Protein AF-X6NIG9-F1 (afdb_monomer)

Organism: Reticulomyxa filosa (NCBI:txid46433)

Nearest PDB structures (foldseek):
  2wy2-assembly1_C  TM=5.985E-01  e=7.825E-02  Escherichia coli
  6tb3-assembly1_BW  TM=7.228E-01  e=3.352E-01  Saccharomyces cerevisiae S288C
  3nyl-assembly1_A-2  TM=6.587E-01  e=1.013E+00  Homo sapiens

Foldseek 3Di:
DDDDDDDDDYDDDDDDDDPPDDDPPPPDPDDPPQKDFDFADPDDDPDDDPDPPPGDRPFIAGPQQGTWDWDFDQDPVPRDTDTDTDFDLPDAWEWEWEDPDQFKIFTQWIFGSDPDPDAAEAEAECAPPPPDDVVNVQPDQAAPPVRHGHAWYFYHYRRHTPFIWGDDRPGIDTGHHDYHYQDDAQFWKAQQPARWIWGFHFRAGHDMHGPCPPPPDDGHDADFAEDDDDDPGDIDPRHDQWTWTFTQGHPHDGDVPRGDIYIYGSVRIDGDDPVVVVVVVVVVVVVVVVLLVLLVVLLVLLVVLLVCLVVVVDDDLVVNVVSLVSSVVSLVVSVVSLVVVVVVCPPPDDPVNVVSSVVSVVSSVVSVVSSVVSVVVSVVD

Mean predicted aligned error: 17.45 Å

pLDDT: mean 71.05, std 19.31, range [29.16, 96.31]

Structure (mmCIF, N/CA/C/O backbone):
data_AF-X6NIG9-F1
#
_entry.id   AF-X6NIG9-F1
#
loop_
_atom_site.group_PDB
_atom_site.id
_atom_site.type_symbol
_atom_site.label_atom_id
_atom_site.label_alt_id
_atom_site.label_comp_id
_atom_site.label_asym_id
_atom_site.label_entity_id
_atom_site.label_seq_id
_atom_site.pdbx_PDB_ins_code
_atom_site.Cartn_x
_atom_site.Cartn_y
_atom_site.Cartn_z
_atom_site.occupancy
_atom_site.B_iso_or_equiv
_atom_site.auth_seq_id
_atom_site.auth_comp_id
_atom_site.auth_asym_id
_atom_site.auth_atom_id
_atom_site.pdbx_PDB_model_num
ATOM 1 N N . ARG A 1 1 ? 1.430 68.650 -38.994 1.00 34.19 1 ARG A N 1
ATOM 2 C CA . ARG A 1 1 ? 0.381 69.656 -38.711 1.00 34.19 1 ARG A CA 1
ATOM 3 C C . ARG A 1 1 ? -0.888 69.158 -39.383 1.00 34.19 1 ARG A C 1
ATOM 5 O O . ARG A 1 1 ? -0.844 68.956 -40.585 1.00 34.19 1 ARG A O 1
ATOM 12 N N . THR A 1 2 ? -1.914 68.960 -38.554 1.00 32.75 2 THR A N 1
ATOM 13 C CA . THR A 1 2 ? -3.346 68.787 -38.856 1.00 32.75 2 THR A CA 1
ATOM 14 C C . THR A 1 2 ? -3.829 67.444 -39.426 1.00 32.75 2 THR A C 1
ATOM 16 O O . THR A 1 2 ? -3.391 66.990 -40.475 1.00 32.75 2 THR A O 1
ATOM 19 N N . GLN A 1 3 ? -4.723 66.846 -38.631 1.00 34.69 3 GLN A N 1
ATOM 20 C CA . GLN A 1 3 ? -5.582 65.679 -38.840 1.00 34.69 3 GLN A CA 1
ATOM 21 C C . GLN A 1 3 ? -6.666 65.958 -39.893 1.00 34.69 3 GLN A C 1
ATOM 23 O O . GLN A 1 3 ? -6.984 67.122 -40.108 1.00 34.69 3 GLN A O 1
ATOM 28 N N . GLU A 1 4 ? -7.302 64.905 -40.416 1.00 32.88 4 GLU A N 1
ATOM 29 C CA . GLU A 1 4 ? -8.762 64.723 -40.301 1.00 32.88 4 GLU A CA 1
ATOM 30 C C . GLU A 1 4 ? -9.190 63.297 -40.689 1.00 32.88 4 GLU A C 1
ATOM 32 O O . GLU A 1 4 ? -8.527 62.616 -41.469 1.00 32.88 4 GLU A O 1
ATOM 37 N N . ALA A 1 5 ? -10.273 62.848 -40.057 1.00 38.19 5 ALA A N 1
ATOM 38 C CA . ALA A 1 5 ? -10.854 61.510 -40.080 1.00 38.19 5 ALA A CA 1
ATOM 39 C C . ALA A 1 5 ? -12.282 61.541 -40.664 1.00 38.19 5 ALA A C 1
ATOM 41 O O . ALA A 1 5 ? -12.922 62.589 -40.662 1.00 38.19 5 ALA A O 1
ATOM 42 N N . GLY A 1 6 ? -12.796 60.373 -41.065 1.00 29.16 6 GLY A N 1
ATOM 43 C CA . GLY A 1 6 ? -14.225 60.055 -41.264 1.00 29.16 6 GLY A CA 1
ATOM 44 C C . GLY A 1 6 ? -14.353 58.592 -41.735 1.00 29.16 6 GLY A C 1
ATOM 45 O O . GLY A 1 6 ? -13.675 58.236 -42.693 1.00 29.16 6 GLY A O 1
ATOM 46 N N . GLN A 1 7 ? -14.924 57.640 -40.970 1.00 35.38 7 GLN A N 1
ATOM 47 C CA . GLN A 1 7 ? -16.365 57.316 -40.770 1.00 35.38 7 GLN A CA 1
ATOM 48 C C . GLN A 1 7 ? -17.110 57.035 -42.101 1.00 35.38 7 GLN A C 1
ATOM 50 O O . GLN A 1 7 ? -16.980 57.829 -43.019 1.00 35.38 7 GLN A O 1
ATOM 55 N N . GLU A 1 8 ? -17.949 56.006 -42.319 1.00 35.47 8 GLU A N 1
ATOM 56 C CA . GLU A 1 8 ? -18.522 54.906 -41.515 1.00 35.47 8 GLU A CA 1
ATOM 57 C C . GLU A 1 8 ? -19.425 54.007 -42.430 1.00 35.47 8 GLU A C 1
ATOM 59 O O . GLU A 1 8 ? -19.870 54.474 -43.476 1.00 35.47 8 GLU A O 1
ATOM 64 N N . ASN A 1 9 ? -19.788 52.800 -41.947 1.00 34.06 9 ASN A N 1
ATOM 65 C CA . ASN A 1 9 ? -21.059 52.038 -42.129 1.00 34.06 9 ASN A CA 1
ATOM 66 C C . ASN A 1 9 ? -21.298 50.921 -43.197 1.00 34.06 9 ASN A C 1
ATOM 68 O O . ASN A 1 9 ? -21.572 51.175 -44.363 1.00 34.06 9 ASN A O 1
ATOM 72 N N . ASN A 1 10 ? -21.361 49.680 -42.665 1.00 33.66 10 ASN A N 1
ATOM 73 C CA . ASN A 1 10 ? -22.487 48.708 -42.550 1.00 33.66 10 ASN A CA 1
ATOM 74 C C . ASN A 1 10 ? -23.257 48.122 -43.771 1.00 33.66 10 ASN A C 1
ATOM 76 O O . ASN A 1 10 ? -24.132 48.777 -44.321 1.00 33.66 10 ASN A O 1
ATOM 80 N N . GLY A 1 11 ? -23.129 46.793 -43.983 1.00 33.66 11 GLY A N 1
ATOM 81 C CA . GLY A 1 11 ? -24.114 45.790 -43.497 1.00 33.66 11 GLY A CA 1
ATOM 82 C C . GLY A 1 11 ? -25.063 45.025 -44.467 1.00 33.66 11 GLY A C 1
ATOM 83 O O . GLY A 1 11 ? -25.946 45.632 -45.055 1.00 33.66 11 GLY A O 1
ATOM 84 N N . HIS A 1 12 ? -24.981 43.671 -44.400 1.00 37.38 12 HIS A N 1
ATOM 85 C CA . HIS A 1 12 ? -26.032 42.602 -44.456 1.00 37.38 12 HIS A CA 1
ATOM 86 C C . HIS A 1 12 ? -26.285 41.722 -45.718 1.00 37.38 12 HIS A C 1
ATOM 88 O O . HIS A 1 12 ? -26.703 42.218 -46.757 1.00 37.38 12 HIS A O 1
ATOM 94 N N . GLY A 1 13 ? -26.229 40.381 -45.515 1.00 29.20 13 GLY A N 1
ATOM 95 C CA . GLY A 1 13 ? -27.100 39.359 -46.154 1.00 29.20 13 GLY A CA 1
ATOM 96 C C . GLY A 1 13 ? -26.432 38.061 -46.681 1.00 29.20 13 GLY A C 1
ATOM 97 O O . GLY A 1 13 ? -25.794 38.113 -47.722 1.00 29.20 13 GLY A O 1
ATOM 98 N N . GLY A 1 14 ? -26.619 36.902 -46.010 1.00 35.19 14 GLY A N 1
ATOM 99 C CA . GLY A 1 14 ? -26.205 35.532 -46.447 1.00 35.19 14 GLY A CA 1
ATOM 100 C C . GLY A 1 14 ? -27.074 34.930 -47.581 1.00 35.19 14 GLY A C 1
ATOM 101 O O . GLY A 1 14 ? -28.032 35.575 -47.989 1.00 35.19 14 GLY A O 1
ATOM 102 N N . SER A 1 15 ? -26.872 33.729 -48.157 1.00 41.50 15 SER A N 1
ATOM 103 C CA . SER A 1 15 ? -26.151 32.495 -47.780 1.00 41.50 15 SER A CA 1
ATOM 104 C C . SER A 1 15 ? -25.865 31.597 -49.010 1.00 41.50 15 SER A C 1
ATOM 106 O O . SER A 1 15 ? -26.735 31.495 -49.874 1.00 41.50 15 SER A O 1
ATOM 108 N N . SER A 1 16 ? -24.788 30.807 -49.004 1.00 35.53 16 SER A N 1
ATOM 109 C CA . SER A 1 16 ? -24.772 29.413 -49.494 1.00 35.53 16 SER A CA 1
ATOM 110 C C . SER A 1 16 ? -23.580 28.682 -48.881 1.00 35.53 16 SER A C 1
ATOM 112 O O . SER A 1 16 ? -22.513 29.265 -48.741 1.00 35.53 16 SER A O 1
ATOM 114 N N . ALA A 1 17 ? -23.804 27.443 -48.455 1.00 45.56 17 ALA A N 1
ATOM 115 C CA . ALA A 1 17 ? -22.824 26.602 -47.791 1.00 45.56 17 ALA A CA 1
ATOM 116 C C . ALA A 1 17 ? -21.692 26.207 -48.750 1.00 45.56 17 ALA A C 1
ATOM 118 O O . ALA A 1 17 ? -21.857 25.276 -49.532 1.00 45.56 17 ALA A O 1
ATOM 119 N N . ASP A 1 18 ? -20.562 26.895 -48.648 1.00 34.41 18 ASP A N 1
ATOM 120 C CA . ASP A 1 18 ? -19.262 26.308 -48.940 1.00 34.41 18 ASP A CA 1
ATOM 121 C C . ASP A 1 18 ? -18.700 25.847 -47.597 1.00 34.41 18 ASP A C 1
ATOM 123 O O . ASP A 1 18 ? -18.577 26.631 -46.652 1.00 34.41 18 ASP A O 1
ATOM 127 N N . VAL A 1 19 ? -18.443 24.545 -47.468 1.00 36.00 19 VAL A N 1
ATOM 128 C CA . VAL A 1 19 ? -17.584 24.049 -46.394 1.00 36.00 19 VAL A CA 1
ATOM 129 C C . VAL A 1 19 ? -16.192 24.538 -46.770 1.00 36.00 19 VAL A C 1
ATOM 131 O O . VAL A 1 19 ? -15.483 23.870 -47.518 1.00 3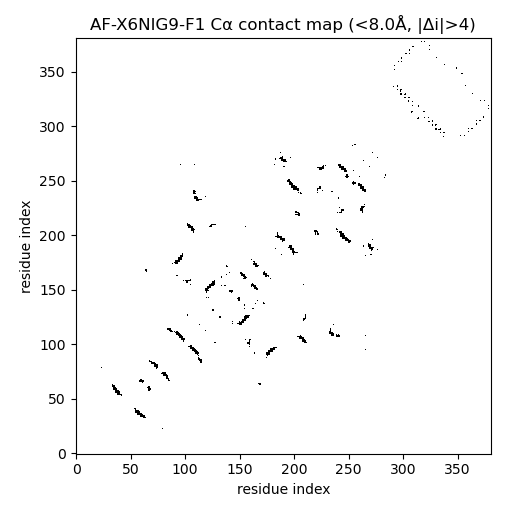6.00 19 VAL A O 1
ATOM 134 N N . ASP A 1 20 ? -15.869 25.755 -46.331 1.00 30.30 20 ASP A N 1
ATOM 135 C CA . ASP A 1 20 ? -14.535 26.334 -46.415 1.00 30.30 20 ASP A CA 1
ATOM 136 C C . ASP A 1 20 ? -13.593 25.391 -45.668 1.00 30.30 20 ASP A C 1
ATOM 138 O O . ASP A 1 20 ? -13.482 25.409 -44.440 1.00 30.30 20 ASP A O 1
ATOM 142 N N . PHE A 1 21 ? -12.951 24.501 -46.420 1.00 41.12 21 PHE A N 1
ATOM 143 C CA . PHE A 1 21 ? -11.858 23.700 -45.908 1.00 41.12 21 PHE A CA 1
ATOM 144 C C . PHE A 1 21 ? -10.700 24.657 -45.654 1.00 41.12 21 PHE A C 1
ATOM 146 O O . PHE A 1 21 ? -10.050 25.135 -46.587 1.00 41.12 21 PHE A O 1
ATOM 153 N N . MET A 1 22 ? -10.460 24.962 -44.378 1.00 32.34 22 MET A N 1
ATOM 154 C CA . MET A 1 22 ? -9.247 25.662 -43.988 1.00 32.34 22 MET A CA 1
ATOM 155 C C . MET A 1 22 ? -8.050 24.768 -44.338 1.00 32.34 22 MET A C 1
ATOM 157 O O . MET A 1 22 ? -8.026 23.606 -43.918 1.00 32.34 22 MET A O 1
ATOM 161 N N . PRO A 1 23 ? -7.051 25.278 -45.080 1.00 32.69 23 PRO A N 1
ATOM 162 C CA . PRO A 1 23 ? -5.774 24.598 -45.203 1.00 32.69 23 PRO A CA 1
ATOM 163 C C . PRO A 1 23 ? -5.247 24.371 -43.787 1.00 32.69 23 PRO A C 1
ATOM 165 O O . PRO A 1 23 ? -5.102 25.327 -43.021 1.00 32.69 23 PRO A O 1
ATOM 168 N N . ILE A 1 24 ? -5.019 23.113 -43.413 1.00 37.19 24 ILE A N 1
ATOM 169 C CA . ILE A 1 24 ? -4.397 22.814 -42.127 1.00 37.19 24 ILE A CA 1
ATOM 170 C C . ILE A 1 24 ? -2.939 23.235 -42.258 1.00 37.19 24 ILE A C 1
ATOM 172 O O . ILE A 1 24 ? -2.155 22.587 -42.951 1.00 37.19 24 ILE A O 1
ATOM 176 N N . ASP A 1 25 ? -2.595 24.334 -41.597 1.00 32.91 25 ASP A N 1
ATOM 177 C CA . ASP A 1 25 ? -1.212 24.746 -41.404 1.00 32.91 25 ASP A CA 1
ATOM 178 C C . ASP A 1 25 ? -0.575 23.736 -40.439 1.00 32.91 25 ASP A C 1
ATOM 180 O O . ASP A 1 25 ? -0.689 23.824 -39.212 1.00 32.91 25 ASP A O 1
ATOM 184 N N . LEU A 1 26 ? 0.029 22.688 -41.000 1.00 36.84 26 LEU A N 1
ATOM 185 C CA . LEU A 1 26 ? 0.861 21.769 -40.240 1.00 36.84 26 LEU A CA 1
ATOM 186 C C . LEU A 1 26 ? 2.131 22.527 -39.863 1.00 36.84 26 LEU A C 1
ATOM 188 O O . LEU A 1 26 ? 3.032 22.692 -40.678 1.00 36.84 26 LEU A O 1
ATOM 192 N N . VAL A 1 27 ? 2.202 22.972 -38.612 1.00 35.38 27 VAL A N 1
ATOM 193 C CA . VAL A 1 27 ? 3.450 23.426 -37.993 1.00 35.38 27 VAL A CA 1
ATOM 194 C C . VAL A 1 27 ? 4.011 22.242 -37.202 1.00 35.38 27 VAL A C 1
ATOM 196 O O . VAL A 1 27 ? 3.692 22.101 -36.015 1.00 35.38 27 VAL A O 1
ATOM 199 N N . PRO A 1 28 ? 4.782 21.327 -37.822 1.00 38.41 28 PRO A N 1
ATOM 200 C CA . PRO A 1 28 ? 5.372 20.218 -37.092 1.00 38.41 28 PRO A CA 1
ATOM 201 C C . PRO A 1 28 ? 6.268 20.772 -35.978 1.00 38.41 28 PRO A C 1
ATOM 203 O O . PRO A 1 28 ? 7.243 21.475 -36.225 1.00 38.41 28 PRO A O 1
ATOM 206 N N . LYS A 1 29 ? 5.965 20.436 -34.720 1.00 35.25 29 LYS A N 1
ATOM 207 C CA . LYS A 1 29 ? 6.836 20.735 -33.566 1.00 35.25 29 LYS A CA 1
ATOM 208 C C . LYS A 1 29 ? 8.028 19.766 -33.478 1.00 35.25 29 LYS A C 1
ATOM 210 O O . LYS A 1 29 ? 8.451 19.400 -32.387 1.00 35.25 29 LYS A O 1
ATOM 215 N N . VAL A 1 30 ? 8.559 19.322 -34.613 1.00 44.56 30 VAL A N 1
ATOM 216 C CA . VAL A 1 30 ? 9.712 18.414 -34.705 1.00 44.56 30 VAL A CA 1
ATOM 217 C C . VAL A 1 30 ? 10.710 18.968 -35.713 1.00 44.56 30 VAL A C 1
ATOM 219 O O . VAL A 1 30 ? 10.338 19.691 -36.633 1.00 44.56 30 VAL A O 1
ATOM 222 N N . ARG A 1 31 ? 12.002 18.690 -35.502 1.00 36.84 31 ARG A N 1
ATOM 223 C CA . ARG A 1 31 ? 13.090 19.236 -36.325 1.00 36.84 31 ARG A CA 1
ATOM 224 C C . ARG A 1 31 ? 12.960 18.696 -37.753 1.00 36.84 31 ARG A C 1
ATOM 226 O O . ARG A 1 31 ? 13.222 17.525 -37.997 1.00 36.84 31 ARG A O 1
ATOM 233 N N . GLU A 1 32 ? 12.589 19.565 -38.689 1.00 41.09 32 GLU A N 1
ATOM 234 C CA . GLU A 1 32 ? 12.249 19.264 -40.095 1.00 41.09 32 GLU A CA 1
ATOM 235 C C . GLU A 1 32 ? 13.327 18.509 -40.907 1.00 41.09 32 GLU A C 1
ATOM 237 O O . GLU A 1 32 ? 13.061 18.077 -42.021 1.00 41.09 32 GLU A O 1
ATOM 242 N N . LEU A 1 33 ? 14.541 18.331 -40.375 1.00 44.66 33 LEU A N 1
ATOM 243 C CA . LEU A 1 33 ? 15.673 17.690 -41.059 1.00 44.66 33 LEU A CA 1
ATOM 244 C C . LEU A 1 33 ? 15.820 16.186 -40.769 1.00 44.66 33 LEU A C 1
ATOM 246 O O . LEU A 1 33 ? 16.640 15.525 -41.401 1.00 44.66 33 LEU A O 1
ATOM 250 N N . GLU A 1 34 ? 15.077 15.654 -39.799 1.00 44.03 34 GLU A N 1
ATOM 251 C CA . GLU A 1 34 ? 15.214 14.268 -39.321 1.00 44.03 34 GLU A CA 1
ATOM 252 C C . GLU A 1 34 ? 14.171 13.319 -39.929 1.00 44.03 34 GLU A C 1
ATOM 254 O O . GLU A 1 34 ? 14.281 12.101 -39.799 1.00 44.03 34 GLU A O 1
ATOM 259 N N . TYR A 1 35 ? 13.183 13.866 -40.638 1.00 53.47 35 TYR A N 1
ATOM 260 C CA . TYR A 1 35 ? 12.055 13.122 -41.179 1.00 53.47 35 TYR A CA 1
ATOM 261 C C . TYR A 1 35 ? 11.883 13.422 -42.664 1.00 53.47 35 TYR A C 1
ATOM 263 O O . TYR A 1 35 ? 11.856 14.576 -43.087 1.00 53.47 35 TYR A O 1
ATOM 271 N N . GLU A 1 36 ? 11.752 12.367 -43.456 1.00 55.66 36 GLU A N 1
ATOM 272 C CA . GLU A 1 36 ? 11.386 12.445 -44.859 1.00 55.66 36 GLU A CA 1
ATOM 273 C C . GLU A 1 36 ? 9.874 12.251 -44.978 1.00 55.66 36 GLU A C 1
ATOM 275 O O . GLU A 1 36 ? 9.317 11.227 -44.572 1.00 55.66 36 GLU A O 1
ATOM 280 N N . PHE A 1 37 ? 9.208 13.270 -45.514 1.00 59.75 37 PHE A N 1
ATOM 281 C CA . PHE A 1 37 ? 7.773 13.267 -45.755 1.00 59.75 37 PHE A CA 1
ATOM 282 C C . PHE A 1 37 ? 7.544 12.914 -47.217 1.00 59.75 37 PHE A C 1
ATOM 284 O O . PHE A 1 37 ? 7.864 13.692 -48.117 1.00 59.75 37 PHE A O 1
ATOM 291 N N . VAL A 1 38 ? 6.985 11.735 -47.459 1.00 58.62 38 VAL A N 1
ATOM 292 C CA . VAL A 1 38 ? 6.597 11.327 -48.803 1.00 58.62 38 VAL A CA 1
ATOM 293 C C . VAL A 1 38 ? 5.116 11.606 -48.947 1.00 58.62 38 VAL A C 1
ATOM 295 O O . VAL A 1 38 ? 4.266 10.962 -48.331 1.00 58.62 38 VAL A O 1
ATOM 298 N N . PHE A 1 39 ? 4.806 12.578 -49.786 1.00 57.97 39 PHE A N 1
ATOM 299 C CA . PHE A 1 39 ? 3.446 12.882 -50.188 1.00 57.97 39 PHE A CA 1
ATOM 300 C C . PHE A 1 39 ? 3.101 12.049 -51.425 1.00 57.97 39 PHE A C 1
ATOM 302 O O . PHE A 1 39 ? 3.926 11.859 -52.325 1.00 57.97 39 PHE A O 1
ATOM 309 N N . GLY A 1 40 ? 1.914 11.444 -51.434 1.00 48.34 40 GLY A N 1
ATOM 310 C CA . GLY A 1 40 ? 1.479 10.644 -52.570 1.00 48.34 40 GLY A CA 1
ATOM 311 C C . GLY A 1 40 ? 1.151 11.564 -53.733 1.00 48.34 40 GLY A C 1
ATOM 312 O O . GLY A 1 40 ? 0.137 12.235 -53.663 1.00 48.34 40 GLY A O 1
ATOM 313 N N . VAL A 1 41 ? 1.976 11.568 -54.783 1.00 51.84 41 VAL A N 1
ATOM 314 C CA . VAL A 1 41 ? 1.719 12.366 -55.988 1.00 51.84 41 VAL A CA 1
ATOM 315 C C . VAL A 1 41 ? 0.427 11.877 -56.636 1.00 51.84 41 VAL A C 1
ATOM 317 O O . VAL A 1 41 ? 0.413 10.820 -57.277 1.00 51.84 41 VAL A O 1
ATOM 320 N N . ASN A 1 42 ? -0.651 12.649 -56.523 1.00 47.50 42 ASN A N 1
ATOM 321 C CA . ASN A 1 42 ? -1.708 12.556 -57.517 1.00 47.50 42 ASN A CA 1
ATOM 322 C C . ASN A 1 42 ? -1.167 13.216 -58.785 1.00 47.50 42 ASN A C 1
ATOM 324 O O . ASN A 1 42 ? -0.959 14.424 -58.847 1.00 47.50 42 ASN A O 1
ATOM 328 N N . HIS A 1 43 ? -0.856 12.402 -59.795 1.00 40.56 43 HIS A N 1
ATOM 329 C CA . HIS A 1 43 ? -0.439 12.897 -61.100 1.00 40.56 43 HIS A CA 1
ATOM 330 C C . HIS A 1 43 ? -1.504 13.830 -61.670 1.00 40.56 43 HIS A C 1
ATOM 332 O O . HIS A 1 43 ? -2.429 13.331 -62.290 1.00 40.56 43 HIS A O 1
ATOM 338 N N . HIS A 1 44 ? -1.332 15.143 -61.532 1.00 39.66 44 HIS A N 1
ATOM 339 C CA . HIS A 1 44 ? -1.788 16.128 -62.509 1.00 39.66 44 HIS A CA 1
ATOM 340 C C . HIS A 1 44 ? -0.942 17.405 -62.401 1.00 39.66 44 HIS A C 1
ATOM 342 O O . HIS A 1 44 ? -1.284 18.355 -61.710 1.00 39.66 44 HIS A O 1
ATOM 348 N N . GLY A 1 45 ? 0.191 17.408 -63.112 1.00 36.16 45 GLY A N 1
ATOM 349 C CA . GLY A 1 45 ? 0.643 18.625 -63.785 1.00 36.16 45 GLY A CA 1
ATOM 350 C C . GLY A 1 45 ? -0.169 18.780 -65.071 1.00 36.16 45 GLY A C 1
ATOM 351 O O . GLY A 1 45 ? -0.537 17.767 -65.668 1.00 36.16 45 GLY A O 1
ATOM 352 N N . ASP A 1 46 ? -0.432 20.024 -65.466 1.00 48.88 46 ASP A N 1
ATOM 353 C CA . ASP A 1 46 ? -1.384 20.420 -66.512 1.00 48.88 46 ASP A CA 1
ATOM 354 C C . ASP A 1 46 ? -2.854 20.069 -66.163 1.00 48.88 46 ASP A C 1
ATOM 356 O O . ASP A 1 46 ? -3.260 18.910 -66.208 1.00 48.88 46 ASP A O 1
ATOM 360 N N . GLU A 1 47 ? -3.721 21.021 -65.791 1.00 36.44 47 GLU A N 1
ATOM 361 C CA . GLU A 1 47 ? -3.616 22.490 -65.858 1.00 36.44 47 GLU A CA 1
ATOM 362 C C . GLU A 1 47 ? -3.641 23.191 -64.488 1.00 36.44 47 GLU A C 1
ATOM 364 O O . GLU A 1 47 ? -4.529 22.959 -63.675 1.00 36.44 47 GLU A O 1
ATOM 369 N N . ALA A 1 48 ? -2.717 24.155 -64.378 1.00 39.09 48 ALA A N 1
ATOM 370 C CA . ALA A 1 48 ? -2.722 25.358 -63.544 1.00 39.09 48 ALA A CA 1
ATOM 371 C C . ALA A 1 48 ? -2.565 25.229 -62.016 1.00 39.09 48 ALA A C 1
ATOM 373 O O . ALA A 1 48 ? -3.191 24.424 -61.345 1.00 39.09 48 ALA A O 1
ATOM 374 N N . ASP A 1 49 ? -1.747 26.152 -61.507 1.00 37.88 49 ASP A N 1
ATOM 375 C CA . ASP A 1 49 ? -1.513 26.507 -60.111 1.00 37.88 49 ASP A CA 1
ATOM 376 C C . ASP A 1 49 ? -0.880 25.437 -59.214 1.00 37.88 49 ASP A C 1
ATOM 378 O O . ASP A 1 49 ? -1.458 24.419 -58.854 1.00 37.88 49 ASP A O 1
ATOM 382 N N . ILE A 1 50 ? 0.339 25.751 -58.763 1.00 42.78 50 ILE A N 1
ATOM 383 C CA . ILE A 1 50 ? 0.977 25.138 -57.595 1.00 42.78 50 ILE A CA 1
ATOM 384 C C . ILE A 1 50 ? 0.212 25.635 -56.359 1.00 42.78 50 ILE A C 1
ATOM 386 O O . ILE A 1 50 ? 0.676 26.470 -55.588 1.00 42.78 50 ILE A O 1
ATOM 390 N N . LEU A 1 51 ? -1.021 25.170 -56.225 1.00 39.19 51 LEU A N 1
ATOM 391 C CA . LEU A 1 51 ? -1.727 25.049 -54.969 1.00 39.19 51 LEU A CA 1
ATOM 392 C C . LEU A 1 51 ? -1.498 23.605 -54.538 1.00 39.19 51 LEU A C 1
ATOM 394 O O . LEU A 1 51 ? -1.562 22.704 -55.369 1.00 39.19 51 LEU A O 1
ATOM 398 N N . LEU A 1 52 ? -1.166 23.405 -53.265 1.00 43.78 52 LEU A N 1
ATOM 399 C CA . LEU A 1 52 ? -1.008 22.103 -52.614 1.00 43.78 52 LEU A CA 1
ATOM 400 C C . LEU A 1 52 ? -2.304 21.287 -52.773 1.00 43.78 52 LEU A C 1
ATOM 402 O O . LEU A 1 52 ? -3.167 21.277 -51.900 1.00 43.78 52 LEU A O 1
ATOM 406 N N . GLY A 1 53 ? -2.488 20.683 -53.941 1.00 35.16 53 GLY A N 1
ATOM 407 C CA . GLY A 1 53 ? -3.679 19.949 -54.314 1.00 35.16 53 GLY A CA 1
ATOM 408 C C . GLY A 1 53 ? -3.561 18.522 -53.821 1.00 35.16 53 GLY A C 1
ATOM 409 O O . GLY A 1 53 ? -2.723 17.785 -54.314 1.00 35.16 53 GLY A O 1
ATOM 410 N N . ASN A 1 54 ? -4.416 18.144 -52.869 1.00 44.94 54 ASN A N 1
ATOM 411 C CA . ASN A 1 54 ? -4.807 16.767 -52.538 1.00 44.94 54 ASN A CA 1
ATOM 412 C C . ASN A 1 54 ? -3.706 15.690 -52.480 1.00 44.94 54 ASN A C 1
ATOM 414 O O . ASN A 1 54 ? -3.994 14.513 -52.720 1.00 44.94 54 ASN A O 1
ATOM 418 N N . ASP A 1 55 ? -2.476 16.036 -52.118 1.00 43.66 55 ASP A N 1
ATOM 419 C CA . ASP A 1 55 ? -1.476 15.023 -51.819 1.00 43.66 55 ASP A CA 1
ATOM 420 C C . ASP A 1 55 ? -1.657 14.586 -50.359 1.00 43.66 55 ASP A C 1
ATOM 422 O O . ASP A 1 55 ? -1.249 15.263 -49.413 1.00 43.66 55 ASP A O 1
ATOM 426 N N . CYS A 1 56 ? -2.313 13.441 -50.154 1.00 47.66 56 CYS A N 1
ATOM 427 C CA . CYS A 1 56 ? -2.342 12.809 -48.841 1.00 47.66 56 CYS A CA 1
ATOM 428 C C . CYS A 1 56 ? -0.911 12.410 -48.459 1.00 47.66 56 CYS A C 1
ATOM 430 O O . CYS A 1 56 ? -0.193 11.787 -49.252 1.00 47.66 56 CYS A O 1
ATOM 432 N N . LEU A 1 57 ? -0.501 12.754 -47.237 1.00 47.94 57 LEU A N 1
ATOM 433 C CA . LEU A 1 57 ? 0.752 12.291 -46.650 1.00 47.94 57 LEU A CA 1
ATOM 434 C C . LEU A 1 57 ? 0.770 10.757 -46.700 1.00 47.94 57 LEU A C 1
ATOM 436 O O . LEU A 1 57 ? -0.035 10.101 -46.042 1.00 47.94 57 LEU A O 1
ATOM 440 N N . LYS A 1 58 ? 1.633 10.191 -47.549 1.00 51.66 58 LYS A N 1
ATOM 441 C CA . LYS A 1 58 ? 1.660 8.755 -47.848 1.00 51.66 58 LYS A CA 1
ATOM 442 C C . LYS A 1 58 ? 2.476 8.001 -46.809 1.00 51.66 58 LYS A C 1
ATOM 444 O O . LYS A 1 58 ? 2.079 6.918 -46.396 1.00 51.66 58 LYS A O 1
ATOM 449 N N . SER A 1 59 ? 3.611 8.563 -46.416 1.00 53.56 59 SER A N 1
ATOM 450 C CA . SER A 1 59 ? 4.458 8.019 -45.362 1.00 53.56 59 SER A CA 1
ATOM 451 C C . SER A 1 59 ? 5.334 9.117 -44.776 1.00 53.56 59 SER A C 1
ATOM 453 O O . SER A 1 59 ? 5.682 10.091 -45.447 1.00 53.56 59 SER A O 1
ATOM 455 N N . VAL A 1 60 ? 5.722 8.927 -43.523 1.00 54.19 60 VAL A N 1
ATOM 456 C CA . VAL A 1 60 ? 6.737 9.728 -42.845 1.00 54.19 60 VAL A CA 1
ATOM 457 C C . VAL A 1 60 ? 7.775 8.752 -42.334 1.00 54.19 60 VAL A C 1
ATOM 459 O O . VAL A 1 60 ? 7.446 7.825 -41.598 1.00 54.19 60 VAL A O 1
ATOM 462 N N . SER A 1 61 ? 9.022 8.926 -42.739 1.00 52.44 61 SER A N 1
ATOM 463 C CA . SER A 1 61 ? 10.128 8.086 -42.288 1.00 52.44 61 SER A CA 1
ATOM 464 C C . SER A 1 61 ? 11.149 8.933 -41.560 1.00 52.44 61 SER A C 1
ATOM 466 O O . SER A 1 61 ? 11.592 9.950 -42.082 1.00 52.44 61 SER A O 1
ATOM 468 N N . HIS A 1 62 ? 11.543 8.512 -40.364 1.00 53.84 62 HIS A N 1
ATOM 469 C CA . HIS A 1 62 ? 12.724 9.066 -39.724 1.00 53.84 62 HIS A CA 1
ATOM 470 C C . HIS A 1 62 ? 13.955 8.570 -40.491 1.00 53.84 62 HIS A C 1
ATOM 472 O O . HIS A 1 62 ? 14.043 7.386 -40.821 1.00 53.84 62 HIS A O 1
ATOM 478 N N . VAL A 1 63 ? 14.916 9.454 -40.763 1.00 49.72 63 VAL A N 1
ATOM 479 C CA . VAL A 1 63 ? 16.105 9.145 -41.584 1.00 49.72 63 VAL A CA 1
ATOM 480 C C . VAL A 1 63 ? 16.931 7.985 -40.996 1.00 49.72 63 VAL A C 1
ATOM 482 O O . VAL A 1 63 ? 17.654 7.313 -41.730 1.00 49.72 63 VAL A O 1
ATOM 485 N N . VAL A 1 64 ? 16.803 7.720 -39.688 1.00 43.06 64 VAL A N 1
ATOM 486 C CA . VAL A 1 64 ? 17.537 6.666 -38.962 1.00 43.06 64 VAL A CA 1
ATOM 487 C C . VAL A 1 64 ? 16.642 5.504 -38.518 1.00 43.06 64 VAL A C 1
ATOM 489 O O . VAL A 1 64 ? 17.042 4.351 -38.643 1.00 43.06 64 VAL A O 1
ATOM 492 N N . ASP A 1 65 ? 15.436 5.784 -38.018 1.00 41.81 65 ASP A N 1
ATOM 493 C CA . ASP A 1 65 ? 14.579 4.768 -37.376 1.00 41.81 65 ASP A CA 1
ATOM 494 C C . ASP A 1 65 ? 13.583 4.106 -38.344 1.00 41.81 65 ASP A C 1
ATOM 496 O O . ASP A 1 65 ? 12.849 3.193 -37.961 1.00 41.81 65 ASP A O 1
ATOM 500 N N . GLY A 1 66 ? 13.582 4.533 -39.611 1.00 42.31 66 GLY A N 1
ATOM 501 C CA . GLY A 1 66 ? 12.723 3.989 -40.656 1.00 42.31 66 GLY A CA 1
ATOM 502 C C . GLY A 1 66 ? 11.310 4.572 -40.636 1.00 42.31 66 GLY A C 1
ATOM 503 O O . GLY A 1 66 ? 11.076 5.693 -40.186 1.00 42.31 66 GLY A O 1
ATOM 504 N N . GLU A 1 67 ? 10.362 3.833 -41.207 1.00 42.06 67 GLU A N 1
ATOM 505 C CA . GLU A 1 67 ? 8.975 4.273 -41.372 1.00 42.06 67 GLU A CA 1
ATOM 506 C C . GLU A 1 67 ? 8.287 4.466 -40.012 1.00 42.06 67 GLU A C 1
ATOM 508 O O . GLU A 1 67 ? 8.232 3.556 -39.182 1.00 42.06 67 GLU A O 1
ATOM 513 N N . VAL A 1 68 ? 7.765 5.669 -39.779 1.00 45.97 68 VAL A N 1
ATOM 514 C CA . VAL A 1 68 ? 7.057 6.018 -38.551 1.00 45.97 68 VAL A CA 1
ATOM 515 C C . VAL A 1 68 ? 5.567 5.814 -38.790 1.00 45.97 68 VAL A C 1
ATOM 517 O O . VAL A 1 68 ? 4.961 6.433 -39.664 1.00 45.97 68 VAL A O 1
ATOM 520 N N . MET A 1 69 ? 4.975 4.915 -38.009 1.00 40.22 69 MET A N 1
ATOM 521 C CA . MET A 1 69 ? 3.543 4.629 -38.054 1.00 40.22 69 MET A CA 1
ATOM 522 C C . MET A 1 69 ? 2.787 5.717 -37.284 1.00 40.22 69 MET A C 1
ATOM 524 O O . MET A 1 69 ? 3.004 5.879 -36.084 1.00 40.22 69 MET A O 1
ATOM 528 N N . PHE A 1 70 ? 1.879 6.420 -37.960 1.00 51.03 70 PHE A N 1
ATOM 529 C CA . PHE A 1 70 ? 0.931 7.353 -37.348 1.00 51.03 70 PHE A CA 1
ATOM 530 C C . PHE A 1 70 ? -0.497 6.846 -37.576 1.00 51.03 70 PHE A C 1
ATOM 532 O O . PHE A 1 70 ? -0.806 6.340 -38.654 1.00 51.03 70 PHE A O 1
ATOM 539 N N . GLU A 1 71 ? -1.386 7.026 -36.600 1.00 36.72 71 GLU A N 1
ATOM 540 C CA . GLU A 1 71 ? -2.835 6.980 -36.826 1.00 36.72 71 GLU A CA 1
ATOM 541 C C . GLU A 1 71 ? -3.372 8.402 -36.654 1.00 36.72 71 GLU A C 1
ATOM 543 O O . GLU A 1 71 ? -3.283 8.982 -35.572 1.00 36.72 71 GLU A O 1
ATOM 548 N N . GLY A 1 72 ? -3.875 8.989 -37.741 1.00 41.38 72 GLY A N 1
ATOM 549 C CA . GLY A 1 72 ? -4.532 10.288 -37.692 1.00 41.38 72 GLY A CA 1
ATOM 550 C C . GLY A 1 72 ? -5.912 10.133 -37.066 1.00 41.38 72 GLY A C 1
ATOM 551 O O . GLY A 1 72 ? -6.792 9.534 -37.682 1.00 41.38 72 GLY A O 1
ATOM 552 N N . LYS A 1 73 ? -6.122 10.668 -35.862 1.00 38.44 73 LYS A N 1
ATOM 553 C CA . LYS A 1 73 ? -7.478 10.834 -35.323 1.00 38.44 73 LYS A CA 1
ATOM 554 C C . LYS A 1 73 ? -7.992 12.209 -35.701 1.00 38.44 73 LYS A C 1
ATOM 556 O O . LYS A 1 73 ? -7.358 13.210 -35.380 1.00 38.44 73 LYS A O 1
ATOM 561 N N . TYR A 1 74 ? -9.122 12.224 -36.394 1.00 38.84 74 TYR A N 1
ATOM 562 C CA . TYR A 1 74 ? -9.878 13.437 -36.654 1.00 38.84 74 TYR A CA 1
ATOM 563 C C . TYR A 1 74 ? -10.797 13.686 -35.455 1.00 38.84 74 TYR A C 1
ATOM 565 O O . TYR A 1 74 ? -11.536 12.780 -35.064 1.00 38.84 74 TYR A O 1
ATOM 573 N N . ASP A 1 75 ? -10.707 14.859 -34.833 1.00 42.44 75 ASP A N 1
ATOM 574 C CA . ASP A 1 75 ? -11.662 15.275 -33.804 1.00 42.44 75 ASP A CA 1
ATOM 575 C C . ASP A 1 75 ? -12.845 15.977 -34.481 1.00 42.44 75 ASP A C 1
ATOM 577 O O . ASP A 1 75 ? -12.720 17.079 -35.019 1.00 42.44 75 ASP A O 1
ATOM 581 N N . ASP A 1 76 ? -14.011 15.328 -34.459 1.00 40.59 76 ASP A N 1
ATOM 582 C CA . ASP A 1 76 ? -15.241 15.841 -35.072 1.00 40.59 76 ASP A CA 1
ATOM 583 C C . ASP A 1 76 ? -15.731 17.159 -34.433 1.00 40.59 76 ASP A C 1
ATOM 585 O O . ASP A 1 76 ? -16.582 17.837 -35.012 1.00 40.59 76 ASP A O 1
ATOM 589 N N . ASN A 1 77 ? -15.222 17.541 -33.251 1.00 43.50 77 ASN A N 1
ATOM 590 C CA . ASN A 1 77 ? -15.618 18.780 -32.578 1.00 43.50 77 ASN A CA 1
ATOM 591 C C . ASN A 1 77 ? -14.808 20.009 -33.009 1.00 43.50 77 ASN A C 1
ATOM 593 O O . ASN A 1 77 ? -15.323 21.122 -32.883 1.00 43.50 77 ASN A O 1
ATOM 597 N N . ASP A 1 78 ? -13.570 19.844 -33.489 1.00 44.47 78 ASP A N 1
ATOM 598 C CA . ASP A 1 78 ? -12.693 20.974 -33.840 1.00 44.47 78 ASP A CA 1
ATOM 599 C C . ASP A 1 78 ? -12.045 20.894 -35.234 1.00 44.47 78 ASP A C 1
ATOM 601 O O . ASP A 1 78 ? -11.449 21.871 -35.691 1.00 44.47 78 ASP A O 1
ATOM 605 N N . GLY A 1 79 ? -12.211 19.775 -35.943 1.00 39.06 79 GLY A N 1
ATOM 606 C CA . GLY A 1 79 ? -11.718 19.589 -37.305 1.00 39.06 79 GLY A CA 1
ATOM 607 C C . GLY A 1 79 ? -10.205 19.372 -37.415 1.00 39.06 79 GLY A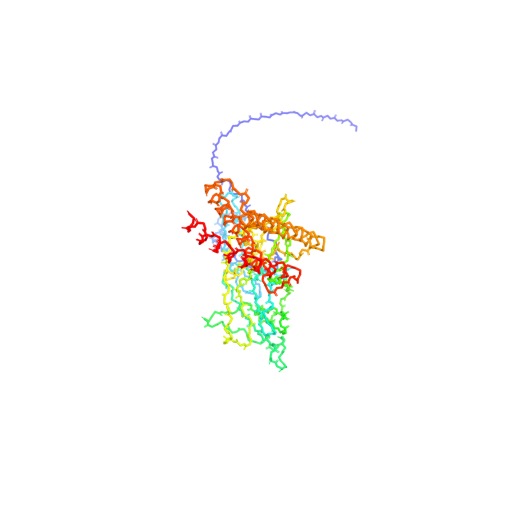 C 1
ATOM 608 O O . GLY A 1 79 ? -9.666 19.438 -38.525 1.00 39.06 79 GLY A O 1
ATOM 609 N N . SER A 1 80 ? -9.507 19.127 -36.302 1.00 38.03 80 SER A N 1
ATOM 610 C CA . SER A 1 80 ? -8.067 18.880 -36.283 1.00 38.03 80 SER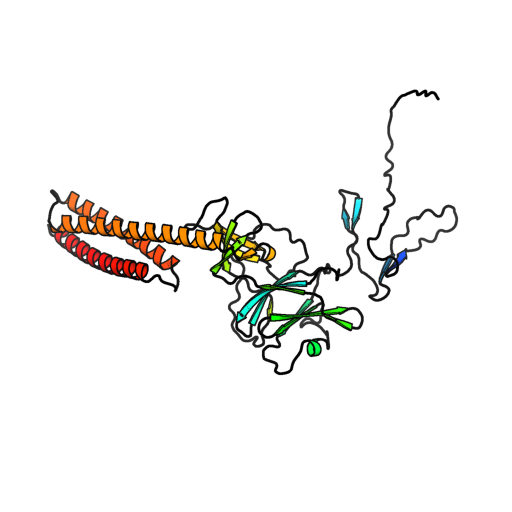 A CA 1
ATOM 611 C C . SER A 1 80 ? -7.719 17.400 -36.495 1.00 38.03 80 SER A C 1
ATOM 613 O O . SER A 1 80 ? -8.435 16.489 -36.076 1.00 38.03 80 SER A O 1
ATOM 615 N N . LEU A 1 81 ? -6.593 17.158 -37.179 1.00 37.97 81 LEU A N 1
ATOM 616 C CA . LEU A 1 81 ? -6.008 15.830 -37.373 1.00 37.97 81 LEU A CA 1
ATOM 617 C C . LEU A 1 81 ? -4.823 15.674 -36.407 1.00 37.97 81 LEU A C 1
ATOM 619 O O . LEU A 1 81 ? -3.780 16.304 -36.585 1.00 37.97 81 LEU A O 1
ATOM 623 N N . GLY A 1 82 ? -4.973 14.848 -35.373 1.00 40.81 82 GLY A N 1
ATOM 624 C CA . GLY A 1 82 ? -3.905 14.573 -34.412 1.00 40.81 82 GLY A CA 1
ATOM 625 C C . GLY A 1 82 ? -2.886 13.569 -34.957 1.00 40.81 82 GLY A C 1
ATOM 626 O O . GLY A 1 82 ? -3.256 12.448 -35.302 1.00 40.81 82 GLY A O 1
ATOM 627 N N . LEU A 1 83 ? -1.605 13.952 -35.002 1.00 41.59 83 LEU A N 1
ATOM 628 C CA . LEU A 1 83 ? -0.471 13.059 -35.279 1.00 41.59 83 LEU A CA 1
ATOM 629 C C . LEU A 1 83 ? 0.030 12.431 -33.972 1.00 41.59 83 LEU A C 1
ATOM 631 O O . LEU A 1 83 ? 0.323 13.146 -33.015 1.00 41.59 83 LEU A O 1
ATOM 635 N N . VAL A 1 84 ? 0.173 11.105 -33.932 1.00 44.62 84 VAL A N 1
ATOM 636 C CA . VAL A 1 84 ? 0.664 10.375 -32.752 1.00 44.62 84 VAL A CA 1
ATOM 637 C C . VAL A 1 84 ? 1.790 9.431 -33.191 1.00 44.62 84 VAL A C 1
ATOM 639 O O . VAL A 1 84 ? 1.518 8.398 -33.794 1.00 44.62 84 VAL A O 1
ATOM 642 N N . GLY A 1 85 ? 3.054 9.806 -32.931 1.00 37.38 85 GLY A N 1
ATOM 643 C CA . GLY A 1 85 ? 4.237 8.981 -33.235 1.00 37.38 85 GLY A CA 1
ATOM 644 C C . GLY A 1 85 ? 5.583 9.584 -32.784 1.00 37.38 85 GLY A C 1
ATOM 645 O O . GLY A 1 85 ? 6.024 10.551 -33.393 1.00 37.38 85 GLY A O 1
ATOM 646 N N . ALA A 1 86 ? 6.205 8.994 -31.744 1.00 37.69 86 ALA A N 1
ATOM 647 C CA . ALA A 1 86 ? 7.637 8.910 -31.370 1.00 37.69 86 ALA A CA 1
ATOM 648 C C . ALA A 1 86 ? 7.842 9.001 -29.840 1.00 37.69 86 ALA A C 1
ATOM 650 O O . ALA A 1 86 ? 7.243 9.845 -29.176 1.00 37.69 86 ALA A O 1
ATOM 651 N N . MET A 1 87 ? 8.702 8.134 -29.288 1.00 43.94 87 MET A N 1
ATOM 652 C CA . MET A 1 87 ? 9.181 8.228 -27.902 1.00 43.94 87 MET A CA 1
ATOM 653 C C . MET A 1 87 ? 9.837 9.596 -27.678 1.00 43.94 87 MET A C 1
ATOM 655 O O . MET A 1 87 ? 10.822 9.913 -28.347 1.00 43.94 87 MET A O 1
ATOM 659 N N . SER A 1 88 ? 9.336 10.391 -26.731 1.00 45.34 88 SER A N 1
ATOM 660 C CA . SER A 1 88 ? 10.069 11.574 -26.278 1.00 45.34 88 SER A CA 1
ATOM 661 C C . SER A 1 88 ? 11.122 11.137 -25.263 1.00 45.34 88 SER A C 1
ATOM 663 O O . SER A 1 88 ? 10.788 10.703 -24.165 1.00 45.34 88 SER A O 1
ATOM 665 N N . ASN A 1 89 ? 12.403 11.261 -25.614 1.00 50.00 89 ASN A N 1
ATOM 666 C CA . ASN A 1 89 ? 13.508 11.039 -24.672 1.00 50.00 89 ASN A CA 1
ATOM 667 C C . ASN A 1 89 ? 13.658 12.188 -23.648 1.00 50.00 89 ASN A C 1
ATOM 669 O O . ASN A 1 89 ? 14.586 12.157 -22.841 1.00 50.00 89 ASN A O 1
ATOM 673 N N . ASP A 1 90 ? 12.792 13.209 -23.688 1.00 52.75 90 ASP A N 1
ATOM 674 C CA . ASP A 1 90 ? 12.893 14.392 -22.822 1.00 52.75 90 ASP A CA 1
ATOM 675 C C . ASP A 1 90 ? 12.376 14.138 -21.397 1.00 52.75 90 ASP A C 1
ATOM 677 O O . ASP A 1 90 ? 12.737 14.867 -20.469 1.00 52.75 90 ASP A O 1
ATOM 681 N N . SER A 1 91 ? 11.566 13.095 -21.199 1.00 66.25 91 SER A N 1
ATOM 682 C CA . SER A 1 91 ? 11.050 12.703 -19.887 1.00 66.25 91 SER A CA 1
ATOM 683 C C . SER A 1 91 ? 11.734 11.426 -19.396 1.00 66.25 91 SER A C 1
ATOM 685 O O . SER A 1 91 ? 11.827 10.459 -20.156 1.00 66.25 91 SER A O 1
ATOM 687 N N . PRO A 1 92 ? 12.181 11.361 -18.129 1.00 82.88 92 PRO A N 1
ATOM 688 C CA . PRO A 1 92 ? 12.674 10.110 -17.573 1.00 82.88 92 PRO A CA 1
ATOM 689 C C . PRO A 1 92 ? 11.545 9.075 -17.485 1.00 82.88 92 PRO A C 1
ATOM 691 O O . PRO A 1 92 ? 10.385 9.419 -17.258 1.00 82.88 92 PRO A O 1
ATOM 694 N N . VAL A 1 93 ? 11.903 7.797 -17.605 1.00 86.75 93 VAL A N 1
ATOM 695 C CA . VAL A 1 93 ? 11.010 6.692 -17.235 1.00 86.75 93 VAL A CA 1
ATOM 696 C C . VAL A 1 93 ? 10.788 6.735 -15.726 1.00 86.75 93 VAL A C 1
ATOM 698 O O . VAL A 1 93 ? 11.754 6.655 -14.970 1.00 86.75 93 VAL A O 1
ATOM 701 N N . GLU A 1 94 ? 9.542 6.839 -15.269 1.00 90.56 94 GLU A N 1
ATOM 702 C CA . GLU A 1 94 ? 9.236 6.823 -13.834 1.00 90.56 94 GLU A CA 1
ATOM 703 C C . GLU A 1 94 ? 8.778 5.425 -13.414 1.00 90.56 94 GLU A C 1
ATOM 705 O O . GLU A 1 94 ? 7.892 4.822 -14.029 1.00 90.56 94 GLU A O 1
ATOM 710 N N . LEU A 1 95 ? 9.401 4.903 -12.363 1.00 92.56 95 LEU A N 1
ATOM 711 C CA . LEU A 1 95 ? 9.147 3.577 -11.812 1.00 92.56 95 LEU A CA 1
ATOM 712 C C . LEU A 1 95 ? 8.699 3.736 -10.365 1.00 92.56 95 LEU A C 1
ATOM 714 O O . LEU A 1 95 ? 9.423 4.327 -9.574 1.00 92.56 95 LEU A O 1
ATOM 718 N N . PHE A 1 96 ? 7.545 3.183 -10.006 1.00 93.62 96 PHE A N 1
ATOM 719 C CA . PHE A 1 96 ? 7.074 3.155 -8.622 1.00 93.62 96 PHE A CA 1
ATOM 720 C C . PHE A 1 96 ? 7.228 1.747 -8.076 1.00 93.62 96 PHE A C 1
ATOM 722 O O . PHE A 1 96 ? 6.615 0.799 -8.585 1.00 93.62 96 PHE A O 1
ATOM 729 N N . THR A 1 97 ? 8.074 1.616 -7.063 1.00 94.12 97 THR A N 1
ATOM 730 C CA . THR A 1 97 ? 8.600 0.330 -6.624 1.00 94.12 97 THR A CA 1
ATOM 731 C C . THR A 1 97 ? 8.435 0.112 -5.127 1.00 94.12 97 THR A C 1
ATOM 733 O O . THR A 1 97 ? 8.264 1.042 -4.340 1.00 94.12 97 THR A O 1
ATOM 736 N N . GLN A 1 98 ? 8.477 -1.156 -4.733 1.00 92.75 98 GLN A N 1
ATOM 737 C CA . GLN A 1 98 ? 8.459 -1.606 -3.352 1.00 92.75 98 GLN A CA 1
ATOM 738 C C . GLN A 1 98 ? 9.410 -2.798 -3.218 1.00 92.75 98 GLN A C 1
ATOM 740 O O . GLN A 1 98 ? 9.220 -3.818 -3.880 1.00 92.75 98 GLN A O 1
ATOM 745 N N . ALA A 1 99 ? 10.394 -2.704 -2.325 1.00 89.56 99 ALA A N 1
ATOM 746 C CA . ALA A 1 99 ? 11.175 -3.869 -1.919 1.00 89.56 99 ALA A CA 1
ATOM 747 C C . ALA A 1 99 ? 10.299 -4.777 -1.039 1.00 89.56 99 ALA A C 1
ATOM 749 O O . ALA A 1 99 ? 9.758 -4.323 -0.029 1.00 89.56 99 ALA A O 1
ATOM 750 N N . LEU A 1 100 ? 10.131 -6.040 -1.435 1.00 85.75 100 LEU A N 1
ATOM 751 C CA . LEU A 1 100 ? 9.414 -7.041 -0.635 1.00 85.75 100 LEU A CA 1
ATOM 752 C C . LEU A 1 100 ? 10.367 -7.760 0.325 1.00 85.75 100 LEU A C 1
ATOM 754 O O . LEU A 1 100 ? 10.007 -8.031 1.469 1.00 85.75 100 LEU A O 1
ATOM 758 N N . ASP A 1 101 ? 11.586 -8.021 -0.140 1.00 83.50 101 ASP A N 1
ATOM 759 C CA . ASP A 1 101 ? 12.703 -8.568 0.625 1.00 83.50 101 ASP A CA 1
ATOM 760 C C . ASP A 1 101 ? 14.041 -8.154 -0.035 1.00 83.50 101 ASP A C 1
ATOM 762 O O . ASP A 1 101 ? 14.075 -7.278 -0.907 1.00 83.50 101 ASP A O 1
ATOM 766 N N . GLU A 1 102 ? 15.159 -8.735 0.408 1.00 78.25 102 GLU A N 1
ATOM 767 C CA . GLU A 1 102 ? 16.505 -8.440 -0.114 1.00 78.25 102 GLU A CA 1
ATOM 768 C C . GLU A 1 102 ? 16.705 -8.886 -1.577 1.00 78.25 102 GLU A C 1
ATOM 770 O O . GLU A 1 102 ? 17.604 -8.400 -2.263 1.00 78.25 102 GLU A O 1
ATOM 775 N N . GLU A 1 103 ? 15.8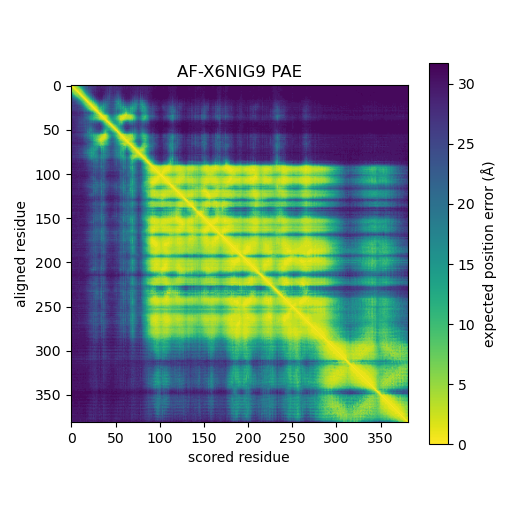78 -9.806 -2.078 1.00 81.31 103 GLU A N 1
ATOM 776 C CA . GLU A 1 103 ? 16.018 -10.418 -3.401 1.00 81.31 103 GLU A CA 1
ATOM 777 C C . GLU A 1 103 ? 14.828 -10.148 -4.332 1.00 81.31 103 GLU A C 1
ATOM 779 O O . GLU A 1 103 ? 14.915 -10.447 -5.526 1.00 81.31 103 GLU A O 1
ATOM 784 N N . THR A 1 104 ? 13.742 -9.572 -3.816 1.00 85.19 104 THR A N 1
ATOM 785 C CA . THR A 1 104 ? 12.464 -9.421 -4.509 1.00 85.19 104 THR A CA 1
ATOM 786 C C . THR A 1 104 ? 12.000 -7.971 -4.511 1.00 85.19 104 THR A C 1
ATOM 788 O O . THR A 1 104 ? 11.734 -7.365 -3.471 1.00 85.19 104 THR A O 1
ATOM 791 N N . HIS A 1 105 ? 11.809 -7.444 -5.720 1.00 87.88 105 HIS A N 1
ATOM 792 C CA . HIS A 1 105 ? 11.272 -6.107 -5.967 1.00 87.88 105 HIS A CA 1
ATOM 793 C C . HIS A 1 105 ? 9.897 -6.199 -6.622 1.00 87.88 105 HIS A C 1
ATOM 795 O O . HIS A 1 105 ? 9.685 -7.011 -7.522 1.00 87.88 105 HIS A O 1
ATOM 801 N N . ASN A 1 106 ? 8.969 -5.351 -6.202 1.00 90.62 106 ASN A N 1
ATOM 802 C CA . ASN A 1 106 ? 7.647 -5.207 -6.795 1.00 90.62 106 ASN A CA 1
ATOM 803 C C . ASN A 1 106 ? 7.571 -3.863 -7.527 1.00 90.62 106 ASN A C 1
ATOM 805 O O . ASN A 1 106 ? 7.687 -2.814 -6.898 1.00 90.62 106 ASN A O 1
ATOM 809 N N . ILE A 1 107 ? 7.376 -3.880 -8.846 1.00 92.38 107 ILE A N 1
ATOM 810 C CA . ILE A 1 107 ? 7.165 -2.670 -9.650 1.00 92.38 107 ILE A CA 1
ATOM 811 C C . ILE A 1 107 ? 5.663 -2.512 -9.888 1.00 92.38 107 ILE A C 1
ATOM 813 O O . ILE A 1 107 ? 5.074 -3.249 -10.678 1.00 92.38 107 ILE A O 1
ATOM 817 N N . VAL A 1 108 ? 5.042 -1.550 -9.206 1.00 91.25 108 VAL A N 1
ATOM 818 C CA . VAL A 1 108 ? 3.581 -1.342 -9.198 1.00 91.25 108 VAL A CA 1
ATOM 819 C C . VAL A 1 108 ? 3.135 -0.423 -10.326 1.00 91.25 108 VAL A C 1
ATOM 821 O O . VAL A 1 108 ? 2.036 -0.589 -10.858 1.00 91.25 108 VAL A O 1
ATOM 824 N N . MET A 1 109 ? 3.978 0.545 -10.695 1.00 89.81 109 MET A N 1
ATOM 825 C CA . MET A 1 109 ? 3.688 1.485 -11.768 1.00 89.81 109 MET A CA 1
ATOM 826 C C . MET A 1 109 ? 4.920 1.790 -12.604 1.00 89.81 109 MET A C 1
ATOM 828 O O . MET A 1 109 ? 6.016 1.964 -12.080 1.00 89.81 109 MET A O 1
ATOM 832 N N . ILE A 1 110 ? 4.709 1.870 -13.913 1.00 88.88 110 ILE A N 1
ATOM 833 C CA . ILE A 1 110 ? 5.698 2.306 -14.892 1.00 88.88 110 ILE A CA 1
ATOM 834 C C . ILE A 1 110 ? 5.023 3.383 -15.737 1.00 88.88 110 ILE A C 1
ATOM 836 O O . ILE A 1 110 ? 3.955 3.118 -16.304 1.00 88.88 110 ILE A O 1
ATOM 840 N N . LEU A 1 111 ? 5.630 4.566 -15.796 1.00 85.19 111 LEU A N 1
ATOM 841 C CA . LEU A 1 111 ? 5.257 5.655 -16.694 1.00 85.19 111 LEU A CA 1
ATOM 842 C C . LEU A 1 111 ? 6.355 5.839 -17.734 1.00 85.19 111 LEU A C 1
ATOM 844 O O . LEU A 1 111 ? 7.505 6.123 -17.397 1.00 85.19 111 LEU A O 1
ATOM 848 N N . ILE A 1 112 ? 5.985 5.676 -18.999 1.00 79.75 112 ILE A 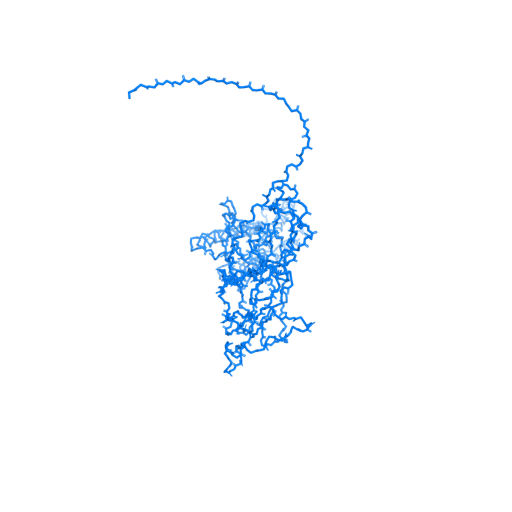N 1
ATOM 849 C CA . ILE A 1 112 ? 6.883 5.843 -20.141 1.00 79.75 112 ILE A CA 1
ATOM 850 C C . ILE A 1 112 ? 6.164 6.715 -21.166 1.00 79.75 112 ILE A C 1
ATOM 852 O O . ILE A 1 112 ? 4.987 6.495 -21.457 1.00 79.75 112 ILE A O 1
ATOM 856 N N . ASP A 1 113 ? 6.890 7.663 -21.758 1.00 72.19 113 ASP A N 1
ATOM 857 C CA . ASP A 1 113 ? 6.431 8.447 -22.910 1.00 72.19 113 ASP A CA 1
ATOM 858 C C . ASP A 1 113 ? 6.539 7.618 -24.205 1.00 72.19 113 ASP A C 1
ATOM 860 O O . ASP A 1 113 ? 7.154 8.019 -25.190 1.00 72.19 113 ASP A O 1
ATOM 864 N N . ASP A 1 114 ? 5.947 6.421 -24.187 1.00 69.50 114 ASP A N 1
ATOM 865 C CA . ASP A 1 114 ? 5.818 5.517 -25.324 1.00 69.50 114 ASP A CA 1
ATOM 866 C C . ASP A 1 114 ? 4.342 5.261 -25.585 1.00 69.50 114 ASP A C 1
ATOM 868 O O . ASP A 1 114 ? 3.622 4.640 -24.807 1.00 69.50 114 ASP A O 1
ATOM 872 N N . ILE A 1 115 ? 3.893 5.780 -26.713 1.00 59.97 115 ILE A N 1
ATOM 873 C CA . ILE A 1 115 ? 2.504 5.779 -27.155 1.00 59.97 115 ILE A CA 1
ATOM 874 C C . ILE A 1 115 ? 2.107 4.485 -27.875 1.00 59.97 115 ILE A C 1
ATOM 876 O O . ILE A 1 115 ? 0.925 4.280 -28.148 1.00 59.97 115 ILE A O 1
ATOM 880 N N . ARG A 1 116 ? 3.057 3.583 -28.169 1.00 65.56 116 ARG A N 1
ATOM 881 C CA . ARG A 1 116 ? 2.764 2.291 -28.812 1.00 65.56 116 ARG A CA 1
ATOM 882 C C . ARG A 1 116 ? 1.893 1.444 -27.902 1.00 65.56 116 ARG A C 1
ATOM 884 O O . ARG A 1 116 ? 2.182 1.330 -26.717 1.00 65.56 116 ARG A O 1
ATOM 891 N N . ASN A 1 117 ? 0.842 0.821 -28.437 1.00 56.88 117 ASN A N 1
ATOM 892 C CA . ASN A 1 117 ? -0.122 0.061 -27.633 1.00 56.88 117 ASN A CA 1
ATOM 893 C C . ASN A 1 117 ? 0.484 -1.164 -26.932 1.00 56.88 117 ASN A C 1
ATOM 895 O O . ASN A 1 117 ? 0.217 -1.346 -25.745 1.00 56.88 117 ASN A O 1
ATOM 899 N N . ASP A 1 118 ? 1.382 -1.884 -27.604 1.00 66.00 118 ASP A N 1
ATOM 900 C CA . ASP A 1 118 ? 1.960 -3.147 -27.137 1.00 66.00 118 ASP A CA 1
ATOM 901 C C . ASP A 1 118 ? 3.431 -2.993 -26.720 1.00 66.00 118 ASP A C 1
ATOM 903 O O . ASP A 1 118 ? 4.346 -3.441 -27.415 1.00 66.00 118 ASP A O 1
ATOM 907 N N . ILE A 1 119 ? 3.669 -2.345 -25.577 1.00 74.19 119 ILE A N 1
ATOM 908 C CA . ILE A 1 119 ? 5.012 -2.262 -24.990 1.00 74.19 119 ILE A CA 1
ATOM 909 C C . ILE A 1 119 ? 5.331 -3.528 -24.195 1.00 74.19 119 ILE A C 1
ATOM 911 O O . ILE A 1 119 ? 4.622 -3.905 -23.266 1.00 74.19 119 ILE A O 1
ATOM 915 N N . THR A 1 120 ? 6.419 -4.193 -24.561 1.00 78.50 120 THR A N 1
ATOM 916 C CA . THR A 1 120 ? 6.922 -5.398 -23.893 1.00 78.50 120 THR A CA 1
ATOM 917 C C . THR A 1 120 ? 8.093 -5.029 -22.991 1.00 78.50 120 THR A C 1
ATOM 919 O O . THR A 1 120 ? 9.078 -4.430 -23.436 1.00 78.50 120 THR A O 1
ATOM 922 N N . ILE A 1 121 ? 7.981 -5.374 -21.711 1.00 84.56 121 ILE A N 1
ATOM 923 C CA . ILE A 1 121 ? 8.984 -5.053 -20.696 1.00 84.56 121 ILE A CA 1
ATOM 924 C C . ILE A 1 121 ? 9.527 -6.352 -20.113 1.00 84.56 121 ILE A C 1
ATOM 926 O O . ILE A 1 121 ? 8.777 -7.181 -19.606 1.00 84.56 121 ILE A O 1
ATOM 930 N N . GLU A 1 122 ? 10.843 -6.511 -20.173 1.00 87.38 122 GLU A N 1
ATOM 931 C CA . GLU A 1 122 ? 11.571 -7.542 -19.446 1.00 87.38 122 GLU A CA 1
ATOM 932 C C . GLU A 1 122 ? 12.128 -6.966 -18.142 1.00 87.38 122 GLU A C 1
ATOM 934 O O . GLU A 1 122 ? 12.523 -5.800 -18.075 1.00 87.38 122 GLU A O 1
ATOM 939 N N . VAL A 1 123 ? 12.217 -7.799 -17.109 1.00 88.31 123 VAL A N 1
ATOM 940 C CA . VAL A 1 123 ? 12.905 -7.465 -15.861 1.00 88.31 123 VAL A CA 1
ATOM 941 C C . VAL A 1 123 ? 14.037 -8.448 -15.602 1.00 88.31 123 VAL A C 1
ATOM 943 O O . VAL A 1 123 ? 13.885 -9.650 -15.812 1.00 88.31 123 VAL A O 1
ATOM 946 N N . LYS A 1 124 ? 15.182 -7.943 -15.140 1.00 87.94 124 LYS A N 1
ATOM 947 C CA . LYS A 1 124 ? 16.360 -8.756 -14.823 1.00 87.94 124 LYS A CA 1
ATOM 948 C C . LYS A 1 124 ? 16.901 -8.386 -13.450 1.00 87.94 124 LYS A C 1
ATOM 950 O O . LYS A 1 124 ? 17.237 -7.231 -13.209 1.00 87.94 124 LYS A O 1
ATOM 955 N N . ASN A 1 125 ? 17.001 -9.376 -12.571 1.00 87.81 125 ASN A N 1
ATOM 956 C CA . ASN A 1 125 ? 17.562 -9.223 -11.234 1.00 87.81 125 ASN A CA 1
ATOM 957 C C . ASN A 1 125 ? 19.031 -9.681 -11.229 1.00 87.81 125 ASN A C 1
ATOM 959 O O . ASN A 1 125 ? 19.355 -10.736 -11.772 1.00 87.81 125 ASN A O 1
ATOM 963 N N . LEU A 1 126 ? 19.926 -8.868 -10.664 1.00 88.81 126 LEU A N 1
ATOM 964 C CA . LEU A 1 126 ? 21.363 -9.137 -10.574 1.00 88.81 126 LEU A CA 1
ATOM 965 C C . LEU A 1 126 ? 21.874 -9.304 -9.133 1.00 88.81 126 LEU A C 1
ATOM 967 O O . LEU A 1 126 ? 23.073 -9.527 -8.970 1.00 88.81 126 LEU A O 1
ATOM 971 N N . THR A 1 127 ? 21.021 -9.204 -8.103 1.00 84.06 127 THR A N 1
ATOM 972 C CA . THR A 1 127 ? 21.419 -9.211 -6.675 1.00 84.06 127 THR A CA 1
ATOM 973 C C . THR A 1 127 ? 22.347 -10.383 -6.330 1.00 84.06 127 THR A C 1
ATOM 975 O O . THR A 1 127 ? 23.421 -10.187 -5.771 1.00 84.06 127 THR A O 1
ATOM 978 N N . ASN A 1 128 ? 22.017 -11.600 -6.774 1.00 82.88 128 ASN A N 1
ATOM 979 C CA . ASN A 1 128 ? 22.799 -12.805 -6.462 1.00 82.88 128 ASN A CA 1
ATOM 980 C C . ASN A 1 128 ? 23.788 -13.228 -7.555 1.00 82.88 128 ASN A C 1
ATOM 982 O O . ASN A 1 128 ? 24.403 -14.294 -7.470 1.00 82.88 128 ASN A O 1
ATOM 986 N N . VAL A 1 129 ? 23.971 -12.407 -8.589 1.00 81.25 129 VAL A N 1
ATOM 987 C CA . VAL A 1 129 ? 24.876 -12.716 -9.697 1.00 81.25 129 VAL A CA 1
ATOM 988 C C . VAL A 1 129 ? 26.195 -11.985 -9.477 1.00 81.25 129 VAL A C 1
ATOM 990 O O . VAL A 1 129 ? 26.420 -10.864 -9.942 1.00 81.25 129 VAL A O 1
ATOM 993 N N . SER A 1 130 ? 27.087 -12.635 -8.727 1.00 68.69 130 SER A N 1
ATOM 994 C CA . SER A 1 130 ? 28.416 -12.110 -8.415 1.00 68.69 130 SER A CA 1
ATOM 995 C C . SER A 1 130 ? 29.172 -11.830 -9.720 1.00 68.69 130 SER A C 1
ATOM 997 O O . SER A 1 130 ? 29.443 -12.753 -10.486 1.00 68.69 130 SER A O 1
ATOM 999 N N . ASN A 1 131 ? 29.532 -10.564 -9.955 1.00 75.38 131 ASN A N 1
ATOM 1000 C CA . ASN A 1 131 ? 30.236 -10.030 -11.138 1.00 75.38 131 ASN A CA 1
ATOM 1001 C C . ASN A 1 131 ? 29.383 -9.606 -12.342 1.00 75.38 131 ASN A C 1
ATOM 1003 O O . ASN A 1 131 ? 29.966 -9.121 -13.308 1.00 75.38 131 ASN A O 1
ATOM 1007 N N . SER A 1 132 ? 28.051 -9.706 -12.301 1.00 79.50 132 SER A N 1
ATOM 1008 C CA . SER A 1 132 ? 27.229 -9.088 -13.348 1.00 79.50 132 SER A CA 1
ATOM 1009 C C . SER A 1 132 ? 26.984 -7.603 -13.084 1.00 79.50 132 SER A C 1
ATOM 1011 O O . SER A 1 132 ? 26.735 -7.156 -11.958 1.00 79.50 132 SER A O 1
ATOM 1013 N N . THR A 1 133 ? 27.056 -6.838 -14.164 1.00 84.56 133 THR A N 1
ATOM 1014 C CA . THR A 1 133 ? 26.898 -5.389 -14.233 1.00 84.56 133 THR A CA 1
ATOM 1015 C C . THR A 1 133 ? 25.764 -5.022 -15.188 1.00 84.56 133 THR A C 1
ATOM 1017 O O . THR A 1 133 ? 25.276 -5.849 -15.963 1.00 84.56 133 THR A O 1
ATOM 1020 N N . LEU A 1 134 ? 25.357 -3.751 -15.166 1.00 85.75 134 LEU A N 1
ATOM 1021 C CA . LEU A 1 134 ? 24.418 -3.220 -16.153 1.00 85.75 134 LEU A CA 1
ATOM 1022 C C . LEU A 1 134 ? 24.937 -3.409 -17.590 1.00 85.75 134 LEU A C 1
ATOM 1024 O O . LEU A 1 134 ? 24.155 -3.728 -18.482 1.00 85.75 134 LEU A O 1
ATOM 1028 N N . GLN A 1 135 ? 26.254 -3.287 -17.798 1.00 85.31 135 GLN A N 1
ATOM 1029 C CA . GLN A 1 135 ? 26.887 -3.439 -19.109 1.00 85.31 135 GLN A CA 1
ATOM 1030 C C . GLN A 1 135 ? 26.673 -4.841 -19.694 1.00 85.31 135 GLN A C 1
ATOM 1032 O O . GLN A 1 135 ? 26.420 -4.978 -20.889 1.00 85.31 135 GLN A O 1
ATOM 1037 N N . ASP A 1 136 ? 26.680 -5.874 -18.847 1.00 84.06 136 ASP A N 1
ATOM 1038 C CA . ASP A 1 136 ? 26.417 -7.262 -19.253 1.00 84.06 136 ASP A CA 1
ATOM 1039 C C . ASP A 1 136 ? 24.960 -7.487 -19.687 1.00 84.06 136 ASP A C 1
ATOM 1041 O O . ASP A 1 136 ? 24.621 -8.525 -20.248 1.00 84.06 136 ASP A O 1
ATOM 1045 N N . CYS A 1 137 ? 24.071 -6.532 -19.404 1.00 83.81 137 CYS A N 1
ATOM 1046 C CA . CYS A 1 137 ? 22.671 -6.554 -19.819 1.00 83.81 137 CYS A CA 1
ATOM 1047 C C . CYS A 1 137 ? 22.415 -5.739 -21.094 1.00 83.81 137 CYS A C 1
ATOM 1049 O O . CYS A 1 137 ? 21.292 -5.765 -21.600 1.00 83.81 137 CYS A O 1
ATOM 1051 N N . MET A 1 138 ? 23.435 -5.043 -21.612 1.00 81.12 138 MET A N 1
ATOM 1052 C CA . MET A 1 138 ? 23.381 -4.309 -22.882 1.00 81.12 138 MET A CA 1
ATOM 1053 C C . MET A 1 138 ? 23.621 -5.214 -24.094 1.00 81.12 138 MET A C 1
ATOM 1055 O O . MET A 1 138 ? 23.654 -4.736 -25.223 1.00 81.12 138 MET A O 1
ATOM 1059 N N . THR A 1 139 ? 23.796 -6.516 -23.879 1.00 72.50 139 THR A N 1
ATOM 1060 C CA . THR A 1 139 ? 23.875 -7.517 -24.936 1.00 72.50 139 THR A CA 1
ATOM 1061 C C . THR A 1 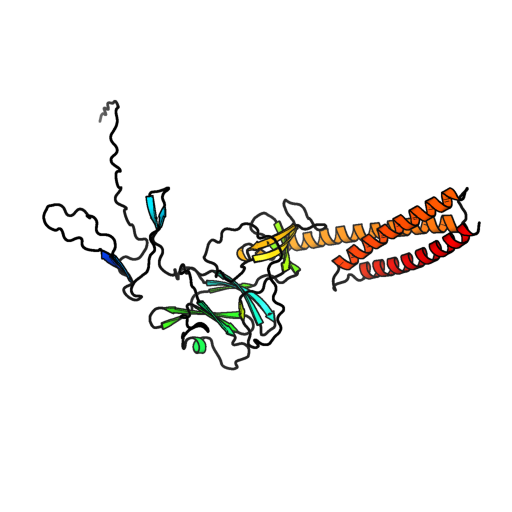139 ? 22.528 -8.229 -25.064 1.00 72.50 139 THR A C 1
ATOM 1063 O O . THR A 1 139 ? 21.889 -8.580 -24.074 1.00 72.50 139 THR A O 1
ATOM 1066 N N . GLU A 1 140 ? 22.092 -8.401 -26.313 1.00 65.38 140 GLU A N 1
ATOM 1067 C CA . GLU A 1 140 ? 20.925 -9.190 -26.725 1.00 65.38 140 GLU A CA 1
ATOM 1068 C C . GLU A 1 140 ? 19.559 -8.738 -26.149 1.00 65.38 140 GLU A C 1
ATOM 1070 O O . GLU A 1 140 ? 19.165 -9.042 -25.019 1.00 65.38 140 GLU A O 1
ATOM 1075 N N . PHE A 1 141 ? 18.788 -8.042 -26.991 1.00 71.19 141 PHE A N 1
ATOM 1076 C CA . PHE A 1 141 ? 17.335 -7.869 -26.878 1.00 71.19 141 PHE A CA 1
ATOM 1077 C C . PHE A 1 141 ? 16.686 -8.794 -27.913 1.00 71.19 141 PHE A C 1
ATOM 1079 O O . PHE A 1 141 ? 16.495 -8.402 -29.062 1.00 71.19 141 PHE A O 1
ATOM 1086 N N . ALA A 1 142 ? 16.432 -10.049 -27.539 1.00 62.69 142 ALA A N 1
ATOM 1087 C CA . ALA A 1 142 ? 15.897 -11.042 -28.467 1.00 62.69 142 ALA A CA 1
ATOM 1088 C C . ALA A 1 142 ? 14.369 -10.913 -28.588 1.00 62.69 142 ALA A C 1
ATOM 1090 O O . ALA A 1 142 ? 13.857 -10.164 -29.419 1.00 62.69 142 ALA A O 1
ATOM 1091 N N . VAL A 1 143 ? 13.636 -11.629 -27.743 1.00 67.25 143 VAL A N 1
ATOM 1092 C CA . VAL A 1 143 ? 12.174 -11.685 -27.718 1.00 67.25 143 VAL A CA 1
ATOM 1093 C C . VAL A 1 143 ? 11.710 -12.081 -26.317 1.00 67.25 143 VAL A C 1
ATOM 1095 O O . VAL A 1 143 ? 12.466 -12.704 -25.571 1.00 67.25 143 VAL A O 1
ATOM 1098 N N . ASP A 1 144 ? 10.480 -11.733 -25.954 1.00 66.38 144 ASP A N 1
ATOM 1099 C CA . ASP A 1 144 ? 9.839 -12.250 -24.747 1.00 66.38 144 ASP A CA 1
ATOM 1100 C C . ASP A 1 144 ? 9.490 -13.749 -24.883 1.00 66.38 144 ASP A C 1
ATOM 1102 O O . ASP A 1 144 ? 9.670 -14.376 -25.933 1.00 66.38 144 ASP A O 1
ATOM 1106 N N . ALA A 1 145 ? 8.948 -14.341 -23.814 1.00 62.75 145 ALA A N 1
ATOM 1107 C CA . ALA A 1 145 ? 8.525 -15.745 -23.794 1.00 62.75 145 ALA A CA 1
ATOM 1108 C C . ALA A 1 145 ? 7.415 -16.085 -24.816 1.00 62.75 145 ALA A C 1
ATOM 1110 O O . ALA A 1 145 ? 7.161 -17.261 -25.076 1.00 62.75 145 ALA A O 1
ATOM 1111 N N . LEU A 1 146 ? 6.756 -15.074 -25.392 1.00 62.69 146 LEU A N 1
ATOM 1112 C CA . LEU A 1 146 ? 5.721 -15.191 -26.419 1.00 62.69 146 LEU A CA 1
ATOM 1113 C C . LEU A 1 146 ? 6.259 -14.888 -27.830 1.00 62.69 146 LEU A C 1
ATOM 1115 O O . LEU A 1 146 ? 5.487 -14.894 -28.790 1.00 62.69 146 LEU A O 1
ATOM 1119 N N . GLY A 1 147 ? 7.566 -14.643 -27.976 1.00 65.62 147 GLY A N 1
ATOM 1120 C CA . GLY A 1 147 ? 8.213 -14.337 -29.249 1.00 65.62 147 GLY A CA 1
ATOM 1121 C C . GLY A 1 147 ? 8.064 -12.882 -29.709 1.00 65.62 147 GLY A C 1
ATOM 1122 O O . GLY A 1 147 ? 8.391 -12.579 -30.856 1.00 65.62 147 GLY A O 1
ATOM 1123 N N . ARG A 1 148 ? 7.575 -11.971 -28.860 1.00 67.81 148 ARG A N 1
ATOM 1124 C CA . ARG A 1 148 ? 7.444 -10.542 -29.185 1.00 67.81 148 ARG A CA 1
ATOM 1125 C C . ARG A 1 148 ? 8.769 -9.829 -28.950 1.00 67.81 148 ARG A C 1
ATOM 1127 O O . ARG A 1 148 ? 9.446 -10.079 -27.957 1.00 67.81 148 ARG A O 1
ATOM 1134 N N . LYS A 1 149 ? 9.133 -8.901 -29.837 1.00 73.62 149 LYS A N 1
ATOM 1135 C CA . LYS A 1 149 ? 10.334 -8.069 -29.669 1.00 73.62 149 LYS A CA 1
ATOM 1136 C C . LYS A 1 149 ? 10.226 -7.274 -28.366 1.00 73.62 149 LYS A C 1
ATOM 1138 O O . LYS A 1 149 ? 9.192 -6.656 -28.131 1.00 73.62 149 LYS A O 1
ATOM 1143 N N . LEU A 1 150 ? 11.273 -7.296 -27.544 1.00 76.69 150 LEU A N 1
ATOM 1144 C CA . LEU A 1 150 ? 11.331 -6.551 -26.284 1.00 76.69 150 LEU A CA 1
ATOM 1145 C C . LEU A 1 150 ? 11.502 -5.049 -26.541 1.00 76.69 150 LEU A C 1
ATOM 1147 O O . LEU A 1 150 ? 12.386 -4.650 -27.301 1.00 76.69 150 LEU A O 1
ATOM 1151 N N . CYS A 1 151 ? 10.669 -4.226 -25.902 1.00 81.62 151 CYS A N 1
ATOM 1152 C CA . CYS A 1 151 ? 10.746 -2.767 -25.993 1.00 81.62 151 CYS A CA 1
ATOM 1153 C C . CYS A 1 151 ? 11.654 -2.184 -24.910 1.00 81.62 151 CYS A C 1
ATOM 1155 O O . CYS A 1 151 ? 12.437 -1.282 -25.195 1.00 81.62 151 CYS A O 1
ATOM 1157 N N . TYR A 1 152 ? 11.574 -2.719 -23.690 1.00 86.62 152 TYR A N 1
ATOM 1158 C CA . TYR A 1 152 ? 12.343 -2.238 -22.545 1.00 86.62 152 TYR A CA 1
ATOM 1159 C C . TYR A 1 152 ? 12.864 -3.393 -21.698 1.00 86.62 152 TYR A C 1
ATOM 1161 O O . TYR A 1 152 ? 12.221 -4.437 -21.591 1.00 86.62 152 TYR A O 1
ATOM 1169 N N . ARG A 1 153 ? 14.007 -3.179 -21.047 1.00 89.19 153 ARG A N 1
ATOM 1170 C CA . ARG A 1 153 ? 14.528 -4.048 -19.989 1.00 89.19 153 ARG A CA 1
ATOM 1171 C C . ARG A 1 153 ? 14.818 -3.217 -18.747 1.00 89.19 153 ARG A C 1
ATOM 1173 O O . ARG A 1 153 ? 15.621 -2.289 -18.809 1.00 89.19 153 ARG A O 1
ATOM 1180 N N . ILE A 1 154 ? 14.205 -3.565 -17.624 1.00 91.56 154 ILE A N 1
ATOM 1181 C CA . ILE A 1 154 ? 14.494 -2.966 -16.318 1.00 91.56 154 ILE A CA 1
ATOM 1182 C C . ILE A 1 154 ? 15.464 -3.886 -15.584 1.00 91.56 154 ILE A C 1
ATOM 1184 O O . ILE A 1 154 ? 15.215 -5.083 -15.436 1.00 91.56 154 ILE A O 1
ATOM 1188 N N . VAL A 1 155 ? 16.585 -3.334 -15.135 1.00 91.44 155 VAL A N 1
ATOM 1189 C CA . VAL A 1 155 ? 17.629 -4.075 -14.429 1.00 91.44 155 VAL A CA 1
ATOM 1190 C C . VAL A 1 155 ? 17.634 -3.650 -12.969 1.00 91.44 155 VAL A C 1
ATOM 1192 O O . VAL A 1 155 ? 17.788 -2.469 -12.663 1.00 91.44 155 VAL A O 1
ATOM 1195 N N . VAL A 1 156 ? 17.479 -4.623 -12.075 1.00 90.75 156 VAL A N 1
ATOM 1196 C CA . VAL A 1 156 ? 17.432 -4.437 -10.622 1.00 90.75 156 VAL A CA 1
ATOM 1197 C C . VAL A 1 156 ? 18.622 -5.139 -9.983 1.00 90.75 156 VAL A C 1
ATOM 1199 O O . VAL A 1 156 ? 19.000 -6.236 -10.399 1.00 90.75 156 VAL A O 1
ATOM 1202 N N . LYS A 1 157 ? 19.217 -4.520 -8.968 1.00 88.44 157 LYS A N 1
ATOM 1203 C CA . LYS A 1 157 ? 20.275 -5.104 -8.147 1.00 88.44 157 LYS A CA 1
ATOM 1204 C C . LYS A 1 157 ? 20.169 -4.566 -6.725 1.00 88.44 157 LYS A C 1
ATOM 1206 O O . LYS A 1 157 ? 19.963 -3.372 -6.555 1.00 88.44 157 LYS A O 1
ATOM 1211 N N . ASP A 1 158 ? 20.314 -5.445 -5.738 1.00 86.00 158 ASP A N 1
ATOM 1212 C CA . ASP A 1 158 ? 20.288 -5.107 -4.310 1.00 86.00 158 ASP A CA 1
ATOM 1213 C C . ASP A 1 158 ? 19.024 -4.294 -3.934 1.00 86.00 158 ASP A C 1
ATOM 1215 O O . ASP A 1 158 ? 19.093 -3.256 -3.279 1.00 86.00 158 ASP A O 1
ATOM 1219 N N . SER A 1 159 ? 17.863 -4.751 -4.430 1.00 81.31 159 SER A N 1
ATOM 1220 C CA . SER A 1 159 ? 16.537 -4.122 -4.270 1.00 81.31 159 SER A CA 1
ATOM 1221 C C . SER A 1 159 ? 16.433 -2.675 -4.778 1.00 81.31 159 SER A C 1
ATOM 1223 O O . SER A 1 159 ? 15.647 -1.884 -4.260 1.00 81.31 159 SER A O 1
ATOM 1225 N N . GLN A 1 160 ? 17.221 -2.315 -5.796 1.00 87.81 160 GLN A N 1
ATOM 1226 C CA . GLN A 1 160 ? 17.175 -1.004 -6.454 1.00 87.81 160 GLN A CA 1
ATOM 1227 C C . GLN A 1 160 ? 17.240 -1.139 -7.972 1.00 87.81 160 GLN A C 1
ATOM 1229 O O . GLN A 1 160 ? 17.917 -2.025 -8.505 1.00 87.81 160 GLN A O 1
ATOM 1234 N N . VAL A 1 161 ? 16.570 -0.241 -8.693 1.00 90.81 161 VAL A N 1
ATOM 1235 C CA . VAL A 1 161 ? 16.695 -0.173 -10.150 1.00 90.81 161 VAL A CA 1
ATOM 1236 C C . VAL A 1 161 ? 18.031 0.476 -10.499 1.00 90.81 161 VAL A C 1
ATOM 1238 O O . VAL A 1 161 ? 18.301 1.619 -10.144 1.00 90.81 161 VAL A O 1
ATOM 1241 N N . ILE A 1 162 ? 18.870 -0.243 -11.244 1.00 92.44 162 ILE A N 1
ATOM 1242 C CA . ILE A 1 162 ? 20.182 0.254 -11.686 1.00 92.44 162 ILE A CA 1
ATOM 1243 C C . ILE A 1 162 ? 20.188 0.702 -13.151 1.00 92.44 162 ILE A C 1
ATOM 1245 O O . ILE A 1 162 ? 21.146 1.335 -13.594 1.00 92.44 162 ILE A O 1
ATOM 1249 N N . GLY A 1 163 ? 19.139 0.389 -13.918 1.00 91.56 163 GLY A N 1
ATOM 1250 C CA . GLY A 1 163 ? 19.014 0.853 -15.296 1.00 91.56 163 GLY A CA 1
ATOM 1251 C C . GLY A 1 163 ? 17.713 0.459 -15.984 1.00 91.56 163 GLY A C 1
ATOM 1252 O O . GLY A 1 163 ? 17.157 -0.610 -15.737 1.00 91.56 163 GLY A O 1
ATOM 1253 N N . VAL A 1 164 ? 17.278 1.317 -16.908 1.00 91.31 164 VAL A N 1
ATOM 1254 C CA . VAL A 1 164 ? 16.228 1.035 -17.892 1.00 91.31 164 VAL A CA 1
ATOM 1255 C C . VAL A 1 164 ? 16.876 1.069 -19.268 1.00 91.31 164 VAL A C 1
ATOM 1257 O O . VAL A 1 164 ? 17.471 2.073 -19.649 1.00 91.31 164 VAL A O 1
ATOM 1260 N N . LEU A 1 165 ? 16.810 -0.039 -19.994 1.00 89.69 165 LEU A N 1
ATOM 1261 C CA . LEU A 1 165 ? 17.460 -0.217 -21.287 1.00 89.69 165 LEU A CA 1
ATOM 1262 C C . LEU A 1 165 ? 16.408 -0.296 -22.395 1.00 89.69 165 LEU A C 1
ATOM 1264 O O . LEU A 1 165 ? 15.381 -0.951 -22.217 1.00 89.69 165 LEU A O 1
ATOM 1268 N N . ALA A 1 166 ? 16.687 0.321 -23.541 1.00 85.38 166 ALA A N 1
ATOM 1269 C CA . ALA A 1 166 ? 15.849 0.258 -24.736 1.00 85.38 166 ALA A CA 1
ATOM 1270 C C . ALA A 1 166 ? 16.711 0.068 -25.999 1.00 85.38 166 ALA A C 1
ATOM 1272 O O . ALA A 1 166 ? 17.795 0.657 -26.088 1.00 85.38 166 ALA A O 1
ATOM 1273 N N . PRO A 1 167 ? 16.256 -0.725 -26.986 1.00 76.94 167 PRO A N 1
ATOM 1274 C CA . PRO A 1 167 ? 16.895 -0.797 -28.290 1.00 76.94 167 PRO A CA 1
ATOM 1275 C C . PRO A 1 167 ? 16.514 0.454 -29.098 1.00 76.94 167 PRO A C 1
ATOM 1277 O O . PRO A 1 167 ? 15.341 0.660 -29.409 1.00 76.94 167 PRO A O 1
ATOM 1280 N N . LEU A 1 168 ? 17.498 1.292 -29.420 1.00 71.56 168 LEU A N 1
ATOM 1281 C CA . LEU A 1 168 ? 17.343 2.508 -30.218 1.00 71.56 168 LEU A CA 1
ATOM 1282 C C . LEU A 1 168 ? 18.210 2.385 -31.477 1.00 71.56 168 LEU A C 1
ATOM 1284 O O . LEU A 1 168 ? 19.439 2.427 -31.392 1.00 71.56 168 LEU A O 1
ATOM 1288 N N . ALA A 1 169 ? 17.556 2.240 -32.632 1.00 68.69 169 ALA A N 1
ATOM 1289 C CA . ALA A 1 169 ? 18.175 1.869 -33.906 1.00 68.69 169 ALA A CA 1
ATOM 1290 C C . ALA A 1 169 ? 18.995 0.563 -33.795 1.00 68.69 169 ALA A C 1
ATOM 1292 O O . ALA A 1 169 ? 18.429 -0.489 -33.482 1.00 68.69 169 ALA A O 1
ATOM 1293 N N . ASP A 1 170 ? 20.307 0.637 -34.030 1.00 66.06 170 ASP A N 1
ATOM 1294 C CA . ASP A 1 170 ? 21.230 -0.506 -34.024 1.00 66.06 170 ASP A CA 1
ATOM 1295 C C . ASP A 1 170 ? 21.874 -0.777 -32.650 1.00 66.06 170 ASP A C 1
ATOM 1297 O O . ASP A 1 170 ? 22.528 -1.804 -32.471 1.00 66.06 170 ASP A O 1
ATOM 1301 N N . ASP A 1 171 ? 21.667 0.110 -31.668 1.00 72.38 171 ASP A N 1
ATOM 1302 C CA . ASP A 1 171 ? 22.309 0.045 -30.353 1.00 72.38 171 ASP A CA 1
ATOM 1303 C C . ASP A 1 171 ? 21.294 -0.097 -29.211 1.00 72.38 171 ASP A C 1
ATOM 1305 O O . ASP A 1 171 ? 20.163 0.387 -29.260 1.00 72.38 171 ASP A O 1
ATOM 1309 N N . ILE A 1 172 ? 21.725 -0.713 -28.111 1.00 81.50 172 ILE A N 1
ATOM 1310 C CA . ILE A 1 172 ? 20.983 -0.703 -26.846 1.00 81.50 172 ILE A CA 1
ATOM 1311 C C . ILE A 1 172 ? 21.475 0.484 -26.023 1.00 81.50 172 ILE A C 1
ATOM 1313 O O . ILE A 1 172 ? 22.671 0.606 -25.757 1.00 81.50 172 ILE A O 1
ATOM 1317 N N . LYS A 1 173 ? 20.560 1.354 -25.593 1.00 82.44 173 LYS A N 1
ATOM 1318 C CA . LYS A 1 173 ? 20.879 2.533 -24.780 1.00 82.44 173 LYS A CA 1
ATOM 1319 C C . LYS A 1 173 ? 20.201 2.461 -23.422 1.00 82.44 173 LYS A C 1
ATOM 1321 O O . LYS A 1 173 ? 19.102 1.929 -23.286 1.00 82.44 173 LYS A O 1
ATOM 1326 N N . GLN A 1 174 ? 20.865 3.029 -22.422 1.00 87.25 174 GLN A N 1
ATOM 1327 C CA . GLN A 1 174 ? 20.252 3.306 -21.131 1.00 87.25 174 GLN A CA 1
ATOM 1328 C C . GLN A 1 174 ? 19.435 4.596 -21.232 1.00 87.25 174 GLN A C 1
ATOM 1330 O O . GLN A 1 174 ? 19.960 5.630 -21.647 1.00 87.25 174 GLN A O 1
ATOM 1335 N N . LEU A 1 175 ? 18.163 4.527 -20.851 1.00 85.31 175 LEU A N 1
ATOM 1336 C CA . LEU A 1 175 ? 17.279 5.680 -20.749 1.00 85.31 175 LEU A CA 1
ATOM 1337 C C . LEU A 1 175 ? 17.446 6.364 -19.384 1.00 85.31 175 LEU A C 1
ATOM 1339 O O . LEU A 1 175 ? 17.725 5.683 -18.388 1.00 85.31 175 LEU A O 1
ATOM 1343 N N . PRO A 1 176 ? 17.258 7.695 -19.304 1.00 86.44 176 PRO A N 1
ATOM 1344 C CA . PRO A 1 176 ? 17.091 8.359 -18.020 1.00 86.44 176 PRO A CA 1
ATOM 1345 C C . PRO A 1 176 ? 15.852 7.793 -17.315 1.00 86.44 176 PRO A C 1
ATOM 1347 O O . PRO A 1 176 ? 14.814 7.574 -17.941 1.00 86.44 176 PRO A O 1
ATOM 1350 N N . PHE A 1 177 ? 15.956 7.550 -16.012 1.00 90.88 177 PHE A N 1
ATOM 1351 C CA . PHE A 1 177 ? 14.847 7.041 -15.211 1.00 90.88 177 PHE A CA 1
ATOM 1352 C C . PHE A 1 177 ? 14.851 7.652 -13.810 1.00 90.88 177 PHE A C 1
ATOM 1354 O O . PHE A 1 177 ? 15.882 8.136 -13.335 1.00 90.88 177 PHE A O 1
ATOM 1361 N N . LEU A 1 178 ? 13.690 7.617 -13.164 1.00 91.69 178 LEU A N 1
ATOM 1362 C CA . LEU A 1 178 ? 13.476 8.026 -11.786 1.00 91.69 178 LEU A CA 1
ATOM 1363 C C . LEU A 1 178 ? 12.738 6.905 -11.051 1.00 91.69 178 LEU A C 1
ATOM 1365 O O . LEU A 1 178 ? 11.650 6.496 -11.453 1.00 91.69 178 LEU A O 1
ATOM 1369 N N . GLU A 1 179 ? 13.350 6.388 -9.990 1.00 93.56 179 GLU A N 1
ATOM 1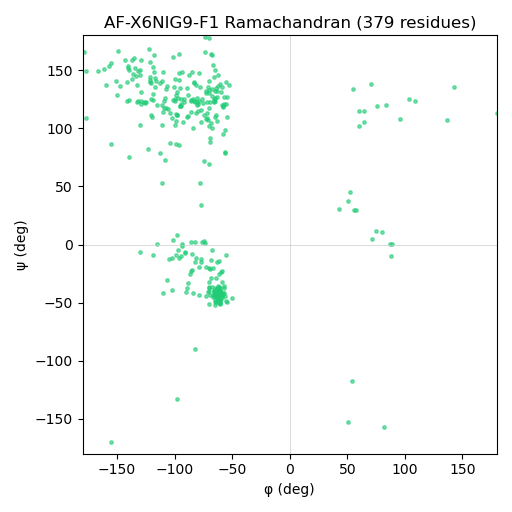370 C CA . GLU A 1 179 ? 12.720 5.405 -9.111 1.00 93.56 179 GLU A CA 1
ATOM 1371 C C . GLU A 1 179 ? 12.068 6.115 -7.917 1.00 93.56 179 GLU A C 1
ATOM 1373 O O . GLU A 1 179 ? 12.719 6.860 -7.182 1.00 93.56 179 GLU A O 1
ATOM 1378 N N . HIS A 1 180 ? 10.777 5.862 -7.723 1.00 93.56 180 HIS A N 1
ATOM 1379 C CA . HIS A 1 180 ? 9.976 6.302 -6.592 1.00 93.56 180 HIS A CA 1
ATOM 1380 C C . HIS A 1 180 ? 9.673 5.105 -5.698 1.00 93.56 180 HIS A C 1
ATOM 1382 O O . HIS A 1 180 ? 8.974 4.175 -6.099 1.00 93.56 180 HIS A O 1
ATOM 1388 N N . VAL A 1 181 ? 10.158 5.145 -4.461 1.00 94.00 181 VAL A N 1
ATOM 1389 C CA . VAL A 1 181 ? 9.833 4.113 -3.475 1.00 94.00 181 VAL A CA 1
ATOM 1390 C C . VAL A 1 181 ? 8.461 4.413 -2.883 1.00 94.00 181 VAL A C 1
ATOM 1392 O O . VAL A 1 181 ? 8.252 5.467 -2.280 1.00 94.00 181 VAL A O 1
ATOM 1395 N N . ILE A 1 182 ? 7.526 3.482 -3.050 1.00 94.44 182 ILE A N 1
ATOM 1396 C CA . ILE A 1 182 ? 6.193 3.566 -2.458 1.00 94.44 182 ILE A CA 1
ATOM 1397 C C . ILE A 1 182 ? 6.338 3.380 -0.940 1.00 94.44 182 ILE A C 1
ATOM 1399 O O . ILE A 1 182 ? 6.981 2.414 -0.512 1.00 94.44 182 ILE A O 1
ATOM 1403 N N . PRO A 1 183 ? 5.749 4.259 -0.107 1.00 94.25 183 PRO A N 1
ATOM 1404 C CA . PRO A 1 183 ? 5.759 4.061 1.337 1.00 94.25 183 PRO A CA 1
ATOM 1405 C C . PRO A 1 183 ? 5.172 2.687 1.712 1.00 94.25 183 PRO A C 1
ATOM 1407 O O . PRO A 1 183 ? 4.197 2.255 1.099 1.00 94.25 183 PRO A O 1
ATOM 1410 N N . PRO A 1 184 ? 5.744 1.965 2.691 1.00 93.12 184 PRO A N 1
ATOM 1411 C CA . PRO A 1 184 ? 5.305 0.610 3.012 1.00 93.12 184 PRO A CA 1
ATOM 1412 C C . PRO A 1 184 ? 3.888 0.572 3.604 1.00 93.12 184 PRO A C 1
ATOM 1414 O O . PRO A 1 184 ? 3.372 1.575 4.104 1.00 93.12 184 PRO A O 1
ATOM 1417 N N . GLU A 1 185 ? 3.276 -0.612 3.611 1.00 93.75 185 GLU A N 1
ATOM 1418 C CA . GLU A 1 185 ? 1.999 -0.856 4.296 1.00 93.75 185 GLU A CA 1
ATOM 1419 C C . GLU A 1 185 ? 2.062 -0.416 5.769 1.00 93.75 185 GLU A C 1
ATOM 1421 O O . GLU A 1 185 ? 3.049 -0.647 6.467 1.00 93.75 185 GLU A O 1
ATOM 1426 N N . GLY A 1 186 ? 1.005 0.247 6.237 1.00 92.81 186 GLY A N 1
ATOM 1427 C CA . GLY A 1 186 ? 0.930 0.877 7.555 1.00 92.81 186 GLY A CA 1
ATOM 1428 C C . GLY A 1 186 ? 1.450 2.317 7.605 1.00 92.81 186 GLY A C 1
ATOM 1429 O O . GLY A 1 186 ? 1.217 2.996 8.604 1.00 92.81 186 GLY A O 1
ATOM 1430 N N . SER A 1 187 ? 2.099 2.812 6.546 1.00 94.75 187 SER A N 1
ATOM 1431 C CA . SER A 1 187 ? 2.572 4.201 6.491 1.00 94.75 187 SER A CA 1
ATOM 1432 C C . SER A 1 187 ? 1.418 5.188 6.366 1.00 94.75 187 SER A C 1
ATOM 1434 O O . SER A 1 187 ? 0.482 4.958 5.595 1.00 94.75 187 SER A O 1
ATOM 1436 N N . LEU A 1 188 ? 1.533 6.316 7.074 1.00 95.69 188 LEU A N 1
ATOM 1437 C CA . LEU A 1 188 ? 0.684 7.487 6.876 1.00 95.69 188 LEU A CA 1
ATOM 1438 C C . LEU A 1 188 ? 1.188 8.287 5.673 1.00 95.69 188 LEU A C 1
ATOM 1440 O O . LEU A 1 188 ? 2.337 8.731 5.638 1.00 95.69 188 LEU A O 1
ATOM 1444 N N . VAL A 1 189 ? 0.310 8.477 4.696 1.00 95.81 189 VAL A N 1
ATOM 1445 C CA . VAL A 1 189 ? 0.583 9.197 3.456 1.00 95.81 189 VAL A CA 1
ATOM 1446 C C . VAL A 1 189 ? -0.364 10.373 3.285 1.00 95.81 189 VAL A C 1
ATOM 1448 O O . VAL A 1 189 ? -1.541 10.299 3.638 1.00 95.81 189 VAL A O 1
ATOM 1451 N N . LYS A 1 190 ? 0.150 11.460 2.719 1.00 94.50 190 LYS A N 1
ATOM 1452 C CA . LYS A 1 190 ? -0.650 12.550 2.173 1.00 94.50 190 LYS A CA 1
ATOM 1453 C C . LYS A 1 190 ? -1.120 12.179 0.779 1.00 94.50 190 LYS A C 1
ATOM 1455 O O . LYS A 1 190 ? -0.354 11.662 -0.032 1.00 94.50 190 LYS A O 1
ATOM 1460 N N . ILE A 1 191 ? -2.381 12.483 0.513 1.00 91.56 191 ILE A N 1
ATOM 1461 C CA . ILE A 1 191 ? -2.985 12.341 -0.804 1.00 91.56 191 ILE A CA 1
ATOM 1462 C C . ILE A 1 191 ? -2.953 13.732 -1.436 1.00 91.56 191 ILE A C 1
ATOM 1464 O O . ILE A 1 191 ? -3.602 14.656 -0.954 1.00 91.56 191 ILE A O 1
ATOM 1468 N N . ARG A 1 192 ? -2.157 13.913 -2.496 1.00 82.81 192 ARG A N 1
ATOM 1469 C CA . ARG A 1 192 ? -1.930 15.223 -3.136 1.00 82.81 192 ARG A CA 1
ATOM 1470 C C . ARG A 1 192 ? -3.227 15.861 -3.644 1.00 82.81 192 ARG A C 1
ATOM 1472 O O . ARG A 1 192 ? -3.354 17.085 -3.661 1.00 82.81 192 ARG A O 1
ATOM 1479 N N . LYS A 1 193 ? -4.191 15.042 -4.074 1.00 72.12 193 LYS A N 1
ATOM 1480 C CA . LYS A 1 193 ? -5.503 15.494 -4.552 1.00 72.12 193 LYS A CA 1
ATOM 1481 C C . LYS A 1 193 ? -6.509 15.499 -3.407 1.00 72.12 193 LYS A C 1
ATOM 1483 O O . LYS A 1 193 ? -7.010 14.456 -3.010 1.00 72.12 193 LYS A O 1
ATOM 1488 N N . GLY A 1 194 ? -6.827 16.701 -2.934 1.00 68.94 194 GLY A N 1
ATOM 1489 C CA . GLY A 1 194 ? -7.705 16.908 -1.786 1.00 68.94 194 GLY A CA 1
ATOM 1490 C C . GLY A 1 194 ? -6.904 16.767 -0.502 1.00 68.94 194 GLY A C 1
ATOM 1491 O O . GLY A 1 194 ? -6.317 15.723 -0.274 1.00 68.94 194 GLY A O 1
ATOM 1492 N N . ASN A 1 195 ? -6.858 17.828 0.306 1.00 81.69 195 ASN A N 1
ATOM 1493 C CA . ASN A 1 195 ? -6.101 17.932 1.558 1.00 81.69 195 ASN A CA 1
ATOM 1494 C C . ASN A 1 195 ? -6.470 16.820 2.563 1.00 81.69 195 ASN A C 1
ATOM 1496 O O . ASN A 1 195 ? -7.253 17.044 3.485 1.00 81.69 195 ASN A O 1
ATOM 1500 N N . SER A 1 196 ? -5.932 15.624 2.340 1.00 92.19 196 SER A N 1
ATOM 1501 C CA . SER A 1 196 ? -6.363 14.370 2.952 1.00 92.19 196 SER A CA 1
ATOM 1502 C C . SER A 1 196 ? -5.143 13.523 3.291 1.00 92.19 196 SER A C 1
ATOM 1504 O O . SER A 1 196 ? -4.096 13.620 2.641 1.00 92.19 196 SER A O 1
ATOM 1506 N N . ALA A 1 197 ? -5.287 12.664 4.294 1.00 94.56 197 ALA A N 1
ATOM 1507 C CA . ALA A 1 197 ? -4.270 11.691 4.659 1.00 94.56 197 ALA A CA 1
ATOM 1508 C C . ALA A 1 197 ? -4.881 10.297 4.783 1.00 94.56 197 ALA A C 1
ATOM 1510 O O . ALA A 1 197 ? -6.028 10.130 5.207 1.00 94.56 197 ALA A O 1
ATOM 1511 N N . GLY A 1 198 ? -4.101 9.288 4.416 1.00 95.12 198 GLY A N 1
ATOM 1512 C CA . GLY A 1 198 ? -4.509 7.893 4.457 1.00 95.12 198 GLY A CA 1
ATOM 1513 C C . GLY A 1 198 ? -3.419 6.984 5.001 1.00 95.12 198 GLY A C 1
ATOM 1514 O O . GLY A 1 198 ? -2.241 7.327 4.988 1.00 95.12 198 GLY A O 1
ATOM 1515 N N . ILE A 1 199 ? -3.816 5.811 5.475 1.00 96.12 199 ILE A N 1
ATOM 1516 C CA . ILE A 1 199 ? -2.916 4.720 5.840 1.00 96.12 199 ILE A CA 1
ATOM 1517 C C . ILE A 1 199 ? -2.902 3.714 4.696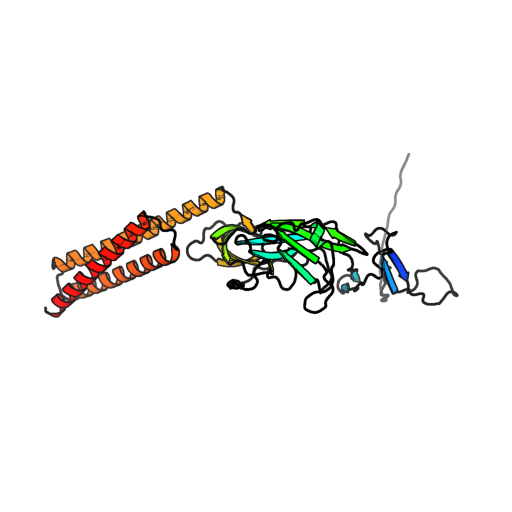 1.00 96.12 199 ILE A C 1
ATOM 1519 O O . ILE A 1 199 ? -3.958 3.199 4.322 1.00 96.12 199 ILE A O 1
ATOM 1523 N N . ILE A 1 200 ? -1.720 3.386 4.175 1.00 96.31 200 ILE A N 1
ATOM 1524 C CA . ILE A 1 200 ? -1.588 2.335 3.159 1.00 96.31 200 ILE A CA 1
ATOM 1525 C C . ILE A 1 200 ? -1.957 0.992 3.785 1.00 96.31 200 ILE A C 1
ATOM 1527 O O . ILE A 1 200 ? -1.359 0.573 4.777 1.00 96.31 200 ILE A O 1
ATOM 1531 N N . LYS A 1 201 ? -2.930 0.296 3.200 1.00 95.38 201 LYS A N 1
ATOM 1532 C CA . LYS A 1 201 ? -3.371 -1.028 3.654 1.00 95.38 201 LYS A CA 1
ATOM 1533 C C . LYS A 1 201 ? -2.844 -2.163 2.819 1.00 95.38 201 LYS A C 1
ATOM 1535 O O . LYS A 1 201 ? -2.534 -3.215 3.367 1.00 95.38 201 LYS A O 1
ATOM 1540 N N . ASN A 1 202 ? -2.788 -1.963 1.513 1.00 94.50 202 ASN A N 1
ATOM 1541 C CA . ASN A 1 202 ? -2.402 -3.012 0.595 1.00 94.50 202 ASN A CA 1
ATOM 1542 C C . ASN A 1 202 ? -1.733 -2.402 -0.633 1.00 94.50 202 ASN A C 1
ATOM 1544 O O . ASN A 1 202 ? -2.269 -1.491 -1.268 1.00 94.50 202 ASN A O 1
ATOM 1548 N N . ILE A 1 203 ? -0.554 -2.925 -0.955 1.00 94.12 203 ILE A N 1
ATOM 1549 C CA . ILE A 1 203 ? 0.151 -2.610 -2.193 1.00 94.12 203 ILE A CA 1
ATOM 1550 C C . ILE A 1 203 ? -0.023 -3.819 -3.118 1.00 94.12 203 ILE A C 1
ATOM 1552 O O . ILE A 1 203 ? 0.475 -4.903 -2.796 1.00 94.12 203 ILE A O 1
ATOM 1556 N N . PRO A 1 204 ? -0.753 -3.683 -4.240 1.00 90.81 204 PRO A N 1
ATOM 1557 C CA . PRO A 1 204 ? -1.000 -4.811 -5.117 1.00 90.81 204 PRO A CA 1
ATOM 1558 C C . PRO A 1 204 ? 0.293 -5.293 -5.779 1.00 90.81 204 PRO A C 1
ATOM 1560 O O . PRO A 1 204 ? 1.262 -4.553 -5.975 1.00 90.81 204 PRO A O 1
ATOM 1563 N N . THR A 1 205 ? 0.297 -6.568 -6.144 1.00 88.50 205 THR A N 1
ATOM 1564 C CA . THR A 1 205 ? 1.387 -7.191 -6.888 1.00 88.50 205 THR A CA 1
ATOM 1565 C C . THR A 1 205 ? 1.393 -6.652 -8.317 1.00 88.50 205 THR A C 1
ATOM 1567 O O . THR A 1 205 ? 0.434 -6.845 -9.063 1.00 88.50 205 THR A O 1
ATOM 1570 N N . GLY A 1 206 ? 2.479 -5.983 -8.694 1.00 89.06 206 GLY A N 1
ATOM 1571 C CA . GLY A 1 206 ? 2.777 -5.581 -10.062 1.00 89.06 206 GLY A CA 1
ATOM 1572 C C . GLY A 1 206 ? 3.745 -6.556 -10.734 1.00 89.06 206 GLY A C 1
ATOM 1573 O O . GLY A 1 206 ? 3.576 -7.775 -10.654 1.00 89.06 206 GLY A O 1
ATOM 1574 N N . ILE A 1 207 ? 4.777 -6.032 -11.398 1.00 88.00 207 ILE A N 1
ATOM 1575 C CA . ILE A 1 207 ? 5.840 -6.856 -11.981 1.00 88.00 207 ILE A CA 1
ATOM 1576 C C . ILE A 1 207 ? 6.813 -7.248 -10.869 1.00 88.00 207 ILE A C 1
ATOM 1578 O O . ILE A 1 207 ? 7.504 -6.399 -10.302 1.00 88.00 207 ILE A O 1
ATOM 1582 N N . ILE A 1 208 ? 6.876 -8.547 -10.582 1.00 87.56 208 ILE A N 1
ATOM 1583 C CA . ILE A 1 208 ? 7.803 -9.111 -9.603 1.00 87.56 208 ILE A CA 1
ATOM 1584 C C . ILE A 1 208 ? 9.163 -9.359 -10.251 1.00 87.56 208 ILE A C 1
ATOM 1586 O O . ILE A 1 208 ? 9.279 -10.075 -11.246 1.00 87.56 208 ILE A O 1
ATOM 1590 N N . VAL A 1 209 ? 10.199 -8.786 -9.647 1.00 87.94 209 VAL A N 1
ATOM 1591 C CA . VAL A 1 209 ? 11.596 -8.916 -10.055 1.00 87.94 209 VAL A CA 1
ATOM 1592 C C . VAL A 1 209 ? 12.332 -9.730 -8.998 1.00 87.94 209 VAL A C 1
ATOM 1594 O O . VAL A 1 209 ? 12.667 -9.213 -7.937 1.00 87.94 209 VAL A O 1
ATOM 1597 N N . THR A 1 210 ? 12.590 -11.008 -9.273 1.00 85.38 210 THR A N 1
ATOM 1598 C CA . THR A 1 210 ? 13.202 -11.943 -8.310 1.00 85.38 210 THR A CA 1
ATOM 1599 C C . THR A 1 210 ? 14.214 -12.872 -8.981 1.00 85.38 210 THR A C 1
ATOM 1601 O O . THR A 1 210 ? 14.081 -13.194 -10.163 1.00 85.38 210 THR A O 1
ATOM 1604 N N . ASN A 1 211 ? 15.217 -13.322 -8.221 1.00 79.62 211 ASN A N 1
ATOM 1605 C CA . ASN A 1 211 ? 16.119 -14.409 -8.624 1.00 79.62 211 ASN A CA 1
ATOM 1606 C C . ASN A 1 211 ? 15.521 -15.801 -8.355 1.00 79.62 211 ASN A C 1
ATOM 1608 O O . ASN A 1 211 ? 16.017 -16.796 -8.887 1.00 79.62 211 ASN A O 1
ATOM 1612 N N . ASN A 1 212 ? 14.457 -15.884 -7.550 1.00 78.62 212 ASN A N 1
ATOM 1613 C CA . ASN A 1 212 ? 13.838 -17.134 -7.134 1.00 78.62 212 ASN A CA 1
ATOM 1614 C C . ASN A 1 212 ? 12.345 -17.173 -7.511 1.00 78.62 212 ASN A C 1
ATOM 1616 O O . ASN A 1 212 ? 11.469 -16.952 -6.678 1.00 78.62 212 ASN A O 1
ATOM 1620 N N . PRO A 1 213 ? 12.006 -17.529 -8.763 1.00 69.50 213 PRO A N 1
ATOM 1621 C CA . PRO A 1 213 ? 10.616 -17.556 -9.226 1.00 69.50 213 PRO A CA 1
ATOM 1622 C C . PRO A 1 213 ? 9.756 -18.640 -8.551 1.00 69.50 213 PRO A C 1
ATOM 1624 O O . PRO A 1 213 ? 8.565 -18.736 -8.833 1.00 69.50 213 PRO A O 1
ATOM 1627 N N . LYS A 1 214 ? 10.351 -19.500 -7.710 1.00 66.50 214 LYS A N 1
ATOM 1628 C CA . LYS A 1 214 ? 9.641 -20.530 -6.941 1.00 66.50 214 LYS A CA 1
ATOM 1629 C C . LYS A 1 214 ? 9.194 -20.047 -5.565 1.00 66.50 214 LYS A C 1
ATOM 1631 O O . LYS A 1 214 ? 8.508 -20.811 -4.884 1.00 66.50 214 LYS A O 1
ATOM 1636 N N . ASP A 1 215 ? 9.581 -18.844 -5.144 1.00 65.44 215 ASP A N 1
ATOM 1637 C CA . ASP A 1 215 ? 9.077 -18.301 -3.892 1.00 65.44 215 ASP A CA 1
ATOM 1638 C C . ASP A 1 215 ? 7.570 -18.077 -3.993 1.00 65.44 215 ASP A C 1
ATOM 1640 O O . ASP A 1 215 ? 7.057 -17.449 -4.921 1.00 65.44 215 ASP A O 1
ATOM 1644 N N . ASN A 1 216 ? 6.849 -18.648 -3.028 1.00 61.41 216 ASN A N 1
ATOM 1645 C CA . ASN A 1 216 ? 5.406 -18.502 -2.899 1.00 61.41 216 ASN A CA 1
ATOM 1646 C C . ASN A 1 216 ? 5.098 -17.101 -2.363 1.00 61.41 216 ASN A C 1
ATOM 1648 O O . ASN A 1 216 ? 4.712 -16.944 -1.202 1.00 61.41 216 ASN A O 1
ATOM 1652 N N . PHE A 1 217 ? 5.283 -16.074 -3.190 1.00 69.88 217 PHE A N 1
ATOM 1653 C CA . PHE A 1 217 ? 4.771 -14.755 -2.863 1.00 69.88 217 PHE A CA 1
ATOM 1654 C C . PHE A 1 217 ? 3.242 -14.805 -2.893 1.00 69.88 217 PHE A C 1
ATOM 1656 O O . PHE A 1 217 ? 2.618 -15.371 -3.797 1.00 69.88 217 PHE A O 1
ATOM 1663 N N . VAL A 1 218 ? 2.618 -14.229 -1.870 1.00 79.69 218 VAL A N 1
ATOM 1664 C CA . VAL A 1 218 ? 1.164 -14.094 -1.841 1.00 79.69 218 VAL A CA 1
ATOM 1665 C C . VAL A 1 218 ? 0.814 -12.945 -2.770 1.00 79.69 218 VAL A C 1
ATOM 1667 O O . VAL A 1 218 ? 1.049 -11.785 -2.437 1.00 79.69 218 VAL A O 1
ATOM 1670 N N . ARG A 1 219 ? 0.275 -13.274 -3.947 1.00 84.25 219 ARG A N 1
ATOM 1671 C CA . ARG A 1 219 ? -0.258 -12.270 -4.865 1.00 84.25 219 ARG A CA 1
ATOM 1672 C C . ARG A 1 219 ? -1.341 -11.468 -4.146 1.00 84.25 219 ARG A C 1
ATOM 1674 O O . ARG A 1 219 ? -2.279 -12.045 -3.595 1.00 84.25 219 ARG A O 1
ATOM 1681 N N . LYS A 1 220 ? -1.197 -10.149 -4.171 1.00 88.88 220 LYS A N 1
ATOM 1682 C CA . LYS A 1 220 ? -2.169 -9.200 -3.647 1.00 88.88 220 LYS A CA 1
ATOM 1683 C C . LYS A 1 220 ? -2.832 -8.494 -4.816 1.00 88.88 220 LYS A C 1
ATOM 1685 O O . LYS A 1 220 ? -2.145 -7.930 -5.663 1.00 88.88 220 LYS A O 1
ATOM 1690 N N . ASP A 1 221 ? -4.154 -8.520 -4.848 1.00 89.25 221 ASP A N 1
ATOM 1691 C CA . ASP A 1 221 ? -4.937 -7.734 -5.794 1.00 89.25 221 ASP A CA 1
ATOM 1692 C C . ASP A 1 221 ? -5.495 -6.493 -5.085 1.00 89.25 221 ASP A C 1
ATOM 1694 O O . ASP A 1 221 ? -5.546 -6.436 -3.852 1.00 89.25 221 ASP A O 1
ATOM 1698 N N . LEU A 1 222 ? -5.895 -5.495 -5.871 1.00 89.12 222 LEU A N 1
ATOM 1699 C CA . LEU A 1 222 ? -6.547 -4.289 -5.367 1.00 89.12 222 LEU A CA 1
ATOM 1700 C C . LEU A 1 222 ? -7.911 -4.637 -4.749 1.00 89.12 222 LEU A C 1
ATOM 1702 O O . LEU A 1 222 ? -8.704 -5.349 -5.370 1.00 89.12 222 LEU A O 1
ATOM 1706 N N . GLN A 1 223 ? -8.189 -4.126 -3.551 1.00 93.19 223 GLN A N 1
ATOM 1707 C CA . GLN A 1 223 ? -9.412 -4.428 -2.804 1.00 93.19 223 GLN A CA 1
ATOM 1708 C C . GLN A 1 223 ? -10.397 -3.261 -2.789 1.00 93.19 223 GLN A C 1
ATOM 1710 O O . GLN A 1 223 ? -11.607 -3.487 -2.718 1.00 93.19 223 GLN A O 1
ATOM 1715 N N . PHE A 1 224 ? -9.905 -2.023 -2.837 1.00 92.56 224 PHE A N 1
ATOM 1716 C CA . PHE A 1 224 ? -10.735 -0.834 -2.694 1.00 92.56 224 PHE A CA 1
ATOM 1717 C C . PHE A 1 224 ? -11.138 -0.245 -4.045 1.00 92.56 224 PHE A C 1
ATOM 1719 O O . PHE A 1 224 ? -10.595 -0.562 -5.108 1.00 92.56 224 PHE A O 1
ATOM 1726 N N . THR A 1 225 ? -12.151 0.620 -4.005 1.00 89.31 225 THR A N 1
ATOM 1727 C CA . THR A 1 225 ? -12.650 1.288 -5.210 1.00 89.31 225 THR A CA 1
ATOM 1728 C C . THR A 1 225 ? -11.640 2.335 -5.660 1.00 89.31 225 THR A C 1
ATOM 1730 O O . THR A 1 225 ? -11.166 3.122 -4.845 1.00 89.31 225 THR A O 1
ATOM 1733 N N . ARG A 1 226 ? -11.310 2.343 -6.956 1.00 87.94 226 ARG A N 1
ATOM 1734 C CA . ARG A 1 226 ? -10.379 3.315 -7.540 1.00 87.94 226 ARG A CA 1
ATOM 1735 C C . ARG A 1 226 ? -10.976 4.711 -7.508 1.00 87.94 226 ARG A C 1
ATOM 1737 O O . ARG A 1 226 ? -12.062 4.922 -8.046 1.00 87.94 226 ARG A O 1
ATOM 1744 N N . GLU A 1 227 ? -10.219 5.644 -6.957 1.00 82.00 227 GLU A N 1
ATOM 1745 C CA . GLU A 1 227 ? -10.536 7.057 -7.051 1.00 82.00 227 GLU A CA 1
ATOM 1746 C C . GLU A 1 227 ? -10.146 7.575 -8.442 1.00 82.00 227 GLU A C 1
ATOM 1748 O O . GLU A 1 227 ? -9.096 7.225 -8.989 1.00 82.00 227 GLU A O 1
ATOM 1753 N N . GLY A 1 228 ? -11.033 8.363 -9.051 1.00 63.03 228 GLY A N 1
ATOM 1754 C CA . GLY A 1 228 ? -10.889 8.815 -10.431 1.00 63.03 228 GLY A CA 1
ATOM 1755 C C . GLY A 1 228 ? -9.667 9.709 -10.615 1.00 63.03 228 GLY A C 1
ATOM 1756 O O . GLY A 1 228 ? -9.646 10.851 -10.161 1.00 63.03 228 GLY A O 1
ATOM 1757 N N . THR A 1 229 ? -8.661 9.213 -11.330 1.00 57.47 229 THR A N 1
ATOM 1758 C CA . THR A 1 229 ? -7.482 9.998 -11.701 1.00 57.47 229 THR A CA 1
ATOM 1759 C C . THR A 1 229 ? -7.168 9.805 -13.172 1.00 57.47 229 THR A C 1
ATOM 1761 O O . THR A 1 229 ? -6.920 8.682 -13.615 1.00 57.47 229 THR A O 1
ATOM 1764 N N . GLU A 1 230 ? -7.134 10.906 -13.918 1.00 53.62 230 GLU A N 1
ATOM 1765 C CA . GLU A 1 230 ? -6.543 10.927 -15.251 1.00 53.62 230 GLU A CA 1
ATOM 1766 C C . GLU A 1 230 ? -5.028 10.767 -15.117 1.00 53.62 230 GLU A C 1
ATOM 1768 O O . GLU A 1 230 ? -4.358 11.518 -14.402 1.00 53.62 230 GLU A O 1
ATOM 1773 N N . LEU A 1 231 ? -4.496 9.743 -15.775 1.00 54.75 231 LEU A N 1
ATOM 1774 C CA . LEU A 1 231 ? -3.063 9.555 -15.913 1.00 54.75 231 LEU A CA 1
ATOM 1775 C C . LEU A 1 231 ? -2.546 10.536 -16.964 1.00 54.75 231 LEU A C 1
ATOM 1777 O O . LEU A 1 231 ? -3.010 10.533 -18.100 1.00 54.75 231 LEU A O 1
ATOM 1781 N N . PHE A 1 232 ? -1.557 11.347 -16.592 1.00 49.31 232 PHE A N 1
ATOM 1782 C CA . PHE A 1 232 ? -0.928 12.303 -17.508 1.00 49.31 232 PHE A CA 1
ATOM 1783 C C . PHE A 1 232 ? -0.018 11.622 -18.552 1.00 49.31 232 PHE A C 1
ATOM 1785 O O . PHE A 1 232 ? 0.282 12.205 -19.589 1.00 49.31 232 PHE A O 1
ATOM 1792 N N . ARG A 1 233 ? 0.412 10.378 -18.294 1.00 57.25 233 ARG A N 1
ATOM 1793 C CA . ARG A 1 233 ? 1.298 9.577 -19.154 1.00 57.25 233 ARG A CA 1
ATOM 1794 C C . ARG A 1 233 ? 0.805 8.145 -19.284 1.00 57.25 233 ARG A C 1
ATOM 1796 O O . ARG A 1 233 ? 0.047 7.662 -18.440 1.00 57.25 233 ARG A O 1
ATOM 1803 N N . LYS A 1 234 ? 1.261 7.445 -20.328 1.00 60.59 234 LYS A N 1
ATOM 1804 C CA . LYS A 1 234 ? 0.875 6.053 -20.538 1.00 60.59 234 LYS A CA 1
ATOM 1805 C C . LYS A 1 234 ? 1.428 5.175 -19.417 1.00 60.59 234 LYS A C 1
ATOM 1807 O O . LYS A 1 234 ? 2.631 5.118 -19.171 1.00 60.59 234 LYS A O 1
ATOM 1812 N N . HIS A 1 235 ? 0.514 4.456 -18.784 1.00 66.94 235 HIS A N 1
ATOM 1813 C CA . HIS A 1 235 ? 0.821 3.387 -17.857 1.00 66.94 235 HIS A CA 1
ATOM 1814 C C . HIS A 1 235 ? 0.764 2.033 -18.578 1.00 66.94 235 HIS A C 1
ATOM 1816 O O . HIS A 1 235 ? -0.095 1.817 -19.436 1.00 66.94 235 HIS A O 1
ATOM 1822 N N . VAL A 1 236 ? 1.683 1.121 -18.248 1.00 68.19 236 VAL A N 1
ATOM 1823 C CA . VAL A 1 236 ? 1.643 -0.268 -18.733 1.00 68.19 236 VAL A CA 1
ATOM 1824 C C . VAL A 1 236 ? 0.319 -0.899 -18.297 1.00 68.19 236 VAL A C 1
ATOM 1826 O O . VAL A 1 236 ? 0.048 -0.987 -17.105 1.00 68.19 236 VAL A O 1
ATOM 1829 N N . ALA A 1 237 ? -0.500 -1.333 -19.256 1.00 58.00 237 ALA A N 1
ATOM 1830 C CA . ALA A 1 237 ? -1.900 -1.699 -19.016 1.00 58.00 237 ALA A CA 1
ATOM 1831 C C . ALA A 1 237 ? -2.103 -2.871 -18.035 1.00 58.00 237 ALA A C 1
ATOM 1833 O O . ALA A 1 237 ? -3.157 -2.962 -17.408 1.00 58.00 237 ALA A O 1
ATOM 1834 N N . ASP A 1 238 ? -1.106 -3.748 -17.897 1.00 65.19 238 ASP A N 1
ATOM 1835 C CA . ASP A 1 238 ? -1.164 -4.928 -17.022 1.00 65.19 238 ASP A CA 1
ATOM 1836 C C . ASP A 1 238 ? -0.863 -4.614 -15.550 1.00 65.19 238 ASP A C 1
ATOM 1838 O O . ASP A 1 238 ? -1.062 -5.456 -14.672 1.00 65.19 238 ASP A O 1
ATOM 1842 N N . LEU A 1 239 ? -0.369 -3.411 -15.268 1.00 77.12 239 LEU A N 1
ATOM 1843 C CA . LEU A 1 239 ? -0.079 -2.954 -13.922 1.00 77.12 239 LEU A CA 1
ATOM 1844 C C . LEU A 1 239 ? -1.277 -2.196 -13.350 1.00 77.12 239 LEU A C 1
ATOM 1846 O O . LEU A 1 239 ? -2.048 -1.550 -14.059 1.00 77.12 239 LEU A O 1
ATOM 1850 N N . HIS A 1 240 ? -1.450 -2.292 -12.033 1.00 80.69 240 HIS A N 1
ATOM 1851 C CA . HIS A 1 240 ? -2.535 -1.580 -11.375 1.00 80.69 240 HIS A CA 1
ATOM 1852 C C . HIS A 1 240 ? -2.273 -0.074 -11.367 1.00 80.69 240 HIS A C 1
ATOM 1854 O O . HIS A 1 240 ? -3.159 0.681 -11.748 1.00 80.69 240 HIS A O 1
ATOM 1860 N N . GLY A 1 241 ? -1.096 0.361 -10.908 1.00 86.50 241 GLY A N 1
ATOM 1861 C CA . GLY A 1 241 ? -0.800 1.780 -10.688 1.00 86.50 241 GLY A CA 1
ATOM 1862 C C . GLY A 1 241 ? -1.533 2.411 -9.496 1.00 86.50 241 GLY A C 1
ATOM 1863 O O . GLY A 1 241 ? -1.412 3.612 -9.270 1.00 86.50 241 GLY A O 1
ATOM 1864 N N . PHE A 1 242 ? -2.272 1.614 -8.719 1.00 90.81 242 PHE A N 1
ATOM 1865 C CA . PHE A 1 242 ? -3.009 2.050 -7.532 1.00 90.81 242 PHE A CA 1
ATOM 1866 C C . PHE A 1 242 ? -2.550 1.285 -6.293 1.00 90.81 242 PHE A C 1
ATOM 1868 O O . PHE A 1 242 ? -2.068 0.159 -6.405 1.00 90.81 242 PHE A O 1
ATOM 1875 N N . VAL A 1 243 ? -2.765 1.871 -5.120 1.00 93.81 243 VAL A N 1
ATOM 1876 C CA . VAL A 1 243 ? -2.644 1.206 -3.815 1.00 93.81 243 VAL A CA 1
ATOM 1877 C C . VAL A 1 243 ? -3.896 1.462 -2.986 1.00 93.81 243 VAL A C 1
ATOM 1879 O O . VAL A 1 243 ? -4.546 2.497 -3.137 1.00 93.81 243 VAL A O 1
ATOM 1882 N N . ASP A 1 244 ? -4.234 0.517 -2.117 1.00 95.94 244 ASP A N 1
ATOM 1883 C CA . ASP A 1 244 ? -5.390 0.614 -1.231 1.00 95.94 244 ASP A CA 1
ATOM 1884 C C . ASP A 1 244 ? -5.029 1.425 0.016 1.00 95.94 244 ASP A C 1
ATOM 1886 O O . ASP A 1 244 ? -4.118 1.054 0.767 1.00 95.94 244 ASP A O 1
ATOM 1890 N N . CYS A 1 245 ? -5.779 2.496 0.270 1.00 95.50 245 CYS A N 1
ATOM 1891 C CA . CYS A 1 245 ? -5.617 3.345 1.442 1.00 95.50 245 CYS A CA 1
ATOM 1892 C C . CYS A 1 245 ? -6.908 3.404 2.268 1.00 95.50 245 CYS A C 1
ATOM 1894 O O . CYS A 1 245 ? -8.014 3.498 1.737 1.00 95.50 245 CYS A O 1
ATOM 1896 N N . GLU A 1 246 ? -6.751 3.411 3.588 1.00 95.62 246 GLU A N 1
ATOM 1897 C CA . GLU A 1 246 ? -7.783 3.882 4.511 1.00 95.62 246 GLU A CA 1
ATOM 1898 C C . GLU A 1 246 ? -7.583 5.379 4.736 1.00 95.62 246 GLU A C 1
ATOM 1900 O O . GLU A 1 246 ? -6.606 5.779 5.365 1.00 95.62 246 GLU A O 1
ATOM 1905 N N . VAL A 1 247 ? -8.480 6.209 4.213 1.00 93.94 247 VAL A N 1
ATOM 1906 C CA . VAL A 1 247 ? -8.459 7.660 4.406 1.00 93.94 247 VAL A CA 1
ATOM 1907 C C . VAL A 1 247 ? -8.871 7.960 5.841 1.00 93.94 247 VAL A C 1
ATOM 1909 O O . VAL A 1 247 ? -10.001 7.707 6.252 1.00 93.94 247 VAL A O 1
ATOM 1912 N N . VAL A 1 248 ? -7.919 8.471 6.615 1.00 93.94 248 VAL A N 1
ATOM 1913 C CA . VAL A 1 248 ? -8.063 8.747 8.050 1.00 93.94 248 VAL A CA 1
ATOM 1914 C C . VAL A 1 248 ? -8.213 10.234 8.347 1.00 93.94 248 VAL A C 1
ATOM 1916 O O . VAL A 1 248 ? -8.583 10.581 9.464 1.00 93.94 248 VAL A O 1
ATOM 1919 N N . TYR A 1 249 ? -7.949 11.100 7.371 1.00 93.38 249 TYR A N 1
ATOM 1920 C CA . TYR A 1 249 ? -8.154 12.540 7.458 1.00 93.38 249 TYR A CA 1
ATOM 1921 C C . TYR A 1 249 ? -8.715 13.047 6.137 1.00 93.38 249 TYR A C 1
ATOM 1923 O O . TYR A 1 249 ? -8.100 12.835 5.092 1.00 93.38 249 TYR A O 1
ATOM 1931 N N . GLU A 1 250 ? -9.855 13.725 6.181 1.00 90.69 250 GLU A N 1
ATOM 1932 C CA . GLU A 1 250 ? -10.484 14.322 5.004 1.00 90.69 250 GLU A CA 1
ATOM 1933 C C . GLU A 1 250 ? -11.284 15.556 5.434 1.00 90.69 250 GLU A C 1
ATOM 1935 O O . GLU A 1 250 ? -11.928 15.561 6.482 1.00 90.69 250 GLU A O 1
ATOM 1940 N N . ASN A 1 251 ? -11.244 16.624 4.633 1.00 85.56 251 ASN A N 1
ATOM 1941 C CA . ASN A 1 251 ? -12.018 17.852 4.869 1.00 85.56 251 ASN A CA 1
ATOM 1942 C C . ASN A 1 251 ? -11.800 18.510 6.247 1.00 85.56 251 ASN A C 1
ATOM 1944 O O . ASN A 1 251 ? -12.688 19.189 6.758 1.00 85.56 251 ASN A O 1
ATOM 1948 N N . GLY A 1 252 ? -10.608 18.355 6.831 1.00 84.81 252 GLY A N 1
ATOM 1949 C CA . GLY A 1 252 ? -10.278 18.946 8.130 1.00 84.81 252 GLY A CA 1
ATOM 1950 C C . GLY A 1 252 ? -10.619 18.074 9.338 1.00 84.81 252 GLY A C 1
ATOM 1951 O O . GLY A 1 252 ? -10.366 18.501 10.462 1.00 84.81 252 GLY A O 1
ATOM 1952 N N . GLU A 1 253 ? -11.167 16.876 9.132 1.00 88.19 253 GLU A N 1
ATOM 1953 C CA . GLU A 1 253 ? -11.612 15.991 10.208 1.00 88.19 253 GLU A CA 1
ATOM 1954 C C . GLU A 1 253 ? -10.902 14.634 10.164 1.00 88.19 253 GLU A C 1
ATOM 1956 O O . GLU A 1 253 ? -10.706 14.040 9.102 1.00 88.19 253 GLU A O 1
ATOM 1961 N N . TRP A 1 254 ? -10.548 14.122 11.346 1.00 90.19 254 TRP A N 1
ATOM 1962 C CA . TRP A 1 254 ? -9.978 12.788 11.518 1.00 90.19 254 TRP A CA 1
ATOM 1963 C C . TRP A 1 254 ? -11.083 11.733 11.633 1.00 90.19 254 TRP A C 1
ATOM 1965 O O . TRP A 1 254 ? -11.922 11.786 12.530 1.00 90.19 254 TRP A O 1
ATOM 1975 N N . GLN A 1 255 ? -11.049 10.729 10.762 1.00 88.31 255 GLN A N 1
ATOM 1976 C CA . GLN A 1 255 ? -12.063 9.680 10.638 1.00 88.31 255 GLN A CA 1
ATOM 1977 C C . GLN A 1 255 ? -11.527 8.311 11.098 1.00 88.31 255 GLN A C 1
ATOM 1979 O O . GLN A 1 255 ? -11.601 7.309 10.393 1.00 88.31 255 GLN A O 1
ATOM 1984 N N . LEU A 1 256 ? -10.973 8.243 12.314 1.00 82.06 256 LEU A N 1
ATOM 1985 C CA . LEU A 1 256 ? -10.289 7.037 12.824 1.00 82.06 256 LEU A CA 1
ATOM 1986 C C . LEU A 1 256 ? -11.223 5.853 13.141 1.00 82.06 256 LEU A C 1
ATOM 1988 O O . LEU A 1 256 ? -10.783 4.703 13.271 1.00 82.06 256 LEU A O 1
ATOM 1992 N N . GLU A 1 257 ? -12.515 6.112 13.335 1.00 77.25 257 GLU A N 1
ATOM 1993 C CA . GLU A 1 257 ? -13.477 5.059 13.665 1.00 77.25 257 GLU A CA 1
ATOM 1994 C C . GLU A 1 257 ? -13.903 4.250 12.445 1.00 77.25 257 GLU A C 1
ATOM 1996 O O . GLU A 1 257 ? -13.977 3.020 12.531 1.00 77.25 257 GLU A O 1
ATOM 2001 N N . LYS A 1 258 ? -14.173 4.947 11.339 1.00 85.31 258 LYS A N 1
ATOM 2002 C CA . LYS A 1 258 ? -14.643 4.404 10.063 1.00 85.31 258 LYS A CA 1
ATOM 2003 C C . LYS A 1 258 ? -13.935 5.140 8.924 1.00 85.31 258 LYS A C 1
ATOM 2005 O O . LYS A 1 258 ? -14.552 6.010 8.317 1.00 85.31 258 LYS A O 1
ATOM 2010 N N . PRO A 1 259 ? -12.654 4.830 8.683 1.00 90.56 259 PRO A N 1
ATOM 2011 C CA . PRO A 1 259 ? -11.928 5.445 7.589 1.00 90.56 259 PRO A CA 1
ATOM 2012 C C . PRO A 1 259 ? -12.521 5.009 6.251 1.00 90.56 259 PRO A C 1
ATOM 2014 O O . PRO A 1 259 ? -12.936 3.857 6.078 1.00 90.56 259 PRO A O 1
ATOM 2017 N N . ASP A 1 260 ? -12.527 5.931 5.299 1.00 91.75 260 ASP A N 1
ATOM 2018 C CA . ASP A 1 260 ? -12.972 5.666 3.939 1.00 91.75 260 ASP A CA 1
ATOM 2019 C C . ASP A 1 260 ? -11.969 4.755 3.220 1.00 91.75 260 ASP A C 1
ATOM 2021 O O . ASP A 1 260 ? -10.761 4.979 3.250 1.00 91.75 260 ASP A O 1
ATOM 2025 N N . GLN A 1 261 ? -12.461 3.722 2.541 1.00 94.62 261 GLN A N 1
ATOM 2026 C CA . GLN A 1 261 ? -11.624 2.751 1.832 1.00 94.62 261 GLN A CA 1
ATOM 2027 C C . GLN A 1 261 ? -11.578 3.082 0.341 1.00 94.62 261 GLN A C 1
ATOM 2029 O O . GLN A 1 261 ? -12.528 2.808 -0.397 1.00 94.62 261 GLN A O 1
ATOM 2034 N N . LYS A 1 262 ? -10.469 3.679 -0.102 1.00 93.94 262 LYS A N 1
ATOM 2035 C CA . LYS A 1 262 ? -10.280 4.162 -1.477 1.00 93.94 262 LYS A CA 1
ATOM 2036 C C . LYS A 1 262 ? -8.916 3.722 -2.004 1.00 93.94 262 LYS A C 1
ATOM 2038 O O . LYS A 1 262 ? -7.939 3.653 -1.259 1.00 93.94 262 LYS A O 1
ATOM 2043 N N . ALA A 1 263 ? -8.846 3.421 -3.292 1.00 92.38 263 ALA A N 1
ATOM 2044 C CA . ALA A 1 263 ? -7.600 3.113 -3.975 1.00 92.38 263 ALA A CA 1
ATOM 2045 C C . ALA A 1 263 ? -7.101 4.346 -4.732 1.00 92.38 263 ALA A C 1
ATOM 2047 O O . ALA A 1 263 ? -7.805 4.873 -5.594 1.00 92.38 263 ALA A O 1
ATOM 2048 N N . PHE A 1 264 ? -5.878 4.782 -4.437 1.00 91.25 264 PHE A N 1
ATOM 2049 C CA . PHE A 1 264 ? -5.277 5.984 -5.020 1.00 91.25 264 PHE A CA 1
ATOM 2050 C C . PHE A 1 264 ? -4.143 5.635 -5.962 1.00 91.25 264 PHE A C 1
ATOM 2052 O O . PHE A 1 264 ? -3.445 4.640 -5.762 1.00 91.25 264 PHE A O 1
ATOM 2059 N N . ASN A 1 265 ? -3.958 6.468 -6.985 1.00 89.62 265 ASN A N 1
ATOM 2060 C CA . ASN A 1 265 ? -2.811 6.344 -7.863 1.00 89.62 265 ASN A CA 1
ATOM 2061 C C . ASN A 1 265 ? -1.524 6.560 -7.059 1.00 89.62 265 ASN A C 1
ATOM 2063 O O . ASN A 1 265 ? -1.445 7.502 -6.270 1.00 89.62 265 ASN A O 1
ATOM 2067 N N . VAL A 1 266 ? -0.506 5.729 -7.276 1.00 90.31 266 VAL A N 1
ATOM 2068 C CA . VAL A 1 266 ? 0.775 5.868 -6.566 1.00 90.31 266 VAL A CA 1
ATOM 2069 C C . VAL A 1 266 ? 1.455 7.220 -6.815 1.00 90.31 266 VAL A C 1
ATOM 2071 O O . VAL A 1 266 ? 2.194 7.684 -5.954 1.00 90.31 266 VAL A O 1
ATOM 2074 N N . THR A 1 267 ? 1.161 7.903 -7.931 1.00 88.06 267 THR A N 1
ATOM 2075 C CA . THR A 1 267 ? 1.669 9.257 -8.226 1.00 88.06 267 THR A CA 1
ATOM 2076 C C . THR A 1 267 ? 1.083 10.341 -7.320 1.00 88.06 267 THR A C 1
ATOM 2078 O O . THR A 1 267 ? 1.645 11.434 -7.209 1.00 88.06 267 THR A O 1
ATOM 2081 N N . ASP A 1 268 ? -0.069 10.068 -6.709 1.00 89.06 268 ASP A N 1
ATOM 2082 C CA . ASP A 1 268 ? -0.798 11.014 -5.865 1.00 89.06 268 ASP A CA 1
ATOM 2083 C C . ASP A 1 268 ? -0.440 10.859 -4.381 1.00 89.06 268 ASP A C 1
ATOM 2085 O O . ASP A 1 268 ? -0.979 11.589 -3.550 1.00 89.06 268 ASP A O 1
ATOM 2089 N N . LEU A 1 269 ? 0.465 9.937 -4.041 1.00 91.19 269 LEU A N 1
ATOM 2090 C CA . LEU A 1 269 ? 0.842 9.638 -2.667 1.00 91.19 269 LEU A CA 1
ATOM 2091 C C . LEU A 1 269 ? 2.227 10.168 -2.326 1.00 91.19 269 LEU A C 1
ATOM 2093 O O . LEU A 1 269 ? 3.195 9.984 -3.061 1.00 91.19 269 LEU A O 1
ATOM 2097 N N . GLU A 1 270 ? 2.322 10.764 -1.148 1.00 92.81 270 GLU A N 1
ATOM 2098 C CA . GLU A 1 270 ? 3.578 11.169 -0.531 1.00 92.81 270 GLU A CA 1
ATOM 2099 C C . GLU A 1 270 ? 3.575 10.758 0.932 1.00 92.81 270 GLU A C 1
ATOM 2101 O O . GLU A 1 270 ? 2.519 10.689 1.557 1.00 92.81 270 GLU A O 1
ATOM 2106 N N . LEU A 1 271 ? 4.747 10.511 1.515 1.00 94.25 271 LEU A N 1
ATOM 2107 C CA . LEU A 1 271 ? 4.825 10.310 2.958 1.00 94.25 271 LEU A CA 1
ATOM 2108 C C . LEU A 1 271 ? 4.292 11.560 3.675 1.00 94.25 271 LEU A C 1
ATOM 2110 O O . LEU A 1 271 ? 4.610 12.685 3.286 1.00 94.25 271 LEU A O 1
ATOM 2114 N N . ALA A 1 272 ? 3.467 11.367 4.704 1.00 93.50 272 ALA A N 1
ATOM 2115 C CA . ALA A 1 272 ? 2.968 12.491 5.483 1.00 93.50 272 ALA A CA 1
ATOM 2116 C C . ALA A 1 272 ? 4.123 13.241 6.163 1.00 93.50 272 ALA A C 1
ATOM 2118 O O . ALA A 1 272 ? 5.114 12.626 6.556 1.00 93.50 272 ALA A O 1
ATOM 2119 N N . ASP A 1 273 ? 3.997 14.560 6.306 1.00 92.81 273 ASP A N 1
ATOM 2120 C CA . ASP A 1 273 ? 4.992 15.360 7.024 1.00 92.81 273 ASP A CA 1
ATOM 2121 C C . ASP A 1 273 ? 4.915 15.143 8.540 1.00 92.81 273 ASP A C 1
ATOM 2123 O O . ASP A 1 273 ? 3.952 14.577 9.063 1.00 92.81 273 ASP A O 1
ATOM 2127 N N . GLU A 1 274 ? 5.959 15.583 9.243 1.00 91.94 274 GLU A N 1
ATOM 2128 C CA . GLU A 1 274 ? 6.097 15.397 10.691 1.00 91.94 274 GLU A CA 1
ATOM 2129 C C . GLU A 1 274 ? 4.916 15.986 11.472 1.00 91.94 274 GLU A C 1
ATOM 2131 O O . GLU A 1 274 ? 4.458 15.372 12.435 1.00 91.94 274 GLU A O 1
ATOM 2136 N N . ASP A 1 275 ? 4.380 17.127 11.031 1.00 91.25 275 ASP A N 1
ATOM 2137 C CA . ASP A 1 275 ? 3.232 17.778 11.667 1.00 91.25 275 ASP A CA 1
ATOM 2138 C C . ASP A 1 275 ? 1.975 16.904 11.565 1.00 91.25 275 ASP A C 1
ATOM 2140 O O . ASP A 1 275 ? 1.342 16.607 12.579 1.00 91.25 275 ASP A O 1
ATOM 2144 N N . THR A 1 276 ? 1.655 16.409 10.363 1.00 90.62 276 THR A N 1
ATOM 2145 C CA . THR A 1 276 ? 0.493 15.529 10.142 1.00 90.62 276 THR A CA 1
ATOM 2146 C C . THR A 1 276 ? 0.653 14.204 10.888 1.00 90.62 276 THR A C 1
ATOM 2148 O O . THR A 1 276 ? -0.310 13.689 11.453 1.00 90.62 276 THR A O 1
ATOM 2151 N N . GLN A 1 277 ? 1.867 13.643 10.914 1.00 90.88 277 GLN A N 1
ATOM 2152 C CA . GLN A 1 277 ? 2.157 12.427 11.678 1.00 90.88 277 GLN A CA 1
ATOM 2153 C C . GLN A 1 277 ? 1.964 12.652 13.181 1.00 90.88 277 GLN A C 1
ATOM 2155 O O . GLN A 1 277 ? 1.328 11.840 13.850 1.00 90.88 277 GLN A O 1
ATOM 2160 N N . THR A 1 278 ? 2.475 13.763 13.712 1.00 89.69 278 THR A N 1
ATOM 2161 C CA . THR A 1 278 ? 2.355 14.108 15.134 1.00 89.69 278 THR A CA 1
ATOM 2162 C C . THR A 1 278 ? 0.896 14.310 15.530 1.00 89.69 278 THR A C 1
ATOM 2164 O O . THR A 1 278 ? 0.457 13.781 16.553 1.00 89.69 278 THR A O 1
ATOM 2167 N N . GLU A 1 279 ? 0.128 15.028 14.710 1.00 91.44 279 GLU A N 1
ATOM 2168 C CA . GLU A 1 279 ? -1.303 15.226 14.928 1.00 91.44 279 GLU A CA 1
ATOM 2169 C C . GLU A 1 279 ? -2.063 13.895 14.896 1.00 91.44 279 GLU A C 1
ATOM 2171 O O . GLU A 1 279 ? -2.842 13.613 15.807 1.00 91.44 279 GLU A O 1
ATOM 2176 N N . TYR A 1 280 ? -1.783 13.036 13.912 1.00 90.38 280 TYR A N 1
ATOM 2177 C CA . TYR A 1 280 ? -2.381 11.705 13.821 1.00 90.38 280 TYR A CA 1
ATOM 2178 C C . TYR A 1 280 ? -2.165 10.891 15.100 1.00 90.38 280 TYR A C 1
ATOM 2180 O O . TYR A 1 280 ? -3.125 10.349 15.651 1.00 90.38 280 TYR A O 1
ATOM 2188 N N . PHE A 1 281 ? -0.926 10.825 15.600 1.00 86.38 281 PHE A N 1
ATOM 2189 C CA . PHE A 1 281 ? -0.624 10.087 16.827 1.00 86.38 281 PHE A CA 1
ATOM 2190 C C . PHE A 1 281 ? -1.327 10.691 18.045 1.00 86.38 281 PHE A C 1
ATOM 2192 O O . PHE A 1 281 ? -1.885 9.948 18.849 1.00 86.38 281 PHE A O 1
ATOM 2199 N N . TYR A 1 282 ? -1.393 12.021 18.147 1.00 86.69 282 TYR A N 1
ATOM 2200 C CA . TYR A 1 282 ? -2.120 12.690 19.226 1.00 86.69 282 TYR A CA 1
ATOM 2201 C C . TYR A 1 282 ? -3.617 12.348 19.223 1.00 86.69 282 TYR A C 1
ATOM 2203 O O . TYR A 1 282 ? -4.178 11.983 20.258 1.00 86.69 282 TYR A O 1
ATOM 2211 N N . VAL A 1 283 ? -4.272 12.426 18.061 1.00 84.94 283 VAL A N 1
ATOM 2212 C CA . VAL A 1 283 ? -5.701 12.103 17.927 1.00 84.94 283 VAL A CA 1
ATOM 2213 C C . VAL A 1 283 ? -5.942 10.617 18.192 1.00 84.94 283 VAL A C 1
ATOM 2215 O O . VAL A 1 283 ? -6.903 10.255 18.875 1.00 84.94 283 VAL A O 1
ATOM 2218 N N . GLN A 1 284 ? -5.047 9.752 17.713 1.00 82.62 284 GLN A N 1
ATOM 2219 C CA . GLN A 1 284 ? -5.113 8.318 17.961 1.00 82.62 284 GLN A CA 1
ATOM 2220 C C . GLN A 1 284 ? -5.009 7.996 19.459 1.00 82.62 284 GLN A C 1
ATOM 2222 O O . GLN A 1 284 ? -5.797 7.192 19.962 1.00 82.62 284 GLN A O 1
ATOM 2227 N N . ASP A 1 285 ? -4.089 8.632 20.183 1.00 79.31 285 ASP A N 1
ATOM 2228 C CA . ASP A 1 285 ? -3.907 8.427 21.621 1.00 79.31 285 ASP A CA 1
ATOM 2229 C C . ASP A 1 285 ? -5.061 9.010 22.447 1.00 79.31 285 ASP A C 1
ATOM 2231 O O . ASP A 1 285 ? -5.508 8.376 23.406 1.00 79.31 285 ASP A O 1
ATOM 2235 N N . SER A 1 286 ? -5.622 10.154 22.042 1.00 80.19 286 SER A N 1
ATOM 2236 C CA . SER A 1 286 ? -6.828 10.714 22.667 1.00 80.19 286 SER A CA 1
ATOM 2237 C C . SER A 1 286 ? -8.011 9.751 22.554 1.00 80.19 286 SER A C 1
ATOM 2239 O O . SER A 1 286 ? -8.626 9.404 23.563 1.00 80.19 286 SER A O 1
ATOM 2241 N N . LEU A 1 287 ? -8.281 9.244 21.345 1.00 76.31 287 LEU A N 1
ATOM 2242 C CA . LEU A 1 287 ? -9.364 8.288 21.101 1.00 76.31 287 LEU A CA 1
ATOM 2243 C C . LEU A 1 287 ? -9.153 6.987 21.897 1.00 76.31 287 LEU A C 1
ATOM 2245 O O . LEU A 1 287 ? -10.091 6.426 22.463 1.00 76.31 287 LEU A O 1
ATOM 2249 N N . ARG A 1 288 ? -7.906 6.505 21.985 1.00 71.81 288 ARG A N 1
ATOM 2250 C CA . ARG A 1 288 ? -7.551 5.326 22.796 1.00 71.81 288 ARG A CA 1
ATOM 2251 C C . ARG A 1 288 ? -7.823 5.546 24.282 1.00 71.81 288 ARG A C 1
ATOM 2253 O O . ARG A 1 288 ? -8.369 4.653 24.934 1.00 71.81 288 ARG A O 1
ATOM 2260 N N . SER A 1 289 ? -7.449 6.709 24.811 1.00 76.00 289 SER A N 1
ATOM 2261 C CA . SER A 1 289 ? -7.665 7.070 26.214 1.00 76.00 289 SER A CA 1
ATOM 2262 C C . SER A 1 289 ? -9.156 7.108 26.559 1.00 76.00 289 SER A C 1
ATOM 2264 O O . SER A 1 289 ? -9.580 6.507 27.549 1.00 76.00 289 SER A O 1
ATOM 2266 N N . GLU A 1 290 ? -9.975 7.712 25.695 1.00 77.94 290 GLU A N 1
ATOM 2267 C CA . GLU A 1 290 ? -11.432 7.769 25.860 1.00 77.94 290 GLU A CA 1
ATOM 2268 C C . GLU A 1 290 ? -12.066 6.373 25.896 1.00 77.94 290 GLU A C 1
ATOM 2270 O O . GLU A 1 290 ? -12.764 6.038 26.856 1.00 77.94 290 GLU A O 1
ATOM 2275 N N . VAL A 1 291 ? -11.751 5.508 24.925 1.00 72.88 291 VAL A N 1
ATOM 2276 C CA . VAL A 1 291 ? -12.301 4.139 24.877 1.00 72.88 291 VAL A CA 1
ATOM 2277 C C . VAL A 1 291 ? -11.869 3.313 26.098 1.00 72.88 291 VAL A C 1
ATOM 2279 O O . VAL A 1 291 ? -12.655 2.537 26.647 1.00 72.88 291 VAL A O 1
ATOM 2282 N N . THR A 1 292 ? -10.630 3.484 26.562 1.00 73.50 292 THR A N 1
ATOM 2283 C CA . THR A 1 292 ? -10.110 2.793 27.756 1.00 73.50 292 THR A CA 1
ATOM 2284 C C . THR A 1 292 ? -10.839 3.247 29.028 1.00 73.50 292 THR A C 1
ATOM 2286 O O . THR A 1 292 ? -11.206 2.427 29.880 1.00 73.50 292 THR A O 1
ATOM 2289 N N . ASN A 1 293 ? -11.111 4.548 29.142 1.00 82.69 293 ASN A N 1
ATOM 2290 C CA . ASN A 1 293 ? -11.887 5.118 30.238 1.00 82.69 293 ASN A CA 1
ATOM 2291 C C . ASN A 1 293 ? -13.346 4.621 30.223 1.00 82.69 293 ASN A C 1
ATOM 2293 O O . ASN A 1 293 ? -13.863 4.200 31.260 1.00 82.69 293 ASN A O 1
ATOM 2297 N N . ASP A 1 294 ? -13.984 4.564 29.053 1.00 80.44 294 ASP A N 1
ATOM 2298 C CA . ASP A 1 294 ? -15.359 4.075 28.898 1.00 80.44 294 ASP A CA 1
ATOM 2299 C C . ASP A 1 294 ? -15.517 2.609 29.319 1.00 80.44 294 ASP A C 1
ATOM 2301 O O . ASP A 1 294 ? -16.458 2.261 30.043 1.00 80.44 294 ASP A O 1
ATOM 2305 N N . ILE A 1 295 ? -14.567 1.742 28.948 1.00 79.19 295 ILE A N 1
ATOM 2306 C CA . ILE A 1 295 ? -14.549 0.343 29.404 1.00 79.19 295 ILE A CA 1
ATOM 2307 C C . ILE A 1 295 ? -14.472 0.279 30.931 1.00 79.19 295 ILE A C 1
ATOM 2309 O O . ILE A 1 295 ? -15.220 -0.478 31.558 1.00 79.19 295 ILE A O 1
ATOM 2313 N N . THR A 1 296 ? -13.611 1.094 31.539 1.00 81.31 296 THR A N 1
ATOM 2314 C CA . THR A 1 296 ? -13.437 1.136 32.996 1.00 81.31 296 THR A CA 1
ATOM 2315 C C . THR A 1 296 ? -14.729 1.565 33.698 1.00 81.31 296 THR A C 1
ATOM 2317 O O . THR A 1 296 ? -15.167 0.908 34.647 1.00 81.31 296 THR A O 1
ATOM 2320 N N . ILE A 1 297 ? -15.409 2.594 33.181 1.00 86.00 297 ILE A N 1
ATOM 2321 C CA . ILE A 1 297 ? -16.700 3.075 33.697 1.00 86.00 297 ILE A CA 1
ATOM 2322 C C . ILE A 1 297 ? -17.777 1.983 33.616 1.00 86.00 297 ILE A C 1
ATOM 2324 O O . ILE A 1 297 ? -18.537 1.786 34.573 1.00 86.00 297 ILE A O 1
ATOM 2328 N N . LEU A 1 298 ? -17.854 1.253 32.497 1.00 82.44 298 LEU A N 1
ATOM 2329 C CA . LEU A 1 298 ? -18.817 0.161 32.333 1.00 82.44 298 LEU A CA 1
ATOM 2330 C C . LEU A 1 298 ? -18.561 -0.975 33.329 1.00 82.44 298 LEU A C 1
ATOM 2332 O O . LEU A 1 298 ? -19.510 -1.474 33.937 1.00 82.44 298 LEU A O 1
ATOM 2336 N N . LEU A 1 299 ? -17.301 -1.364 33.539 1.00 79.12 299 LEU A N 1
ATOM 2337 C CA . LEU A 1 299 ? -16.946 -2.408 34.504 1.00 79.12 299 LEU A CA 1
ATOM 2338 C C . LEU A 1 299 ? -17.272 -1.994 35.944 1.00 79.12 299 LEU A C 1
ATOM 2340 O O . LEU A 1 299 ? -17.876 -2.776 36.680 1.00 79.12 299 LEU A O 1
ATOM 2344 N N . ASP A 1 300 ? -16.979 -0.749 36.323 1.00 84.88 300 ASP A N 1
ATOM 2345 C CA . ASP A 1 300 ? -17.337 -0.206 37.637 1.00 84.88 300 ASP A CA 1
ATOM 2346 C C . ASP A 1 300 ? -18.856 -0.164 37.857 1.00 84.88 300 ASP A C 1
ATOM 2348 O O . ASP A 1 300 ? -19.342 -0.396 38.971 1.00 84.88 300 ASP A O 1
ATOM 2352 N N . LYS A 1 301 ? -19.635 0.115 36.804 1.00 85.19 301 LYS A N 1
ATOM 2353 C CA . LYS A 1 301 ? -21.100 0.055 36.866 1.00 85.19 301 LYS A CA 1
ATOM 2354 C C . LYS A 1 301 ? -21.578 -1.367 37.160 1.00 85.19 301 LYS A C 1
ATOM 2356 O O . LYS A 1 301 ? -22.444 -1.545 38.020 1.00 85.19 301 LYS A O 1
ATOM 2361 N N . VAL A 1 302 ? -21.014 -2.373 36.489 1.00 79.56 302 VAL A N 1
ATOM 2362 C CA . VAL A 1 302 ? -21.381 -3.776 36.729 1.00 79.56 302 VAL A CA 1
ATOM 2363 C C . VAL A 1 302 ? -21.010 -4.206 38.149 1.00 79.56 302 VAL A C 1
ATOM 2365 O O . VAL A 1 302 ? -21.852 -4.788 38.835 1.00 79.56 302 VAL A O 1
ATOM 2368 N N . ASP A 1 303 ? -19.821 -3.848 38.636 1.00 79.81 303 ASP A N 1
ATOM 2369 C CA . ASP A 1 303 ? -19.390 -4.155 40.006 1.00 79.81 303 ASP A CA 1
ATOM 2370 C C . ASP A 1 303 ? -20.334 -3.566 41.059 1.00 79.81 303 ASP A C 1
ATOM 2372 O O . ASP A 1 303 ? -20.730 -4.256 42.002 1.00 79.81 303 ASP A O 1
ATOM 2376 N N . LYS A 1 304 ? -20.776 -2.314 40.884 1.00 85.38 304 LYS A N 1
ATOM 2377 C CA . LYS A 1 304 ? -21.760 -1.687 41.784 1.00 85.38 304 LYS A CA 1
ATOM 2378 C C . LYS A 1 304 ? -23.070 -2.475 41.832 1.00 85.38 304 LYS A C 1
ATOM 2380 O O . LYS A 1 304 ? -23.600 -2.696 42.923 1.00 85.38 304 LYS A O 1
ATOM 2385 N N . ILE A 1 305 ? -23.576 -2.927 40.681 1.00 78.00 305 ILE A N 1
ATOM 2386 C CA . ILE A 1 305 ? -24.805 -3.732 40.615 1.00 78.00 305 ILE A CA 1
ATOM 2387 C C . ILE A 1 305 ? -24.601 -5.079 41.322 1.00 78.00 305 ILE A C 1
ATOM 2389 O O . ILE A 1 305 ? -25.447 -5.493 42.118 1.00 78.00 305 ILE A O 1
ATOM 2393 N N . VAL A 1 306 ? -23.467 -5.747 41.094 1.00 76.50 306 VAL A N 1
ATOM 2394 C CA . VAL A 1 306 ? -23.136 -7.030 41.732 1.00 76.50 306 VAL A CA 1
ATOM 2395 C C . VAL A 1 306 ? -23.020 -6.896 43.254 1.00 76.50 306 VAL A C 1
ATOM 2397 O O . VAL A 1 306 ? -23.568 -7.726 43.984 1.00 76.50 306 VAL A O 1
ATOM 2400 N N . ILE A 1 307 ? -22.389 -5.830 43.755 1.00 82.50 307 ILE A N 1
ATOM 2401 C CA . ILE A 1 307 ? -22.313 -5.529 45.193 1.00 82.50 307 ILE A CA 1
ATOM 2402 C C . ILE A 1 307 ? -23.715 -5.317 45.779 1.00 82.50 307 ILE A C 1
ATOM 2404 O O . ILE A 1 307 ? -24.037 -5.877 46.828 1.00 82.50 307 ILE A O 1
ATOM 2408 N N . GLN A 1 308 ? -24.580 -4.553 45.104 1.00 80.19 308 GLN A N 1
ATOM 2409 C CA . GLN A 1 308 ? -25.961 -4.336 45.554 1.00 80.19 308 GLN A CA 1
ATOM 2410 C C . GLN A 1 308 ? -26.773 -5.639 45.601 1.00 80.19 308 GLN A C 1
ATOM 2412 O O . GLN A 1 308 ? -27.541 -5.846 46.546 1.00 80.19 308 GLN A O 1
ATOM 2417 N N . LEU A 1 309 ? -26.586 -6.522 44.612 1.00 76.75 309 LEU A N 1
ATOM 2418 C CA . LEU A 1 309 ? -27.222 -7.840 44.558 1.00 76.75 309 LEU A CA 1
ATOM 2419 C C . LEU A 1 309 ? -26.751 -8.736 45.713 1.00 76.75 309 LEU A C 1
ATOM 2421 O O . LEU A 1 309 ? -27.584 -9.287 46.432 1.00 76.75 309 LEU A O 1
ATOM 2425 N N . LYS A 1 310 ? -25.435 -8.818 45.952 1.00 79.56 310 LYS A N 1
ATOM 2426 C CA . LYS A 1 310 ? -24.842 -9.575 47.071 1.00 79.56 310 LYS A CA 1
ATOM 2427 C C . LYS A 1 310 ? -25.326 -9.084 48.433 1.00 79.56 310 LYS A C 1
ATOM 2429 O O . LYS A 1 310 ? -25.653 -9.887 49.303 1.00 79.56 310 LYS A O 1
ATOM 2434 N N . ASN A 1 311 ? -25.427 -7.768 48.602 1.00 82.69 311 ASN A N 1
ATOM 2435 C CA . ASN A 1 311 ? -25.885 -7.153 49.846 1.00 82.69 311 ASN A CA 1
ATOM 2436 C C . ASN A 1 311 ? -27.406 -7.251 50.047 1.00 82.69 311 ASN A C 1
ATOM 2438 O O . ASN A 1 311 ? -27.916 -6.726 51.035 1.00 82.69 311 ASN A O 1
ATOM 2442 N N . LYS A 1 312 ? -28.141 -7.903 49.128 1.00 73.38 312 LYS A N 1
ATOM 2443 C CA . LYS A 1 312 ? -29.608 -8.035 49.154 1.00 73.38 312 LYS A CA 1
ATOM 2444 C C . LYS A 1 312 ? -30.309 -6.685 49.342 1.00 73.38 312 LYS A C 1
ATOM 2446 O O . LYS A 1 312 ? -31.330 -6.583 50.012 1.00 73.38 312 LYS A O 1
ATOM 2451 N N . SER A 1 313 ? -29.760 -5.640 48.725 1.00 72.62 313 SER A N 1
ATOM 2452 C CA . SER A 1 313 ? -30.213 -4.252 48.879 1.00 72.62 313 SER A CA 1
ATOM 2453 C C . SER A 1 313 ? -31.530 -3.945 48.140 1.00 72.62 313 SER A C 1
ATOM 2455 O O . SER A 1 313 ? -31.975 -2.797 48.120 1.00 72.62 313 SER A O 1
ATOM 2457 N N . TYR A 1 314 ? -32.145 -4.950 47.510 1.00 73.06 314 TYR A N 1
ATOM 2458 C CA . TYR A 1 314 ? -33.356 -4.829 46.700 1.00 73.06 314 TYR A CA 1
ATOM 2459 C C . TYR A 1 314 ? -34.602 -5.247 47.477 1.00 73.06 314 TYR A C 1
ATOM 2461 O O . TYR A 1 314 ? -34.581 -6.192 48.262 1.00 73.06 314 TYR A O 1
ATOM 2469 N N . LYS A 1 315 ? -35.708 -4.533 47.244 1.00 76.75 315 LYS A N 1
ATOM 2470 C CA . LYS A 1 315 ? -36.946 -4.690 48.022 1.00 76.75 315 LYS A CA 1
ATOM 2471 C C . LYS A 1 315 ? -37.844 -5.813 47.506 1.00 76.75 315 LYS A C 1
ATOM 2473 O O . LYS A 1 315 ? -38.697 -6.281 48.253 1.00 76.75 315 LYS A O 1
ATOM 2478 N N . ASN A 1 316 ? -37.699 -6.219 46.244 1.00 79.06 316 ASN A N 1
ATOM 2479 C CA . ASN A 1 316 ? -38.490 -7.293 45.644 1.00 79.06 316 ASN A CA 1
ATOM 2480 C C . ASN A 1 316 ? -37.709 -8.065 44.563 1.00 79.06 316 ASN A C 1
ATOM 2482 O O . ASN A 1 316 ? -36.657 -7.628 44.093 1.00 79.06 316 ASN A O 1
ATOM 2486 N N . ILE A 1 317 ? -38.250 -9.219 44.164 1.00 74.50 317 ILE A N 1
ATOM 2487 C CA . ILE A 1 317 ? -37.609 -10.133 43.209 1.00 74.50 317 ILE A CA 1
ATOM 2488 C C . ILE A 1 317 ? -37.535 -9.561 41.784 1.00 74.50 317 ILE A C 1
ATOM 2490 O O . ILE A 1 317 ? -36.600 -9.859 41.043 1.00 74.50 317 ILE A O 1
ATOM 2494 N N . ASP A 1 318 ? -38.474 -8.691 41.407 1.00 78.12 318 ASP A N 1
ATOM 2495 C CA . ASP A 1 318 ? -38.488 -8.056 40.085 1.00 78.12 318 ASP A CA 1
ATOM 2496 C C . ASP A 1 318 ? -37.347 -7.042 39.932 1.00 78.12 318 ASP A C 1
ATOM 2498 O O . ASP A 1 318 ? -36.709 -6.980 38.882 1.00 78.12 318 ASP A O 1
ATOM 2502 N N . GLN A 1 319 ? -37.016 -6.303 40.997 1.00 77.31 319 GLN A N 1
ATOM 2503 C CA . GLN A 1 319 ? -35.840 -5.431 41.032 1.00 77.31 319 GLN A CA 1
ATOM 2504 C C . GLN A 1 319 ? -34.542 -6.229 40.885 1.00 77.31 319 GLN A C 1
ATOM 2506 O O . GLN A 1 319 ? -33.659 -5.812 40.142 1.00 77.31 319 GLN A O 1
ATOM 2511 N N . VAL A 1 320 ? -34.448 -7.399 41.526 1.00 73.69 320 VAL A N 1
ATOM 2512 C CA . VAL A 1 320 ? -33.289 -8.299 41.397 1.00 73.69 320 VAL A CA 1
ATOM 2513 C C . VAL A 1 320 ? -33.145 -8.798 39.956 1.00 73.69 320 VAL A C 1
ATOM 2515 O O . VAL A 1 320 ? -32.051 -8.753 39.397 1.00 73.69 320 VAL A O 1
ATOM 2518 N N . LYS A 1 321 ? -34.244 -9.221 39.315 1.00 77.06 321 LYS A N 1
ATOM 2519 C CA . LYS A 1 321 ? -34.239 -9.664 37.909 1.00 77.06 321 LYS A CA 1
ATOM 2520 C C . LYS A 1 321 ? -33.847 -8.543 36.945 1.00 77.06 321 LYS A C 1
ATOM 2522 O O . LYS A 1 321 ? -33.051 -8.782 36.038 1.00 77.06 321 LYS A O 1
ATOM 2527 N N . ASN A 1 322 ? -34.358 -7.330 37.155 1.00 82.12 322 ASN A N 1
ATOM 2528 C CA . ASN A 1 322 ? -34.014 -6.169 36.333 1.00 82.12 322 ASN A CA 1
ATOM 2529 C C . ASN A 1 322 ? -32.545 -5.761 36.504 1.00 82.12 322 ASN A C 1
ATOM 2531 O O . ASN A 1 322 ? -31.862 -5.548 35.507 1.00 82.12 322 ASN A O 1
ATOM 2535 N N . ALA A 1 323 ? -32.032 -5.747 37.736 1.00 75.81 323 ALA A N 1
ATOM 2536 C CA . ALA A 1 323 ? -30.623 -5.477 38.016 1.00 75.81 323 ALA A CA 1
ATOM 2537 C C . ALA A 1 323 ? -29.698 -6.541 37.401 1.00 75.81 323 ALA A C 1
ATOM 2539 O O . ALA A 1 323 ? -28.678 -6.212 36.798 1.00 75.81 323 ALA A O 1
ATOM 2540 N N . LEU A 1 324 ? -30.075 -7.825 37.475 1.00 75.25 324 LEU A N 1
ATOM 2541 C CA . LEU A 1 324 ? -29.359 -8.897 36.781 1.00 75.25 324 LEU A CA 1
ATOM 2542 C C . LEU A 1 324 ? -29.361 -8.677 35.264 1.00 75.25 324 LEU A C 1
ATOM 2544 O O . LEU A 1 324 ? -28.329 -8.877 34.626 1.00 75.25 324 LEU A O 1
ATOM 2548 N N . LYS A 1 325 ? -30.489 -8.279 34.669 1.00 83.50 325 LYS A N 1
ATOM 2549 C CA . LYS A 1 325 ? -30.571 -7.982 33.233 1.00 83.50 325 LYS A CA 1
ATOM 2550 C C . LYS A 1 325 ? -29.644 -6.822 32.851 1.00 83.50 325 LYS A C 1
ATOM 2552 O O . LYS A 1 325 ? -28.810 -7.001 31.969 1.00 83.50 325 LYS A O 1
ATOM 2557 N N . GLU A 1 326 ? -29.715 -5.704 33.572 1.00 83.19 326 GLU A N 1
ATOM 2558 C CA . GLU A 1 326 ? -28.876 -4.519 33.344 1.00 83.19 326 GLU A CA 1
ATOM 2559 C C . GLU A 1 326 ? -27.377 -4.836 33.467 1.00 83.19 326 GLU A C 1
ATOM 2561 O O . GLU A 1 326 ? -26.581 -4.417 32.624 1.00 83.19 326 GLU A O 1
ATOM 2566 N N . ALA A 1 327 ? -26.980 -5.621 34.475 1.00 74.69 327 ALA A N 1
ATOM 2567 C CA . ALA A 1 327 ? -25.593 -6.054 34.644 1.00 74.69 327 ALA A CA 1
ATOM 2568 C C . ALA A 1 327 ? -25.098 -6.878 33.446 1.00 74.69 327 ALA A C 1
ATOM 2570 O O . ALA A 1 327 ? -23.967 -6.696 33.002 1.00 74.69 327 ALA A O 1
ATOM 2571 N N . ASN A 1 328 ? -25.938 -7.761 32.895 1.00 76.12 328 ASN A N 1
ATOM 2572 C CA . ASN A 1 328 ? -25.567 -8.578 31.737 1.00 76.12 328 ASN A CA 1
ATOM 2573 C C . ASN A 1 328 ? -25.468 -7.756 30.447 1.00 76.12 328 ASN A C 1
ATOM 2575 O O . ASN A 1 328 ? -24.541 -7.976 29.674 1.00 76.12 328 ASN A O 1
ATOM 2579 N N . GLU A 1 329 ? -26.383 -6.813 30.222 1.00 83.50 329 GLU A N 1
ATOM 2580 C CA . GLU A 1 329 ? -26.332 -5.908 29.063 1.00 83.50 329 GLU A CA 1
ATOM 2581 C C . GLU A 1 329 ? -25.098 -4.996 29.127 1.00 83.50 329 GLU A C 1
ATOM 2583 O O . GLU A 1 329 ? -24.353 -4.878 28.157 1.00 83.50 329 GLU A O 1
ATOM 2588 N N . THR A 1 330 ? -24.811 -4.428 30.301 1.00 78.62 330 THR A N 1
ATOM 2589 C CA . THR A 1 330 ? -23.629 -3.576 30.514 1.00 78.62 330 THR A CA 1
ATOM 2590 C C . THR A 1 330 ? -22.328 -4.370 30.326 1.00 78.62 330 THR A C 1
ATOM 2592 O O . THR A 1 330 ? -21.407 -3.904 29.655 1.00 78.62 330 THR A O 1
ATOM 2595 N N . LEU A 1 331 ? -22.263 -5.603 30.849 1.00 75.00 331 LEU A N 1
ATOM 2596 C CA . LEU A 1 331 ? -21.115 -6.498 30.670 1.00 75.00 331 LEU A CA 1
ATOM 2597 C C . LEU A 1 331 ? -20.917 -6.905 29.204 1.00 75.00 331 LEU A C 1
ATOM 2599 O O . LEU A 1 331 ? -19.784 -7.036 28.743 1.00 75.00 331 LEU A O 1
ATOM 2603 N N . TYR A 1 332 ? -22.009 -7.116 28.470 1.00 80.44 332 TYR A N 1
ATOM 2604 C CA . TYR A 1 332 ? -21.966 -7.414 27.043 1.00 80.44 332 TYR A CA 1
ATOM 2605 C C . TYR A 1 332 ? -21.379 -6.244 26.241 1.00 80.44 332 TYR A C 1
ATOM 2607 O O . TYR A 1 332 ? -20.484 -6.460 25.426 1.00 80.44 332 TYR A O 1
ATOM 2615 N N . ASN A 1 333 ? -21.785 -5.008 26.541 1.00 79.81 333 ASN A N 1
ATOM 2616 C CA . ASN A 1 333 ? -21.235 -3.813 25.894 1.00 79.81 333 ASN A CA 1
ATOM 2617 C C . ASN A 1 333 ? -19.733 -3.642 26.175 1.00 79.81 333 ASN A C 1
ATOM 2619 O O . ASN A 1 333 ? -18.960 -3.408 25.247 1.00 79.81 333 ASN A O 1
ATOM 2623 N N . ALA A 1 334 ? -19.299 -3.849 27.425 1.00 74.50 334 ALA A N 1
ATOM 2624 C CA . ALA A 1 334 ? -17.879 -3.805 27.784 1.00 74.50 334 ALA A CA 1
ATOM 2625 C C . ALA A 1 334 ? -17.053 -4.857 27.019 1.00 74.50 334 ALA A C 1
ATOM 2627 O O . ALA A 1 334 ? -15.937 -4.581 26.583 1.00 74.50 334 ALA A O 1
ATOM 2628 N N . LYS A 1 335 ? -17.608 -6.060 26.798 1.00 76.19 335 LYS A N 1
ATOM 2629 C CA . LYS A 1 335 ? -16.959 -7.100 25.983 1.00 76.19 335 LYS A CA 1
ATOM 2630 C C . LYS A 1 335 ? -16.816 -6.698 24.520 1.00 76.19 335 LYS A C 1
ATOM 2632 O O . LYS A 1 335 ? -15.757 -6.941 23.955 1.00 76.19 335 LYS A O 1
ATOM 2637 N N . ILE A 1 336 ? -17.847 -6.098 23.922 1.00 79.19 336 ILE A N 1
ATOM 2638 C CA . ILE A 1 336 ? -17.786 -5.616 22.534 1.00 79.19 336 ILE A CA 1
ATOM 2639 C C . ILE A 1 336 ? -16.685 -4.563 22.387 1.00 79.19 336 ILE A C 1
ATOM 2641 O O . ILE A 1 336 ? -15.816 -4.711 21.532 1.00 79.19 336 ILE A O 1
ATOM 2645 N N . MET A 1 337 ? -16.675 -3.546 23.255 1.00 74.69 337 MET A N 1
ATOM 2646 C CA . MET A 1 337 ? -15.655 -2.489 23.230 1.00 74.69 337 MET A CA 1
ATOM 2647 C C . MET A 1 337 ? -14.241 -3.057 23.380 1.00 74.69 337 MET A C 1
ATOM 2649 O O . MET A 1 337 ? -13.328 -2.683 22.646 1.00 74.69 337 MET A O 1
ATOM 2653 N N . ARG A 1 338 ? -14.069 -4.033 24.275 1.00 77.38 338 ARG A N 1
ATOM 2654 C CA . ARG A 1 338 ? -12.797 -4.731 24.445 1.00 77.38 338 ARG A CA 1
ATOM 2655 C C . ARG A 1 338 ? -12.365 -5.489 23.187 1.00 77.38 338 ARG A C 1
ATOM 2657 O O . ARG A 1 338 ? -11.196 -5.425 22.810 1.00 77.38 338 ARG A O 1
ATOM 2664 N N . CYS A 1 339 ? -13.278 -6.223 22.550 1.00 71.31 339 CYS A N 1
ATOM 2665 C CA . CYS A 1 339 ? -12.979 -6.929 21.303 1.00 71.31 339 CYS A CA 1
ATOM 2666 C C . CYS A 1 339 ? -12.518 -5.948 20.217 1.00 71.31 339 CYS A C 1
ATOM 2668 O O . CYS A 1 339 ? -11.480 -6.189 19.610 1.00 71.31 339 CYS A O 1
ATOM 2670 N N . HIS A 1 340 ? -13.192 -4.803 20.066 1.00 71.31 340 HIS A N 1
ATOM 2671 C CA . HIS A 1 340 ? -12.784 -3.767 19.114 1.00 71.31 340 HIS A CA 1
ATOM 2672 C C . HIS A 1 340 ? -11.384 -3.200 19.385 1.00 71.31 340 HIS A C 1
ATOM 2674 O O . HIS A 1 340 ? -10.621 -3.003 18.441 1.00 71.31 340 HIS A O 1
ATOM 2680 N N . LEU A 1 341 ? -11.008 -2.982 20.651 1.00 69.62 341 LEU A N 1
ATOM 2681 C CA . LEU A 1 341 ? -9.636 -2.581 20.993 1.00 69.62 341 LEU A CA 1
ATOM 2682 C C . LEU A 1 341 ? -8.607 -3.653 20.616 1.00 69.62 341 LEU A C 1
ATOM 2684 O O . LEU A 1 341 ? -7.533 -3.327 20.120 1.00 69.62 341 LEU A O 1
ATOM 2688 N N . THR A 1 342 ? -8.946 -4.926 20.823 1.00 66.69 342 THR A N 1
ATOM 2689 C CA . THR A 1 342 ? -8.035 -6.047 20.551 1.00 66.69 342 THR A CA 1
ATOM 2690 C C . THR A 1 342 ? -7.821 -6.237 19.043 1.00 66.69 342 THR A C 1
ATOM 2692 O O . THR A 1 342 ? -6.700 -6.467 18.601 1.00 66.69 342 THR A O 1
ATOM 2695 N N . GLU A 1 343 ? -8.881 -6.096 18.241 1.00 65.69 343 GLU A N 1
ATOM 2696 C CA . GLU A 1 343 ? -8.828 -6.182 16.774 1.00 65.69 343 GLU A CA 1
ATOM 2697 C C . GLU A 1 343 ? -8.045 -5.018 16.148 1.00 65.69 343 GLU A C 1
ATOM 2699 O O . GLU A 1 343 ? -7.305 -5.225 15.188 1.00 65.69 343 GLU A O 1
ATOM 2704 N N . LYS A 1 344 ? -8.153 -3.804 16.709 1.00 61.81 344 LYS A N 1
ATOM 2705 C CA . LYS A 1 344 ? -7.436 -2.617 16.212 1.00 61.81 344 LYS A CA 1
ATOM 2706 C C . LYS A 1 344 ? -5.946 -2.570 16.591 1.00 61.81 344 LYS A C 1
ATOM 2708 O O . LYS A 1 344 ? -5.220 -1.773 16.003 1.00 61.81 344 LYS A O 1
ATOM 2713 N N . GLN A 1 345 ? -5.476 -3.372 17.551 1.00 58.75 345 GLN A N 1
ATOM 2714 C CA . GLN A 1 345 ? -4.104 -3.263 18.075 1.00 58.75 345 GLN A CA 1
ATOM 2715 C C . GLN A 1 345 ? -3.022 -4.024 17.295 1.00 58.75 345 GLN A C 1
ATOM 2717 O O . GLN A 1 345 ? -1.852 -3.653 17.388 1.00 58.75 345 GLN A O 1
ATOM 2722 N N . GLY A 1 346 ? -3.354 -5.059 16.516 1.00 54.34 346 GLY A N 1
ATOM 2723 C CA . GLY A 1 346 ? -2.320 -5.894 15.888 1.00 54.34 346 GLY A CA 1
ATOM 2724 C C . GLY A 1 346 ? -1.262 -6.394 16.897 1.00 54.34 346 GLY A C 1
ATOM 2725 O O . GLY A 1 346 ? -1.541 -6.554 18.083 1.00 54.34 346 GLY A O 1
ATOM 2726 N N . SER A 1 347 ? -0.034 -6.657 16.439 1.00 45.31 347 SER A N 1
ATOM 2727 C CA . SER A 1 347 ? 1.064 -7.205 17.259 1.00 45.31 347 SER A CA 1
ATOM 2728 C C . SER A 1 347 ? 1.884 -6.168 18.042 1.00 45.31 347 SER A C 1
ATOM 2730 O O . SER A 1 347 ? 2.848 -6.553 18.701 1.00 45.31 347 SER A O 1
ATOM 2732 N N . ASN A 1 348 ? 1.541 -4.877 17.986 1.00 46.66 348 ASN A N 1
ATOM 2733 C CA . ASN A 1 348 ? 2.299 -3.816 18.654 1.00 46.66 348 ASN A CA 1
ATOM 2734 C C . ASN A 1 348 ? 1.455 -3.212 19.780 1.00 46.66 348 ASN A C 1
ATOM 2736 O O . ASN A 1 348 ? 0.778 -2.198 19.617 1.00 46.66 348 ASN A O 1
ATOM 2740 N N . ILE A 1 349 ? 1.415 -3.930 20.900 1.00 52.12 349 ILE A N 1
ATOM 2741 C CA . ILE A 1 349 ? 0.481 -3.652 21.984 1.00 52.12 349 ILE A CA 1
ATOM 2742 C C . ILE A 1 349 ? 1.150 -2.756 23.022 1.00 52.12 349 ILE A C 1
ATOM 2744 O O . ILE A 1 349 ? 2.151 -3.131 23.634 1.00 52.12 349 ILE A O 1
ATOM 2748 N N . ASP A 1 350 ? 0.554 -1.587 23.245 1.00 60.50 350 ASP A N 1
ATOM 2749 C CA . ASP A 1 350 ? 0.845 -0.744 24.398 1.00 60.50 350 ASP A CA 1
ATOM 2750 C C . ASP A 1 350 ? 0.657 -1.559 25.689 1.00 60.50 350 ASP A C 1
ATOM 2752 O O . ASP A 1 350 ? -0.375 -2.207 25.912 1.00 60.50 350 ASP A O 1
ATOM 2756 N N . SER A 1 351 ? 1.679 -1.564 26.540 1.00 62.56 351 SER A N 1
ATOM 2757 C CA . SER A 1 351 ? 1.688 -2.344 27.776 1.00 62.56 351 SER A CA 1
ATOM 2758 C C . SER A 1 351 ? 0.614 -1.890 28.769 1.00 62.56 351 SER A C 1
ATOM 2760 O O . SER A 1 351 ? 0.085 -2.717 29.517 1.00 62.56 351 SER A O 1
ATOM 2762 N N . GLU A 1 352 ? 0.226 -0.614 28.735 1.00 63.38 352 GLU A N 1
ATOM 2763 C CA . GLU A 1 352 ? -0.828 -0.067 29.589 1.00 63.38 352 GLU A CA 1
ATOM 2764 C C . GLU A 1 352 ? -2.205 -0.568 29.130 1.00 63.38 352 GLU A C 1
ATOM 2766 O O . GLU A 1 352 ? -2.972 -1.108 29.928 1.00 63.38 352 GLU A O 1
ATOM 2771 N N . ILE A 1 353 ? -2.464 -0.558 27.818 1.00 62.06 353 ILE A N 1
ATOM 2772 C CA . ILE A 1 353 ? -3.698 -1.112 27.239 1.00 62.06 353 ILE A CA 1
ATOM 2773 C C . ILE A 1 353 ? -3.759 -2.631 27.438 1.00 62.06 353 ILE A C 1
ATOM 2775 O O . ILE A 1 353 ? -4.807 -3.161 27.796 1.00 62.06 353 ILE A O 1
ATOM 2779 N N . THR A 1 354 ? -2.639 -3.344 27.287 1.00 65.06 354 THR A N 1
ATOM 2780 C CA . THR A 1 354 ? -2.564 -4.787 27.587 1.00 65.06 354 THR A CA 1
ATOM 2781 C C . THR A 1 354 ? -2.960 -5.069 29.033 1.00 65.06 354 THR A C 1
ATOM 2783 O O . THR A 1 354 ? -3.682 -6.027 29.318 1.00 65.06 354 THR A O 1
ATOM 2786 N N . THR A 1 355 ? -2.490 -4.226 29.953 1.00 70.62 355 THR A N 1
ATOM 2787 C CA . THR A 1 355 ? -2.802 -4.328 31.378 1.00 70.62 355 THR A CA 1
ATOM 2788 C C . THR A 1 355 ? -4.292 -4.105 31.604 1.00 70.62 355 THR A C 1
ATOM 2790 O O . THR A 1 355 ? -4.940 -4.984 32.171 1.00 70.62 355 THR A O 1
ATOM 2793 N N . VAL A 1 356 ? -4.876 -3.037 31.050 1.00 67.38 356 VAL A N 1
ATOM 2794 C CA . VAL A 1 356 ? -6.322 -2.777 31.151 1.00 67.38 356 VAL A CA 1
ATOM 2795 C C . VAL A 1 356 ? -7.145 -3.898 30.515 1.00 67.38 356 VAL A C 1
ATOM 2797 O O . VAL A 1 356 ? -8.152 -4.313 31.087 1.00 67.38 356 VAL A O 1
ATOM 2800 N N . LEU A 1 357 ? -6.729 -4.450 29.373 1.00 67.06 357 LEU A N 1
ATOM 2801 C CA . LEU A 1 357 ? -7.405 -5.566 28.705 1.00 67.06 357 LEU A CA 1
ATOM 2802 C C . LEU A 1 357 ? -7.394 -6.838 29.566 1.00 67.06 357 LEU A C 1
ATOM 2804 O O . LEU A 1 357 ? -8.429 -7.499 29.706 1.00 67.06 357 LEU A O 1
ATOM 2808 N N . ASN A 1 358 ? -6.249 -7.164 30.169 1.00 71.75 358 ASN A N 1
ATOM 2809 C CA . ASN A 1 358 ? -6.079 -8.325 31.043 1.00 71.75 358 ASN A CA 1
ATOM 2810 C C . ASN A 1 358 ? -6.830 -8.164 32.370 1.00 71.75 358 ASN A C 1
ATOM 2812 O O . ASN A 1 358 ? -7.511 -9.094 32.819 1.00 71.75 358 ASN A O 1
ATOM 2816 N N . GLU A 1 359 ? -6.755 -6.984 32.983 1.00 73.94 359 GLU A N 1
ATOM 2817 C CA . GLU A 1 359 ? -7.519 -6.636 34.179 1.00 73.94 359 GLU A CA 1
ATOM 2818 C C . GLU A 1 359 ? -9.018 -6.699 33.888 1.00 73.94 359 GLU A C 1
ATOM 2820 O O . GLU A 1 359 ? -9.758 -7.371 34.606 1.00 73.94 359 GLU A O 1
ATOM 2825 N N . SER A 1 360 ? -9.458 -6.120 32.768 1.00 65.56 360 SER A N 1
ATOM 2826 C CA . SER A 1 360 ? -10.842 -6.180 32.298 1.00 65.56 360 SER A CA 1
ATOM 2827 C C . SER A 1 360 ? -11.300 -7.619 32.071 1.00 65.56 360 SER A C 1
ATOM 2829 O O . SER A 1 360 ? -12.371 -7.997 32.533 1.00 65.56 360 SER A O 1
ATOM 2831 N N . GLN A 1 361 ? -10.506 -8.467 31.408 1.00 73.25 361 GLN A N 1
ATOM 2832 C CA . GLN A 1 361 ? -10.827 -9.888 31.210 1.00 73.25 361 GLN A CA 1
ATOM 2833 C C . GLN A 1 361 ? -10.947 -10.637 32.541 1.00 73.25 361 GLN A C 1
ATOM 2835 O O . GLN A 1 361 ? -11.871 -11.440 32.716 1.00 73.25 361 GLN A O 1
ATOM 2840 N N . THR A 1 362 ? -10.045 -10.372 33.483 1.00 75.81 362 THR A N 1
ATOM 2841 C CA . THR A 1 362 ? -10.073 -10.973 34.821 1.00 75.81 362 THR A CA 1
ATOM 2842 C C . THR A 1 362 ? -11.342 -10.558 35.565 1.00 75.81 362 THR A C 1
ATOM 2844 O O . THR A 1 362 ? -12.083 -11.412 36.060 1.00 75.81 362 THR A O 1
ATOM 2847 N N . ARG A 1 363 ? -11.653 -9.259 35.549 1.00 68.50 363 ARG A N 1
ATOM 2848 C CA . ARG A 1 363 ? -12.820 -8.660 36.205 1.00 68.50 363 ARG A CA 1
ATOM 2849 C C . ARG A 1 363 ? -14.131 -9.156 35.588 1.00 68.50 363 ARG A C 1
ATOM 2851 O O . ARG A 1 363 ? -15.009 -9.612 36.312 1.00 68.50 363 ARG A O 1
ATOM 2858 N N . ILE A 1 364 ? -14.220 -9.218 34.255 1.00 69.31 364 ILE A N 1
ATOM 2859 C CA . ILE A 1 364 ? -15.340 -9.826 33.513 1.00 69.31 364 ILE A CA 1
ATOM 2860 C C . ILE A 1 364 ? -15.555 -11.279 33.952 1.00 69.31 364 ILE A C 1
ATOM 2862 O O . ILE A 1 364 ? -16.679 -11.671 34.257 1.00 69.31 364 ILE A O 1
ATOM 2866 N N . SER A 1 365 ? -14.486 -12.078 34.014 1.00 74.62 365 SER A N 1
ATOM 2867 C CA . SER A 1 365 ? -14.574 -13.498 34.383 1.00 74.62 365 SER A CA 1
ATOM 2868 C C . SER A 1 365 ? -15.066 -13.682 35.823 1.00 74.62 365 SER A C 1
ATOM 2870 O O . SER A 1 365 ? -15.868 -14.577 36.104 1.00 74.62 365 SER A O 1
ATOM 2872 N N . GLN A 1 366 ? -14.619 -12.816 36.736 1.00 77.94 366 GLN A N 1
ATOM 2873 C CA . GLN A 1 366 ? -15.081 -12.799 38.120 1.00 77.94 366 GLN A CA 1
ATOM 2874 C C . GLN A 1 366 ? -16.566 -12.426 38.207 1.00 77.94 366 GLN A C 1
ATOM 2876 O O . GLN A 1 366 ? -17.352 -13.180 38.784 1.00 77.94 366 GLN A O 1
ATOM 2881 N N . ILE A 1 367 ? -16.967 -11.321 37.580 1.00 68.44 367 ILE A N 1
ATOM 2882 C CA . ILE A 1 367 ? -18.354 -10.847 37.531 1.00 68.44 367 ILE A CA 1
ATOM 2883 C C . ILE A 1 367 ? -19.285 -11.920 36.957 1.00 68.44 367 ILE A C 1
ATOM 2885 O O . ILE A 1 367 ? -20.351 -12.177 37.511 1.00 68.44 367 ILE A O 1
ATOM 2889 N N . GLU A 1 368 ? -18.902 -12.596 35.871 1.00 71.62 368 GLU A N 1
ATOM 2890 C CA . GLU A 1 368 ? -19.711 -13.671 35.290 1.00 71.62 368 GLU A CA 1
ATOM 2891 C C . GLU A 1 368 ? -19.950 -14.825 36.256 1.00 71.62 368 GLU A C 1
ATOM 2893 O O . GLU A 1 368 ? -21.035 -15.417 36.276 1.00 71.62 368 GLU A O 1
ATOM 2898 N N . ARG A 1 369 ? -18.917 -15.197 37.016 1.00 80.50 369 ARG A N 1
ATOM 2899 C CA . ARG A 1 369 ? -19.023 -16.250 38.021 1.00 80.50 369 ARG A CA 1
ATOM 2900 C C . ARG A 1 369 ? -19.986 -15.820 39.120 1.00 80.50 369 ARG A C 1
ATOM 2902 O O . ARG A 1 369 ? -20.842 -16.604 39.515 1.00 80.50 369 ARG A O 1
ATOM 2909 N N . GLU A 1 370 ? -19.885 -14.574 39.565 1.00 74.62 370 GLU A N 1
ATOM 2910 C CA . GLU A 1 370 ? -20.748 -14.014 40.602 1.00 74.62 370 GLU A CA 1
ATOM 2911 C C . GLU A 1 370 ? -22.205 -13.890 40.141 1.00 74.62 370 GLU A C 1
ATOM 2913 O O . GLU A 1 370 ? -23.106 -14.335 40.850 1.00 74.62 370 GLU A O 1
ATOM 2918 N N . LEU A 1 371 ? -22.454 -13.393 38.927 1.00 71.75 371 LEU A N 1
ATOM 2919 C CA . LEU A 1 371 ? -23.793 -13.322 38.336 1.00 71.75 371 LEU A CA 1
ATOM 2920 C C . LEU A 1 371 ? -24.412 -14.711 38.140 1.00 71.75 371 LEU A C 1
ATOM 2922 O O . LEU A 1 371 ? -25.613 -14.880 38.354 1.00 71.75 371 LEU A O 1
ATOM 2926 N N . ARG A 1 372 ? -23.615 -15.722 37.763 1.00 77.75 372 ARG A N 1
ATOM 2927 C CA . ARG A 1 372 ? -24.078 -17.118 37.694 1.00 77.75 372 ARG A CA 1
ATOM 2928 C C . ARG A 1 372 ? -24.525 -17.624 39.064 1.00 77.75 372 ARG A C 1
ATOM 2930 O O . ARG A 1 372 ? -25.622 -18.170 39.159 1.00 77.75 372 ARG A O 1
ATOM 2937 N N . THR A 1 373 ? -23.729 -17.403 40.108 1.00 81.00 373 THR A N 1
ATOM 2938 C CA .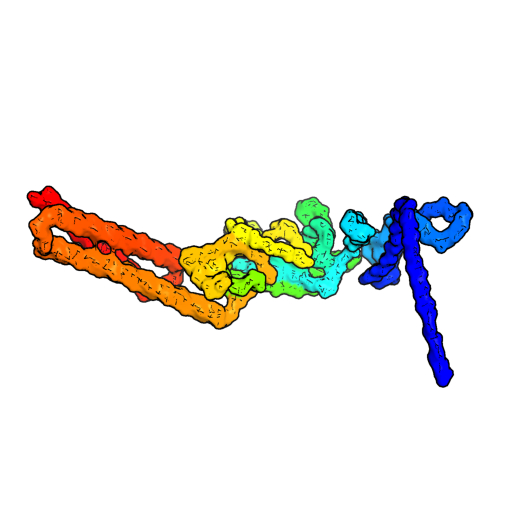 THR A 1 373 ? -24.086 -17.779 41.485 1.00 81.00 373 THR A CA 1
ATOM 2939 C C . THR A 1 373 ? -25.359 -17.068 41.946 1.00 81.00 373 THR A C 1
ATOM 2941 O O . THR A 1 373 ? -26.299 -17.720 42.391 1.00 81.00 373 THR A O 1
ATOM 2944 N N . LEU A 1 374 ? -25.445 -15.750 41.745 1.00 70.62 374 LEU A N 1
ATOM 2945 C CA . LEU A 1 374 ? -26.609 -14.949 42.128 1.00 70.62 374 LEU A CA 1
ATOM 2946 C C . LEU A 1 374 ? -27.888 -15.389 41.402 1.00 70.62 374 LEU A C 1
ATOM 2948 O O . LEU A 1 374 ? -28.954 -15.426 42.012 1.00 70.62 374 LEU A O 1
ATOM 2952 N N . ARG A 1 375 ? -27.811 -15.777 40.121 1.00 72.81 375 ARG A N 1
ATOM 2953 C CA . ARG A 1 375 ? -28.956 -16.356 39.390 1.00 72.81 375 ARG A CA 1
ATOM 2954 C C . ARG A 1 375 ? -29.444 -17.654 40.026 1.00 72.81 375 ARG A C 1
ATOM 2956 O O . ARG A 1 375 ? -30.651 -17.838 40.153 1.00 72.81 375 ARG A O 1
ATOM 2963 N N . PHE A 1 376 ? -28.527 -18.540 40.414 1.00 75.38 376 PHE A N 1
ATOM 2964 C CA . PHE A 1 376 ? -28.885 -19.778 41.109 1.00 75.38 376 PHE A CA 1
ATOM 2965 C C . PHE A 1 376 ? -29.578 -19.490 42.441 1.00 75.38 376 PHE A C 1
ATOM 2967 O O . PHE A 1 376 ? -30.634 -20.056 42.702 1.00 75.38 376 PHE A O 1
ATOM 2974 N N . GLU A 1 377 ? -29.034 -18.576 43.244 1.00 70.69 377 GLU A N 1
ATOM 2975 C CA . GLU A 1 377 ? -29.623 -18.185 44.530 1.00 70.69 377 GLU A CA 1
ATOM 2976 C C . GLU A 1 377 ? -31.005 -17.542 44.367 1.00 70.69 377 GLU A C 1
ATOM 2978 O O . GLU A 1 377 ? -31.927 -17.867 45.109 1.00 70.69 377 GLU A O 1
ATOM 2983 N N . THR A 1 378 ? -31.173 -16.675 43.365 1.00 65.50 378 THR A N 1
ATOM 2984 C CA . THR A 1 378 ? -32.445 -15.984 43.098 1.00 65.50 378 THR A CA 1
ATOM 2985 C C . THR A 1 378 ? -33.521 -16.936 42.572 1.00 65.50 378 THR A C 1
ATOM 2987 O O . THR A 1 378 ? -34.692 -16.730 42.852 1.00 65.50 378 THR A O 1
ATOM 2990 N N . ASN A 1 379 ? -33.149 -17.980 41.823 1.00 66.56 379 ASN A N 1
ATOM 2991 C CA . ASN A 1 379 ? -34.089 -19.002 41.344 1.00 66.56 379 ASN A CA 1
ATOM 2992 C C . ASN A 1 379 ? -34.493 -20.016 42.432 1.00 66.56 379 ASN A C 1
ATOM 2994 O O . ASN A 1 379 ? -35.409 -20.803 42.203 1.00 66.56 379 ASN A O 1
ATOM 2998 N N . MET A 1 380 ? -33.789 -20.040 43.571 1.00 58.56 380 MET A N 1
ATOM 2999 C CA . MET A 1 380 ? -34.114 -20.883 44.730 1.00 58.56 380 MET A CA 1
ATOM 3000 C C . MET A 1 380 ? -34.934 -20.156 45.809 1.00 58.56 380 MET A C 1
ATOM 3002 O O . MET A 1 380 ? -35.423 -20.817 46.726 1.00 58.56 380 MET A O 1
ATOM 3006 N N . MET A 1 381 ? -35.059 -18.825 45.723 1.00 55.81 381 MET A N 1
ATOM 3007 C CA . MET A 1 381 ? -36.010 -18.023 46.507 1.00 55.81 381 MET A CA 1
ATOM 3008 C C . MET A 1 381 ? -37.380 -18.026 45.839 1.00 55.81 381 MET A C 1
ATOM 3010 O O . MET A 1 381 ? -38.376 -18.065 46.595 1.00 55.81 381 MET A O 1
#

Solvent-accessible surface area (backbone atoms only — not comparable to full-atom values): 22998 Å² total; per-residue (Å²): 136,85,86,90,88,80,91,88,88,87,90,90,85,91,88,77,94,69,86,77,76,74,81,79,80,81,74,72,97,58,73,77,87,49,49,49,75,42,57,41,79,70,91,68,82,80,84,79,73,99,56,96,69,81,50,54,79,65,48,41,26,35,81,79,75,39,78,55,74,64,63,73,48,70,41,92,88,78,76,46,71,44,82,54,79,76,69,52,84,86,57,57,35,38,36,34,30,38,67,78,47,77,61,29,30,34,38,27,33,48,37,40,64,52,85,65,90,84,74,36,74,46,74,45,58,38,61,89,42,89,88,68,52,74,73,72,64,60,56,83,80,70,51,47,99,84,70,46,67,54,48,33,38,41,33,31,42,72,57,37,82,78,45,40,35,33,72,55,79,96,43,64,42,77,54,64,64,44,82,42,77,54,78,56,72,70,38,57,25,28,34,73,78,58,84,27,31,24,32,32,70,44,72,36,63,36,54,75,37,47,83,56,89,81,62,85,71,81,83,37,72,82,83,44,55,72,57,93,70,89,72,94,58,47,58,58,83,92,38,76,38,44,32,25,25,36,35,35,29,51,90,88,42,76,32,80,90,70,44,50,68,36,14,42,46,59,90,40,54,42,76,46,52,71,66,59,50,52,51,51,52,52,53,52,51,51,54,50,51,52,55,54,50,52,42,51,53,39,51,53,52,35,51,53,51,52,51,41,59,74,67,60,74,59,94,47,72,67,56,50,52,51,50,54,48,50,37,52,55,43,51,50,52,37,50,51,57,49,50,54,54,58,69,72,39,69,93,72,67,54,68,66,58,53,47,53,52,50,51,48,52,52,50,50,54,50,51,53,53,50,52,52,52,51,50,56,55,60,75,73,107

Radius of gyration: 35.62 Å; Cα contacts (8 Å, |Δi|>4): 541; chains: 1; bounding box: 69×90×116 Å

Sequence (381 aa):
RTQEAGQENNGHGGSSADVDFMPIDLVPKVRELEYEFVFGVNHHGDEADILLGNDCLKSVSHVVDGEVMFEGKYDDNDGSLGLVGAMSNDSPVELFTQALDEETHNIVMILIDDIRNDITIEVKNLTNVSNSTLQDCMTEFAVDALGRKLCYRIVVKDSQVIGVLAPLADDIKQLPFLEHVIPPEGSLVKIRKGNSAGIIKNIPTGIIVTNNPKDNFVRKDLQFTREGTELFRKHVADLHGFVDCEVVYENGEWQLEKPDQKAFNVTDLELADEDTQTEYFYVQDSLRSEVTNDITILLDKVDKIVIQLKNKSYKNIDQVKNALKEANETLYNAKIMRCHLTEKQGSNIDSEITTVLNESQTRISQIERELRTLRFETNMM

Secondary structure (DSSP, 8-state):
----------------------------SS-TTSEEEEE------SSS-----S--EEEEEETTTEEEP---EE-TTT--EE------TTSPEEEEEEE-SSSEEEEEEEE-S---S---EEEEE-TT-TT--SGGGSS-----TTSPPP-EEEEEETTEEEEEEEEETTEEEEEPEEEEEPPPTT-EEEETTTTEEEEEEE----EEEES-TTS--------SEEP----SSPBPTTS--EEEEEEEEETTEE--SS-EEEEEEGGGEEEPPHHHHHHHHHHHHHHHHHHHHHHHHHHHHHHHHHHHHHTT--SSHHHHHHHHHHHHHHHHHHHHHHHHHHHHHTT---HHHHHHHHHHHHHHHHHHHHHHHHHHHHHH-